Protein AF-A0A7G6AAR9-F1 (afdb_monomer)

Nearest PDB structures (foldseek):
  4o9x-assembly1_A  TM=8.411E-01  e=9.731E-29  Photorhabdus luminescens
  6h6f-assembly1_F  TM=8.117E-01  e=3.339E-28  Photorhabdus luminescens
  5kis-assembly1_A  TM=7.932E-01  e=2.843E-28  Yersinia entomophaga
  4igl-assembly2_C  TM=7.946E-01  e=4.365E-28  Yersinia entomophaga
  4igl-assembly1_A  TM=7.950E-01  e=1.759E-27  Yersinia entomophaga

Radius of gyration: 33.62 Å; Cα contacts (8 Å, |Δi|>4): 918; chains: 1; bounding box: 140×69×101 Å

Solvent-accessible surface area (backbone atoms only — not comparable to full-atom values): 30830 Å² total; per-residue (Å²): 138,85,82,90,85,87,88,82,85,89,74,81,78,80,76,84,71,74,78,76,77,56,76,70,79,33,55,46,76,46,45,61,66,62,82,82,42,70,17,42,39,36,62,45,98,91,38,43,32,39,27,48,46,54,84,84,76,50,68,48,77,73,43,69,51,90,79,65,81,84,86,49,92,77,47,48,74,47,80,40,54,79,83,44,49,72,42,34,19,46,34,38,37,38,87,49,81,94,26,67,93,58,40,65,49,72,44,64,72,55,77,74,54,68,53,96,63,84,50,59,53,66,75,87,79,43,45,35,40,42,44,41,71,40,31,46,43,60,40,52,52,49,30,46,72,70,76,51,64,54,89,40,77,60,98,65,56,47,80,39,73,34,32,41,36,41,35,35,68,79,82,43,36,38,40,39,40,35,43,49,59,36,37,37,34,56,44,78,88,80,70,37,79,33,46,45,28,30,40,39,37,38,42,36,58,45,60,66,56,95,73,76,98,65,82,86,72,93,69,94,72,80,77,86,59,62,60,75,94,66,63,56,73,29,39,38,36,43,36,30,27,36,38,22,76,74,59,91,86,59,58,72,68,32,52,46,49,26,71,41,96,86,42,62,89,42,74,53,91,67,57,88,92,57,54,71,72,57,48,55,36,72,51,80,70,76,63,44,70,63,82,88,61,51,77,69,49,49,37,51,54,29,47,69,40,41,66,41,68,36,35,38,39,34,34,62,57,83,64,72,87,62,70,103,78,61,77,79,70,52,37,38,35,40,39,39,40,30,34,35,44,42,79,77,39,78,34,82,94,48,97,60,55,40,73,48,73,43,75,31,41,40,39,36,35,45,25,75,54,39,69,60,69,41,50,41,40,38,38,38,54,69,37,63,52,101,84,68,50,68,31,26,38,36,43,33,39,54,34,48,60,65,58,24,70,44,64,40,99,85,66,48,80,40,80,36,74,26,64,78,53,68,72,46,56,72,70,55,40,56,58,48,49,43,66,44,35,42,36,38,42,42,41,58,44,76,63,43,86,49,103,87,46,77,41,76,56,43,85,73,49,77,48,70,39,50,59,78,94,73,69,52,81,36,60,85,66,32,72,44,66,74,63,78,46,82,83,80,73,95,72,86,88,75,81,78,93,62,66,83,75,83,84,80,84,80,83,82,81,81,84,80,86,79,133

Structure (mmCIF, N/CA/C/O backbone):
data_AF-A0A7G6AAR9-F1
#
_entry.id   AF-A0A7G6AAR9-F1
#
loop_
_atom_site.group_PDB
_atom_site.id
_atom_site.type_symbol
_atom_site.label_atom_id
_atom_site.label_alt_id
_atom_site.label_comp_id
_atom_site.label_asym_id
_atom_site.label_entity_id
_atom_site.label_seq_id
_atom_site.pdbx_PDB_ins_code
_atom_site.Cartn_x
_atom_site.Cartn_y
_atom_site.Cartn_z
_atom_site.occupancy
_atom_site.B_iso_or_equiv
_atom_site.auth_seq_id
_atom_site.auth_comp_id
_atom_site.auth_asym_id
_atom_site.auth_atom_id
_atom_site.pdbx_PDB_model_num
ATOM 1 N N . MET A 1 1 ? 85.564 -24.435 -66.541 1.00 37.78 1 MET A N 1
ATOM 2 C CA . MET A 1 1 ? 85.132 -23.114 -67.045 1.00 37.78 1 MET A CA 1
ATOM 3 C C . MET A 1 1 ? 83.985 -22.633 -66.176 1.00 37.78 1 MET A C 1
ATOM 5 O O . MET A 1 1 ? 83.150 -23.442 -65.801 1.00 37.78 1 MET A O 1
ATOM 9 N N . ALA A 1 2 ? 84.065 -21.376 -65.755 1.00 31.23 2 ALA A N 1
ATOM 10 C CA . ALA A 1 2 ? 83.312 -20.765 -64.664 1.00 31.23 2 ALA A CA 1
ATOM 11 C C . ALA A 1 2 ? 81.947 -20.168 -65.084 1.00 31.23 2 ALA A C 1
ATOM 13 O O . ALA A 1 2 ? 81.651 -20.100 -66.273 1.00 31.23 2 ALA A O 1
ATOM 14 N N . ALA A 1 3 ? 81.238 -19.653 -64.061 1.00 27.23 3 ALA A N 1
ATOM 15 C CA . ALA A 1 3 ? 80.004 -18.836 -64.013 1.00 27.23 3 ALA A CA 1
ATOM 16 C C . ALA A 1 3 ? 78.658 -19.608 -64.093 1.00 27.23 3 ALA A C 1
ATOM 18 O O . ALA A 1 3 ? 78.407 -20.296 -65.071 1.00 27.23 3 ALA A O 1
ATOM 19 N N . SER A 1 4 ? 77.818 -19.690 -63.036 1.00 29.19 4 SER A N 1
ATOM 20 C CA . SER A 1 4 ? 77.059 -18.641 -62.286 1.00 29.19 4 SER A CA 1
ATOM 21 C C . SER A 1 4 ? 75.938 -18.020 -63.131 1.00 29.19 4 SER A C 1
ATOM 23 O O . SER A 1 4 ? 76.210 -17.644 -64.259 1.00 29.19 4 SER A O 1
ATOM 25 N N . ALA A 1 5 ? 74.699 -17.764 -62.703 1.00 31.67 5 ALA A N 1
ATOM 26 C CA . ALA A 1 5 ? 73.819 -18.140 -61.591 1.00 31.67 5 ALA A CA 1
ATOM 27 C C . ALA A 1 5 ? 72.422 -17.599 -61.984 1.00 31.67 5 ALA A C 1
ATOM 29 O O . ALA A 1 5 ? 72.358 -16.610 -62.707 1.00 31.67 5 ALA A O 1
ATOM 30 N N . HIS A 1 6 ? 71.324 -18.185 -61.495 1.00 28.89 6 HIS A N 1
ATOM 31 C CA . HIS A 1 6 ? 70.210 -17.442 -60.875 1.00 28.89 6 HIS A CA 1
ATOM 32 C C . HIS A 1 6 ? 69.060 -18.366 -60.461 1.00 28.89 6 HIS A C 1
ATOM 34 O O . HIS A 1 6 ? 68.520 -19.142 -61.244 1.00 28.89 6 HIS A O 1
ATOM 40 N N . ALA A 1 7 ? 68.698 -18.241 -59.186 1.00 33.59 7 ALA A N 1
ATOM 41 C CA . ALA A 1 7 ? 67.545 -18.852 -58.553 1.00 33.59 7 ALA A CA 1
ATOM 42 C C . ALA A 1 7 ? 66.305 -17.949 -58.683 1.00 33.59 7 ALA A C 1
ATOM 44 O O . ALA A 1 7 ? 66.411 -16.724 -58.646 1.00 33.59 7 ALA A O 1
ATOM 45 N N . SER A 1 8 ? 65.117 -18.552 -58.730 1.00 29.11 8 SER A N 1
ATOM 46 C CA . SER A 1 8 ? 63.852 -17.899 -58.371 1.00 29.11 8 SER A CA 1
ATOM 47 C C . SER A 1 8 ? 62.939 -18.901 -57.657 1.00 29.11 8 SER A C 1
ATOM 49 O O . SER A 1 8 ? 62.583 -19.916 -58.255 1.00 29.11 8 SER A O 1
ATOM 51 N N . PRO A 1 9 ? 62.555 -18.656 -56.389 1.00 34.47 9 PRO A N 1
ATOM 52 C CA . PRO A 1 9 ? 61.655 -19.519 -55.640 1.00 34.47 9 PRO A CA 1
ATOM 53 C C . PRO A 1 9 ? 60.240 -18.927 -55.632 1.00 34.47 9 PRO A C 1
ATOM 55 O O . PRO A 1 9 ? 59.959 -17.971 -54.912 1.00 34.47 9 PRO A O 1
ATOM 58 N N . TRP A 1 10 ? 59.308 -19.528 -56.368 1.00 28.09 10 TRP A N 1
ATOM 59 C CA . TRP A 1 10 ? 57.883 -19.262 -56.160 1.00 28.09 10 TRP A CA 1
ATOM 60 C C . TRP A 1 10 ? 57.362 -20.169 -55.040 1.00 28.09 10 TRP A C 1
ATOM 62 O O . TRP A 1 10 ? 56.843 -21.257 -55.273 1.00 28.09 10 TRP A O 1
ATOM 72 N N . ARG A 1 11 ? 57.528 -19.722 -53.787 1.00 31.89 11 ARG A N 1
ATOM 73 C CA . ARG A 1 11 ? 56.764 -20.252 -52.648 1.00 31.89 11 ARG A CA 1
ATOM 74 C C . ARG A 1 11 ? 55.343 -19.700 -52.726 1.00 31.89 11 ARG A C 1
ATOM 76 O O . ARG A 1 11 ? 55.127 -18.503 -52.549 1.00 31.89 11 ARG A O 1
ATOM 83 N N . ALA A 1 12 ? 54.381 -20.587 -52.953 1.00 32.38 12 ALA A N 1
ATOM 84 C CA . ALA A 1 12 ? 52.971 -20.309 -52.743 1.00 32.38 12 ALA A CA 1
ATOM 85 C C . ALA A 1 12 ? 52.747 -19.862 -51.287 1.00 32.38 12 ALA A C 1
ATOM 87 O O . ALA A 1 12 ? 53.012 -20.612 -50.346 1.00 32.38 12 ALA A O 1
ATOM 88 N N . ARG A 1 13 ? 52.263 -18.630 -51.092 1.00 31.67 13 ARG A N 1
ATOM 89 C CA . ARG A 1 13 ? 51.675 -18.208 -49.818 1.00 31.67 13 ARG A CA 1
ATOM 90 C C . ARG A 1 13 ? 50.334 -18.922 -49.689 1.00 31.67 13 ARG A C 1
ATOM 92 O O . ARG A 1 13 ? 49.364 -18.529 -50.329 1.00 31.67 13 ARG A O 1
ATOM 99 N N . GLN A 1 14 ? 50.275 -19.963 -48.866 1.00 32.09 14 GLN A N 1
ATOM 100 C CA . GLN A 1 14 ? 49.007 -20.410 -48.303 1.00 32.09 14 GLN A CA 1
ATOM 101 C C . GLN A 1 14 ? 48.520 -19.311 -47.358 1.00 32.09 14 GLN A C 1
ATOM 103 O O . GLN A 1 14 ? 49.007 -19.165 -46.240 1.00 32.09 14 GLN A O 1
ATOM 108 N N . ALA A 1 15 ? 47.593 -18.489 -47.844 1.00 33.06 15 ALA A N 1
ATOM 109 C CA . ALA A 1 15 ? 46.791 -17.640 -46.985 1.00 33.06 15 ALA A CA 1
ATOM 110 C C . ALA A 1 15 ? 45.899 -18.557 -46.142 1.00 33.06 15 ALA A C 1
ATOM 112 O O . ALA A 1 15 ? 44.949 -19.148 -46.657 1.00 33.06 15 ALA A O 1
ATOM 113 N N . SER A 1 16 ? 46.216 -18.692 -44.855 1.00 34.91 16 SER A N 1
ATOM 114 C CA . SER A 1 16 ? 45.323 -19.300 -43.873 1.00 34.91 16 SER A CA 1
ATOM 115 C C . SER A 1 16 ? 44.095 -18.402 -43.717 1.00 34.91 16 SER A C 1
ATOM 117 O O . SER A 1 16 ? 44.059 -17.488 -42.894 1.00 34.91 16 SER A O 1
ATOM 119 N N . THR A 1 17 ? 43.093 -18.608 -44.561 1.00 36.41 17 THR A N 1
ATOM 120 C CA . THR A 1 17 ? 41.765 -18.038 -44.353 1.00 36.41 17 THR A CA 1
ATOM 121 C C . THR A 1 17 ? 41.052 -18.944 -43.360 1.00 36.41 17 THR A C 1
ATOM 123 O O . THR A 1 17 ? 40.668 -20.059 -43.704 1.00 36.41 17 THR A O 1
ATOM 126 N N . SER A 1 18 ? 40.906 -18.489 -42.111 1.00 40.81 18 SER A N 1
ATOM 127 C CA . SER A 1 18 ? 39.964 -19.118 -41.181 1.00 40.81 18 SER A CA 1
ATOM 128 C C . SER A 1 18 ? 38.595 -19.223 -41.863 1.00 40.81 18 SER A C 1
ATOM 130 O O . SER A 1 18 ? 38.159 -18.247 -42.488 1.00 40.81 18 SER A O 1
ATOM 132 N N . PRO A 1 19 ? 37.907 -20.375 -41.784 1.00 41.62 19 PRO A N 1
ATOM 133 C CA . PRO A 1 19 ? 36.570 -20.500 -42.339 1.00 41.62 19 PRO A CA 1
ATOM 134 C C . PRO A 1 19 ? 35.662 -19.482 -41.651 1.00 41.62 19 PRO A C 1
ATOM 136 O O . PRO A 1 19 ? 35.626 -19.398 -40.426 1.00 41.62 19 PRO A O 1
ATOM 139 N N . ALA A 1 20 ? 34.945 -18.685 -42.448 1.00 53.75 20 ALA A N 1
ATOM 140 C CA . ALA A 1 20 ? 33.997 -17.716 -41.917 1.00 53.75 20 ALA A CA 1
ATOM 141 C C . ALA A 1 20 ? 33.022 -18.426 -40.959 1.00 53.75 20 ALA A C 1
ATOM 143 O O . ALA A 1 20 ? 32.541 -19.515 -41.295 1.00 53.75 20 ALA A O 1
ATOM 144 N N . PRO A 1 21 ? 32.691 -17.829 -39.800 1.00 55.66 21 PRO A N 1
ATOM 145 C CA . PRO A 1 21 ? 31.793 -18.460 -38.844 1.00 55.66 21 PRO A CA 1
ATOM 146 C C . PRO A 1 21 ? 30.468 -18.800 -39.527 1.00 55.66 21 PRO A C 1
ATOM 148 O O . PRO A 1 21 ? 29.941 -18.002 -40.316 1.00 55.66 21 PRO A O 1
ATOM 151 N N . SER A 1 22 ? 29.949 -19.997 -39.231 1.00 63.09 22 SER A N 1
ATOM 152 C CA . SER A 1 22 ? 28.692 -20.492 -39.797 1.00 63.09 22 SER A CA 1
ATOM 153 C C . SER A 1 22 ? 27.570 -19.459 -39.628 1.00 63.09 22 SER A C 1
ATOM 155 O O . SER A 1 22 ? 27.546 -18.711 -38.649 1.00 63.09 22 SER A O 1
ATOM 157 N N . ALA A 1 23 ? 26.606 -19.419 -40.554 1.00 65.88 23 ALA A N 1
ATOM 158 C CA . ALA A 1 23 ? 25.480 -18.478 -40.487 1.00 65.88 23 ALA A CA 1
ATOM 159 C C . ALA A 1 23 ? 24.732 -18.529 -39.136 1.00 65.88 23 ALA A C 1
ATOM 161 O O . ALA A 1 23 ? 24.220 -17.512 -38.674 1.00 65.88 23 ALA A O 1
ATOM 162 N N . ARG A 1 24 ? 24.749 -19.690 -38.462 1.00 74.69 24 ARG A N 1
ATOM 163 C CA . ARG A 1 24 ? 24.183 -19.892 -37.120 1.00 74.69 24 ARG A CA 1
ATOM 164 C C . ARG A 1 24 ? 24.887 -19.062 -36.042 1.00 74.69 24 ARG A C 1
ATOM 166 O O . ARG A 1 24 ? 24.217 -18.495 -35.190 1.00 74.69 24 ARG A O 1
ATOM 173 N N . ALA A 1 25 ? 26.210 -18.914 -36.109 1.00 80.94 25 ALA A N 1
ATOM 174 C CA . ALA A 1 25 ? 26.981 -18.135 -35.135 1.00 80.94 25 ALA A CA 1
ATOM 175 C C . ALA A 1 25 ? 26.697 -16.618 -35.203 1.00 80.94 25 ALA A C 1
ATOM 177 O O . ALA A 1 25 ? 27.046 -15.877 -34.283 1.00 80.94 25 ALA A O 1
ATOM 178 N N . ARG A 1 26 ? 26.031 -16.151 -36.268 1.00 85.44 26 ARG A N 1
ATOM 179 C CA . ARG A 1 26 ? 25.656 -14.744 -36.498 1.00 85.44 26 ARG A CA 1
ATOM 180 C C . ARG A 1 26 ? 24.217 -14.420 -36.093 1.00 85.44 26 ARG A C 1
ATOM 182 O O . ARG A 1 26 ? 23.795 -13.281 -36.263 1.00 85.44 26 ARG A O 1
ATOM 189 N N . LEU A 1 27 ? 23.467 -15.398 -35.592 1.00 90.31 27 LEU A N 1
ATOM 190 C CA . LEU A 1 27 ? 22.088 -15.225 -35.150 1.00 90.31 27 LEU A CA 1
ATOM 191 C C . LEU A 1 27 ? 22.050 -14.936 -33.645 1.00 90.31 27 LEU A C 1
ATOM 193 O O . LEU A 1 27 ? 22.729 -15.611 -32.869 1.00 90.31 27 LEU A O 1
ATOM 197 N N . ARG A 1 28 ? 21.248 -13.959 -33.225 1.00 92.38 28 ARG A N 1
ATOM 198 C CA . ARG A 1 28 ? 20.815 -13.785 -31.834 1.00 92.38 28 ARG A CA 1
ATOM 199 C C . ARG A 1 28 ? 19.297 -13.675 -31.799 1.00 92.38 28 ARG A C 1
ATOM 201 O O . ARG A 1 28 ? 18.682 -13.234 -32.769 1.00 92.38 28 ARG A O 1
ATOM 208 N N . LEU A 1 29 ? 18.729 -14.109 -30.685 1.00 93.50 29 LEU A N 1
ATOM 209 C CA . LEU A 1 29 ? 17.297 -14.157 -30.440 1.00 93.50 29 LEU A CA 1
ATOM 210 C C . LEU A 1 29 ? 17.020 -13.389 -29.151 1.00 93.50 29 LEU A C 1
ATOM 212 O O . LEU A 1 29 ? 17.635 -13.691 -28.130 1.00 93.50 29 LEU A O 1
ATOM 216 N N . ALA A 1 30 ? 16.154 -12.387 -29.223 1.00 93.25 30 ALA A N 1
ATOM 217 C CA . ALA A 1 30 ? 15.734 -11.574 -28.086 1.00 93.25 30 ALA A CA 1
ATOM 218 C C . ALA A 1 30 ? 14.431 -10.852 -28.437 1.00 93.25 30 ALA A C 1
ATOM 220 O O . ALA A 1 30 ? 14.188 -10.604 -29.611 1.00 93.25 30 ALA A O 1
ATOM 221 N N . ASP A 1 31 ? 13.615 -10.526 -27.442 1.00 92.88 31 ASP A N 1
ATOM 222 C CA . ASP A 1 31 ? 12.481 -9.607 -27.599 1.00 92.88 31 ASP A CA 1
ATOM 223 C C . ASP A 1 31 ? 13.021 -8.168 -27.594 1.00 92.88 31 ASP A C 1
ATOM 225 O O . ASP A 1 31 ? 13.534 -7.707 -26.573 1.00 92.88 31 ASP A O 1
ATOM 229 N N . ILE A 1 32 ? 13.028 -7.507 -28.753 1.00 90.69 32 ILE A N 1
ATOM 230 C CA . ILE A 1 32 ? 13.649 -6.189 -28.938 1.00 90.69 32 ILE A CA 1
ATOM 231 C C . ILE A 1 32 ? 12.655 -5.079 -28.613 1.00 90.69 32 ILE A C 1
ATOM 233 O O . ILE A 1 32 ? 13.033 -4.091 -27.986 1.00 90.69 32 ILE A O 1
ATOM 237 N N . ASP A 1 33 ? 11.412 -5.216 -29.075 1.00 89.44 33 ASP A N 1
ATOM 238 C CA . ASP A 1 33 ? 10.374 -4.194 -28.932 1.00 89.44 33 ASP A CA 1
ATOM 239 C C . ASP A 1 33 ? 9.488 -4.387 -27.696 1.00 89.44 33 ASP A C 1
ATOM 241 O O . ASP A 1 33 ? 8.655 -3.536 -27.398 1.00 89.44 33 ASP A O 1
ATOM 245 N N . GLY A 1 34 ? 9.691 -5.452 -26.923 1.00 88.88 34 GLY A N 1
ATOM 246 C CA . GLY A 1 34 ? 8.885 -5.723 -25.739 1.00 88.88 34 GLY A CA 1
ATOM 247 C C . GLY A 1 34 ? 7.480 -6.213 -26.083 1.00 88.88 34 GLY A C 1
ATOM 248 O O . GLY A 1 34 ? 6.589 -6.114 -25.238 1.00 88.88 34 GLY A O 1
ATOM 249 N N . SER A 1 35 ? 7.265 -6.724 -27.300 1.00 91.31 35 SER A N 1
ATOM 250 C CA . SER A 1 35 ? 6.004 -7.343 -27.729 1.00 91.31 35 SER A CA 1
ATOM 251 C C . SER A 1 35 ? 5.706 -8.661 -27.004 1.00 91.31 35 SER A C 1
ATOM 253 O O . SER A 1 35 ? 4.595 -9.186 -27.100 1.00 91.31 35 SER A O 1
ATOM 255 N N . GLY A 1 36 ? 6.690 -9.223 -26.296 1.00 90.38 36 GLY A N 1
ATOM 256 C CA . GLY A 1 36 ? 6.634 -10.552 -25.694 1.00 90.38 36 GLY A CA 1
ATOM 257 C C . GLY A 1 36 ? 7.023 -11.668 -26.664 1.00 90.38 36 GLY A C 1
ATOM 258 O O . GLY A 1 36 ? 7.018 -12.842 -26.287 1.00 90.38 36 GLY A O 1
ATOM 259 N N . THR A 1 37 ? 7.370 -11.336 -27.911 1.00 94.00 37 THR A N 1
ATOM 260 C CA . THR A 1 37 ? 7.776 -12.312 -28.922 1.00 94.00 37 THR A CA 1
ATOM 261 C C . THR A 1 37 ? 9.267 -12.226 -29.222 1.00 94.00 37 THR A C 1
ATOM 263 O O . THR A 1 37 ? 9.899 -11.187 -29.107 1.00 94.00 37 THR A O 1
ATOM 266 N N . THR A 1 38 ? 9.881 -13.356 -29.577 1.00 94.50 38 THR A N 1
ATOM 267 C CA . THR A 1 38 ? 11.325 -13.387 -29.839 1.00 94.50 38 THR A CA 1
ATOM 268 C C . THR A 1 38 ? 11.634 -12.917 -31.257 1.00 94.50 38 THR A C 1
ATOM 270 O O . THR A 1 38 ? 11.274 -13.602 -32.224 1.00 94.50 38 THR A O 1
ATOM 273 N N . ASP A 1 39 ? 12.347 -11.803 -31.379 1.00 94.81 39 ASP A N 1
ATOM 274 C CA . ASP A 1 39 ? 12.854 -11.239 -32.629 1.00 94.81 39 ASP A CA 1
ATOM 275 C C . ASP A 1 39 ? 14.186 -11.862 -33.049 1.00 94.81 39 ASP A C 1
ATOM 277 O O . ASP A 1 39 ? 14.854 -12.576 -32.293 1.00 94.81 39 ASP A O 1
ATOM 281 N N . ILE A 1 40 ? 14.585 -11.584 -34.292 1.00 94.75 40 ILE A N 1
ATOM 282 C CA . ILE A 1 40 ? 15.857 -12.042 -34.847 1.00 94.75 40 ILE A CA 1
ATOM 283 C C . ILE A 1 40 ? 16.809 -10.862 -35.025 1.00 94.75 40 ILE A C 1
ATOM 285 O O . ILE A 1 40 ? 16.536 -9.919 -35.767 1.00 94.75 40 ILE A O 1
ATOM 289 N N . ILE A 1 41 ? 17.995 -10.983 -34.435 1.00 93.31 41 ILE A N 1
ATOM 290 C CA . ILE A 1 41 ? 19.124 -10.078 -34.643 1.00 93.31 41 ILE A CA 1
ATOM 291 C C . ILE A 1 41 ? 20.174 -10.831 -35.462 1.00 93.31 41 ILE A C 1
ATOM 293 O O . ILE A 1 41 ? 20.738 -11.833 -35.017 1.00 93.31 41 ILE A O 1
ATOM 297 N N . TYR A 1 42 ? 20.456 -10.354 -36.671 1.00 91.75 42 TYR A N 1
ATOM 298 C CA . TYR A 1 42 ? 21.431 -10.963 -37.569 1.00 91.75 42 TYR A CA 1
ATOM 299 C C . TYR A 1 42 ? 22.680 -10.090 -37.727 1.00 91.75 42 TYR A C 1
ATOM 301 O O . TYR A 1 42 ? 22.624 -8.965 -38.233 1.00 91.75 42 TYR A O 1
ATOM 309 N N . LEU A 1 43 ? 23.830 -10.641 -37.331 1.00 89.12 43 LEU A N 1
ATOM 310 C CA . LEU A 1 43 ? 25.150 -10.008 -37.373 1.00 89.12 43 LEU A CA 1
ATOM 311 C C . LEU A 1 43 ? 25.761 -10.113 -38.785 1.00 89.12 43 LEU A C 1
ATOM 313 O O . LEU A 1 43 ? 26.635 -10.945 -39.073 1.00 89.12 43 LEU A O 1
ATOM 317 N N . HIS A 1 44 ? 25.271 -9.281 -39.704 1.00 83.88 44 HIS A N 1
ATOM 318 C CA . HIS A 1 44 ? 25.753 -9.238 -41.082 1.00 83.88 44 HIS A CA 1
ATOM 319 C C . HIS A 1 44 ? 27.064 -8.435 -41.198 1.00 83.88 44 HIS A C 1
ATOM 321 O O . HIS A 1 44 ? 27.297 -7.476 -40.471 1.00 83.88 44 HIS A O 1
ATOM 327 N N . ARG A 1 45 ? 27.935 -8.787 -42.159 1.00 77.94 45 ARG A N 1
ATOM 328 C CA . ARG A 1 45 ? 29.264 -8.151 -42.338 1.00 77.94 45 ARG A CA 1
ATOM 329 C C . ARG A 1 45 ? 29.215 -6.632 -42.555 1.00 77.94 45 ARG A C 1
ATOM 331 O O . ARG A 1 45 ? 30.178 -5.944 -42.260 1.00 77.94 45 ARG A O 1
ATOM 338 N N . LYS A 1 46 ? 28.105 -6.128 -43.102 1.00 77.88 46 LYS A N 1
ATOM 339 C CA . LYS A 1 46 ? 27.869 -4.697 -43.382 1.00 77.88 46 LYS A CA 1
ATOM 340 C C . LYS A 1 46 ? 27.035 -3.978 -42.305 1.00 77.88 46 LYS A C 1
ATOM 342 O O . LYS A 1 46 ? 26.638 -2.843 -42.530 1.00 77.88 46 LYS A O 1
ATOM 347 N N . GLY A 1 47 ? 26.710 -4.640 -41.193 1.00 82.44 47 GLY A N 1
ATOM 348 C CA . GLY A 1 47 ? 25.893 -4.073 -40.114 1.00 82.44 47 GLY A CA 1
ATOM 349 C C . GLY A 1 47 ? 24.881 -5.060 -39.537 1.00 82.44 47 GLY A C 1
ATOM 350 O O . GLY A 1 47 ? 24.610 -6.103 -40.129 1.00 82.44 47 GLY A O 1
ATOM 351 N N . VAL A 1 48 ? 24.292 -4.723 -38.392 1.00 89.31 48 VAL A N 1
ATOM 352 C CA . VAL A 1 48 ? 23.220 -5.521 -37.774 1.00 89.31 48 VAL A CA 1
ATOM 353 C C . VAL A 1 48 ? 21.904 -5.328 -38.509 1.00 89.31 48 VAL A C 1
ATOM 355 O O . VAL A 1 48 ? 21.536 -4.207 -38.858 1.00 89.31 48 VAL A O 1
ATOM 358 N N . ARG A 1 49 ? 21.188 -6.434 -38.723 1.00 92.12 49 ARG A N 1
ATOM 359 C CA . ARG A 1 49 ? 19.815 -6.445 -39.233 1.00 92.12 49 ARG A CA 1
ATOM 360 C C . ARG A 1 49 ? 18.879 -6.996 -38.169 1.00 92.12 49 ARG A C 1
ATOM 362 O O . ARG A 1 49 ? 19.140 -8.071 -37.638 1.00 92.12 49 ARG A O 1
ATOM 369 N N . LEU A 1 50 ? 17.804 -6.273 -37.903 1.00 93.44 50 LEU A N 1
ATOM 370 C CA . LEU A 1 50 ? 16.741 -6.646 -36.980 1.00 93.44 50 LEU A CA 1
ATOM 371 C C . LEU A 1 50 ? 15.531 -7.110 -37.794 1.00 93.44 50 LEU A C 1
ATOM 373 O O . LEU A 1 50 ? 15.139 -6.426 -38.742 1.00 93.44 50 LEU A O 1
ATOM 377 N N . TYR A 1 51 ? 14.960 -8.256 -37.441 1.00 95.19 51 TYR A N 1
ATOM 378 C CA . TYR A 1 51 ? 13.703 -8.753 -37.997 1.00 95.19 51 TYR A CA 1
ATOM 379 C C . TYR A 1 51 ? 12.719 -8.920 -36.845 1.00 95.19 51 TYR A C 1
ATOM 381 O O . TYR A 1 51 ? 12.890 -9.822 -36.017 1.00 95.19 51 TYR A O 1
ATOM 389 N N . PHE A 1 52 ? 11.718 -8.048 -36.812 1.00 95.19 52 PHE A N 1
ATOM 390 C CA . PHE A 1 52 ? 10.684 -8.058 -35.789 1.00 95.19 52 PHE A CA 1
ATOM 391 C C . PHE A 1 52 ? 9.719 -9.215 -36.036 1.00 95.19 52 PHE A C 1
ATOM 393 O O . PHE A 1 52 ? 9.515 -9.645 -37.176 1.00 95.19 52 PHE A O 1
ATOM 400 N N . ASN A 1 53 ? 9.201 -9.778 -34.959 1.00 96.12 53 ASN A N 1
ATOM 401 C CA . ASN A 1 53 ? 8.263 -10.877 -34.969 1.00 96.12 53 ASN A CA 1
ATOM 402 C C . ASN A 1 53 ? 6.828 -10.341 -34.973 1.00 96.12 53 ASN A C 1
ATOM 404 O O . ASN A 1 53 ? 6.376 -9.725 -34.014 1.00 96.12 53 ASN A O 1
ATOM 408 N N . ASP A 1 54 ? 6.081 -10.629 -36.036 1.00 93.88 54 ASP A N 1
ATOM 409 C CA . ASP A 1 54 ? 4.698 -10.175 -36.171 1.00 93.88 54 ASP A CA 1
ATOM 410 C C . ASP A 1 54 ? 3.753 -11.138 -35.434 1.00 93.88 54 ASP A C 1
ATOM 412 O O . ASP A 1 54 ? 3.042 -11.952 -36.037 1.00 93.88 54 ASP A O 1
ATOM 416 N N . SER A 1 55 ? 3.782 -11.077 -34.098 1.00 94.00 55 SER A N 1
ATOM 417 C CA . SER A 1 55 ? 2.928 -11.868 -33.199 1.00 94.00 55 SER A CA 1
ATOM 418 C C . SER A 1 55 ? 3.012 -13.390 -33.439 1.00 94.00 55 SER A C 1
ATOM 420 O O . SER A 1 55 ? 2.032 -14.122 -33.342 1.00 94.00 55 SER A O 1
ATOM 422 N N . GLY A 1 56 ? 4.193 -13.889 -33.808 1.00 93.44 56 GLY A N 1
ATOM 423 C CA . GLY A 1 56 ? 4.448 -15.306 -34.085 1.00 93.44 56 GLY A CA 1
ATOM 424 C C . GLY A 1 56 ? 4.079 -15.775 -35.496 1.00 93.44 56 GLY A C 1
ATOM 425 O O . GLY A 1 56 ? 4.361 -16.924 -35.832 1.00 93.44 56 GLY A O 1
ATOM 426 N N . ASN A 1 57 ? 3.494 -14.914 -36.334 1.00 94.50 57 ASN A N 1
ATOM 427 C CA . ASN A 1 57 ? 2.959 -15.308 -37.643 1.00 94.50 57 ASN A CA 1
ATOM 428 C C . ASN A 1 57 ? 3.949 -15.087 -38.788 1.00 94.50 57 ASN A C 1
ATOM 430 O O . ASN A 1 57 ? 3.989 -15.858 -39.746 1.00 94.50 57 ASN A O 1
ATOM 434 N N . ALA A 1 58 ? 4.734 -14.016 -38.704 1.00 94.56 58 ALA A N 1
ATOM 435 C CA . ALA A 1 58 ? 5.655 -13.612 -39.754 1.00 94.56 58 ALA A CA 1
ATOM 436 C C . ALA A 1 58 ? 6.867 -12.866 -39.183 1.00 94.56 58 ALA A C 1
ATOM 438 O O . ALA A 1 58 ? 7.005 -12.667 -37.974 1.00 94.56 58 ALA A O 1
ATOM 439 N N . ARG A 1 59 ? 7.782 -12.494 -40.081 1.00 94.12 59 ARG A N 1
ATOM 440 C CA . ARG A 1 59 ? 8.929 -11.640 -39.780 1.00 94.12 59 ARG A CA 1
ATOM 441 C C . ARG A 1 59 ? 8.831 -10.374 -40.612 1.00 94.12 59 ARG A C 1
ATOM 443 O O . ARG A 1 59 ? 8.598 -10.458 -41.819 1.00 94.12 59 ARG A O 1
ATOM 450 N N . SER A 1 60 ? 9.106 -9.237 -39.987 1.00 94.69 60 SER A N 1
ATOM 451 C CA . SER A 1 60 ? 9.181 -7.959 -40.680 1.00 94.69 60 SER A CA 1
ATOM 452 C C . SER A 1 60 ? 10.291 -7.959 -41.740 1.00 94.69 60 SER A C 1
ATOM 454 O O . SER A 1 60 ? 11.266 -8.717 -41.672 1.00 94.69 60 SER A O 1
ATOM 456 N N . CYS A 1 61 ? 10.223 -7.012 -42.678 1.00 94.12 61 CYS A N 1
ATOM 457 C CA . CYS A 1 61 ? 11.388 -6.654 -43.490 1.00 94.12 61 CYS A CA 1
ATOM 458 C C . CYS A 1 61 ? 12.578 -6.259 -42.586 1.00 94.12 61 CYS A C 1
ATOM 460 O O . CYS A 1 61 ? 12.361 -5.655 -41.527 1.00 94.12 61 CYS A O 1
ATOM 462 N N . PRO A 1 62 ? 13.832 -6.567 -42.980 1.00 92.44 62 PRO A N 1
ATOM 463 C CA . PRO A 1 62 ? 15.003 -6.274 -42.163 1.00 92.44 62 PRO A CA 1
ATOM 464 C C . PRO A 1 62 ? 15.186 -4.772 -41.965 1.00 92.44 62 PRO A C 1
ATOM 466 O O . PRO A 1 62 ? 15.296 -4.018 -42.933 1.00 92.44 62 PRO A O 1
ATOM 469 N N . ARG A 1 63 ? 15.326 -4.353 -40.710 1.00 92.19 63 ARG A N 1
ATOM 470 C CA . ARG A 1 63 ? 15.740 -2.997 -40.337 1.00 92.19 63 ARG A CA 1
ATOM 471 C C . ARG A 1 63 ? 17.229 -2.990 -40.018 1.00 92.19 63 ARG A C 1
ATOM 473 O O . ARG A 1 63 ? 17.696 -3.775 -39.196 1.00 92.19 63 ARG A O 1
ATOM 480 N N . GLN A 1 64 ? 17.993 -2.142 -40.701 1.00 90.25 64 GLN A N 1
ATOM 481 C CA . GLN A 1 64 ? 19.430 -2.022 -40.462 1.00 90.25 64 GLN A CA 1
ATOM 482 C C . GLN A 1 64 ? 19.691 -1.068 -39.296 1.00 90.25 64 GLN A C 1
ATOM 484 O O . GLN A 1 64 ? 19.171 0.045 -39.285 1.00 90.25 64 GLN A O 1
ATOM 489 N N . LEU A 1 65 ? 20.516 -1.492 -38.338 1.00 86.50 65 LEU A N 1
ATOM 490 C CA . LEU A 1 65 ? 20.950 -0.620 -37.251 1.00 86.50 65 LEU A CA 1
ATOM 491 C C . LEU A 1 65 ? 21.926 0.435 -37.817 1.00 86.50 65 LEU A C 1
ATOM 493 O O . LEU A 1 65 ? 22.932 0.044 -38.419 1.00 86.50 65 LEU A O 1
ATOM 497 N N . PRO A 1 66 ? 21.646 1.744 -37.665 1.00 77.06 66 PRO A N 1
ATOM 498 C CA . PRO A 1 66 ? 22.398 2.801 -38.345 1.00 77.06 66 PRO A CA 1
ATOM 499 C C . PRO A 1 66 ? 23.821 2.972 -37.801 1.00 77.06 66 PRO A C 1
ATOM 501 O O . PRO A 1 66 ? 24.748 3.220 -38.568 1.00 77.06 66 PRO A O 1
ATOM 504 N N . ALA A 1 67 ? 24.008 2.802 -36.490 1.00 72.25 67 ALA A N 1
ATOM 505 C CA . ALA A 1 67 ? 25.309 2.856 -35.836 1.00 72.25 67 ALA A CA 1
ATOM 506 C C . ALA A 1 67 ? 25.717 1.453 -35.389 1.00 72.25 67 ALA A C 1
ATOM 508 O O . ALA A 1 67 ? 24.996 0.792 -34.641 1.00 72.25 67 ALA A O 1
ATOM 509 N N . PHE A 1 68 ? 26.874 0.989 -35.858 1.00 67.19 68 PHE A N 1
ATOM 510 C CA . PHE A 1 68 ? 27.335 -0.361 -35.583 1.00 67.19 68 PHE A CA 1
ATOM 511 C C . PHE A 1 68 ? 28.867 -0.428 -35.473 1.00 67.19 68 PHE A C 1
ATOM 513 O O . PHE A 1 68 ? 29.550 -0.081 -36.441 1.00 67.19 68 PHE A O 1
ATOM 520 N N . PRO A 1 69 ? 29.433 -0.863 -34.326 1.00 67.31 69 PRO A N 1
ATOM 521 C CA . PRO A 1 69 ? 30.860 -1.163 -34.230 1.00 67.31 69 PRO A CA 1
ATOM 522 C C . PRO A 1 69 ? 31.239 -2.261 -35.234 1.00 67.31 69 PRO A C 1
ATOM 524 O O . PRO A 1 69 ? 30.465 -3.191 -35.437 1.00 67.31 69 PRO A O 1
ATOM 527 N N . GLY A 1 70 ? 32.415 -2.177 -35.863 1.00 65.19 70 GLY A N 1
ATOM 528 C CA . GLY A 1 70 ? 32.866 -3.205 -36.808 1.00 65.19 70 GLY A CA 1
ATOM 529 C C . GLY A 1 70 ? 32.811 -4.615 -36.200 1.00 65.19 70 GLY A C 1
ATOM 530 O O . GLY A 1 70 ? 33.263 -4.824 -35.075 1.00 65.19 70 GLY A O 1
ATOM 531 N N . LEU A 1 71 ? 32.233 -5.578 -36.931 1.00 64.88 71 LEU A N 1
ATOM 532 C CA . LEU A 1 71 ? 32.280 -6.998 -36.561 1.00 64.88 71 LEU A CA 1
ATOM 533 C C . LEU A 1 71 ? 33.619 -7.576 -36.984 1.00 64.88 71 LEU A C 1
ATOM 535 O O . LEU A 1 71 ? 33.751 -8.065 -38.109 1.00 64.88 71 LEU A O 1
ATOM 539 N N . ASP A 1 72 ? 34.575 -7.563 -36.070 1.00 64.31 72 ASP A N 1
ATOM 540 C CA . ASP A 1 72 ? 35.730 -8.442 -36.175 1.00 64.31 72 ASP A CA 1
ATOM 541 C C . ASP A 1 72 ? 35.358 -9.819 -35.601 1.00 64.31 72 ASP A C 1
ATOM 543 O O . ASP A 1 72 ? 34.572 -9.923 -34.661 1.00 64.31 72 ASP A O 1
ATOM 547 N N . ASP A 1 73 ? 35.913 -10.893 -36.164 1.00 59.44 73 ASP A N 1
ATOM 548 C CA . ASP A 1 73 ? 35.592 -12.283 -35.793 1.00 59.44 73 ASP A CA 1
ATOM 549 C C . ASP A 1 73 ? 35.754 -12.635 -34.289 1.00 59.44 73 ASP A C 1
ATOM 551 O O . ASP A 1 73 ? 34.976 -13.450 -33.797 1.00 59.44 73 ASP A O 1
ATOM 555 N N . PRO A 1 74 ? 36.674 -12.025 -33.502 1.00 60.12 74 PRO A N 1
ATOM 556 C CA . PRO A 1 74 ? 36.748 -12.285 -32.061 1.00 60.12 74 PRO A CA 1
ATOM 557 C C . PRO A 1 74 ? 35.772 -11.444 -31.217 1.00 60.12 74 PRO A C 1
ATOM 559 O O . PRO A 1 74 ? 35.792 -11.556 -29.991 1.00 60.12 74 PRO A O 1
ATOM 562 N N . ALA A 1 75 ? 34.948 -10.577 -31.820 1.00 69.19 75 ALA A N 1
ATOM 563 C CA . ALA A 1 75 ? 34.003 -9.750 -31.077 1.00 69.19 75 ALA A CA 1
ATOM 564 C C . ALA A 1 75 ? 32.774 -10.565 -30.633 1.00 69.19 75 ALA A C 1
ATOM 566 O O . ALA A 1 75 ? 32.044 -11.136 -31.445 1.00 69.19 75 ALA A O 1
ATOM 567 N N . SER A 1 76 ? 32.508 -10.570 -29.328 1.00 81.81 76 SER A N 1
ATOM 568 C CA . SER A 1 76 ? 31.282 -11.119 -28.756 1.00 81.81 76 SER A CA 1
ATOM 569 C C . SER A 1 76 ? 30.178 -10.069 -28.806 1.00 81.81 76 SER A C 1
ATOM 571 O O . SER A 1 76 ? 30.371 -8.941 -28.354 1.00 81.81 76 SER A O 1
ATOM 573 N N . VAL A 1 77 ? 29.021 -10.444 -29.354 1.00 86.88 77 VAL A N 1
ATOM 574 C CA . VAL A 1 77 ? 27.822 -9.597 -29.403 1.00 86.88 77 VAL A CA 1
ATOM 575 C C . VAL A 1 77 ? 26.672 -10.335 -28.744 1.00 86.88 77 VAL A C 1
ATOM 577 O O . VAL A 1 77 ? 26.355 -11.452 -29.166 1.00 86.88 77 VAL A O 1
ATOM 580 N N . VAL A 1 78 ? 26.055 -9.736 -27.728 1.00 91.19 78 VAL A N 1
ATOM 581 C CA . VAL A 1 78 ? 25.013 -10.373 -26.913 1.00 91.19 78 VAL A CA 1
ATOM 582 C C . VAL A 1 78 ? 23.865 -9.388 -26.670 1.00 91.19 78 VAL A C 1
ATOM 584 O O . VAL A 1 78 ? 24.132 -8.257 -26.261 1.00 91.19 78 VAL A O 1
ATOM 587 N N . PRO A 1 79 ? 22.602 -9.779 -26.920 1.00 92.00 79 PRO A N 1
ATOM 588 C CA . PRO A 1 79 ? 21.450 -9.029 -26.437 1.00 92.00 79 PRO A CA 1
ATOM 589 C C . PRO A 1 79 ? 21.277 -9.257 -24.929 1.00 92.00 79 PRO A C 1
ATOM 591 O O . PRO A 1 79 ? 21.195 -10.400 -24.482 1.00 92.00 79 PRO A O 1
ATOM 594 N N . VAL A 1 80 ? 21.246 -8.184 -24.145 1.00 93.06 80 VAL A N 1
ATOM 595 C CA . VAL A 1 80 ? 21.112 -8.233 -22.683 1.00 93.06 80 VAL A CA 1
ATOM 596 C C . VAL A 1 80 ? 20.506 -6.931 -22.163 1.00 93.06 80 VAL A C 1
ATOM 598 O O . VAL A 1 80 ? 20.791 -5.864 -22.699 1.00 93.06 80 VAL A O 1
ATOM 601 N N . ASP A 1 81 ? 19.703 -6.992 -21.103 1.00 91.88 81 ASP A N 1
ATOM 602 C CA . ASP A 1 81 ? 19.279 -5.798 -20.360 1.00 91.88 81 ASP A CA 1
ATOM 603 C C . ASP A 1 81 ? 20.436 -5.291 -19.482 1.00 91.88 81 ASP A C 1
ATOM 605 O O . ASP A 1 81 ? 20.525 -5.576 -18.290 1.00 91.88 81 ASP A O 1
ATOM 609 N N . LEU A 1 82 ? 21.392 -4.603 -20.114 1.00 91.75 82 LEU A N 1
ATOM 610 C CA . LEU A 1 82 ? 22.600 -4.101 -19.452 1.00 91.75 82 LEU A CA 1
ATOM 611 C C . LEU A 1 82 ? 22.293 -2.967 -18.466 1.00 91.75 82 LEU A C 1
ATOM 613 O O . LEU A 1 82 ? 22.988 -2.821 -17.464 1.00 91.75 82 LEU A O 1
ATOM 617 N N . LEU A 1 83 ? 21.283 -2.150 -18.776 1.00 90.88 83 LEU A N 1
ATOM 618 C CA . LEU A 1 83 ? 20.911 -0.972 -17.990 1.00 90.88 83 LEU A CA 1
ATOM 619 C C . LEU A 1 83 ? 19.907 -1.306 -16.877 1.00 90.88 83 LEU A C 1
ATOM 621 O O . LEU A 1 83 ? 19.585 -0.442 -16.064 1.00 90.88 83 LEU A O 1
ATOM 625 N N . GLY A 1 84 ? 19.416 -2.549 -16.834 1.00 88.25 84 GLY A N 1
ATOM 626 C CA . GLY A 1 84 ? 18.417 -3.011 -15.877 1.00 88.25 84 GLY A CA 1
ATOM 627 C C . GLY A 1 84 ? 17.069 -2.316 -16.043 1.00 88.25 84 GLY A C 1
ATOM 628 O O . GLY A 1 84 ? 16.288 -2.283 -15.097 1.00 88.25 84 GLY A O 1
ATOM 629 N N . ASN A 1 85 ? 16.793 -1.707 -17.196 1.00 89.44 85 ASN A N 1
ATOM 630 C CA . ASN A 1 85 ? 15.584 -0.921 -17.430 1.00 89.44 85 ASN A CA 1
ATOM 631 C C . ASN A 1 85 ? 14.467 -1.741 -18.090 1.00 89.44 85 ASN A C 1
ATOM 633 O O . ASN A 1 85 ? 13.481 -1.164 -18.533 1.00 89.44 85 ASN A O 1
ATOM 637 N N . GLY A 1 86 ? 14.610 -3.067 -18.160 1.00 86.12 86 GLY A N 1
ATOM 638 C CA . GLY A 1 86 ? 13.632 -3.972 -18.754 1.00 86.12 86 GLY A CA 1
ATOM 639 C C . GLY A 1 86 ? 13.589 -3.927 -20.281 1.00 86.12 86 GLY A C 1
ATOM 640 O O . GLY A 1 86 ? 12.617 -4.430 -20.861 1.00 86.12 86 GLY A O 1
ATOM 641 N N . THR A 1 87 ? 14.607 -3.335 -20.921 1.00 89.62 87 THR A N 1
ATOM 642 C CA . THR A 1 87 ? 14.757 -3.230 -22.380 1.00 89.62 87 THR A CA 1
ATOM 643 C C . THR A 1 87 ? 16.092 -3.818 -22.836 1.00 89.62 87 THR A C 1
ATOM 645 O O . THR A 1 87 ? 17.075 -3.847 -22.095 1.00 89.62 87 THR A O 1
ATOM 648 N N . VAL A 1 88 ? 16.134 -4.358 -24.055 1.00 91.25 88 VAL A N 1
ATOM 649 C CA . VAL A 1 88 ? 17.322 -5.059 -24.551 1.00 91.25 88 VAL A CA 1
ATOM 650 C C . VAL A 1 88 ? 18.343 -4.067 -25.096 1.00 91.25 88 VAL A C 1
ATOM 652 O O . VAL A 1 88 ? 18.094 -3.345 -26.060 1.00 91.25 88 VAL A O 1
ATOM 655 N N . CYS A 1 89 ? 19.551 -4.114 -24.542 1.00 91.62 89 CYS A N 1
ATOM 656 C CA . CYS A 1 89 ? 20.735 -3.540 -25.161 1.00 91.62 89 CYS A CA 1
ATOM 657 C C . CYS A 1 89 ? 21.426 -4.592 -26.026 1.00 91.62 89 CYS A C 1
ATOM 659 O O . CYS A 1 89 ? 21.539 -5.762 -25.657 1.00 91.62 89 CYS A O 1
ATOM 661 N N . LEU A 1 90 ? 21.975 -4.169 -27.160 1.00 91.31 90 LEU A N 1
ATOM 662 C CA . LEU A 1 90 ? 22.952 -4.975 -27.877 1.00 91.31 90 LEU A CA 1
ATOM 663 C C . LEU A 1 90 ? 24.337 -4.608 -27.343 1.00 91.31 90 LEU A C 1
ATOM 665 O O . LEU A 1 90 ? 24.770 -3.474 -27.520 1.00 91.31 90 LEU A O 1
ATOM 669 N N . ALA A 1 91 ? 25.006 -5.531 -26.652 1.00 90.62 91 ALA A N 1
ATOM 670 C CA . ALA A 1 91 ? 26.321 -5.308 -26.055 1.00 90.62 91 ALA A CA 1
ATOM 671 C C . ALA A 1 91 ? 27.425 -5.966 -26.891 1.00 90.62 91 ALA A C 1
ATOM 673 O O . ALA A 1 91 ? 27.273 -7.096 -27.355 1.00 90.62 91 ALA A O 1
ATOM 674 N N . TRP A 1 92 ? 28.550 -5.268 -27.048 1.00 87.06 92 TRP A N 1
ATOM 675 C CA . TRP A 1 92 ? 29.741 -5.720 -27.763 1.00 87.06 92 TRP A CA 1
ATOM 676 C C . TRP A 1 92 ? 30.942 -5.747 -26.840 1.00 87.06 92 TRP A C 1
ATOM 678 O O . TRP A 1 92 ? 31.258 -4.735 -26.213 1.00 87.06 92 TRP A O 1
ATOM 688 N N . SER A 1 93 ? 31.675 -6.854 -26.861 1.00 85.44 93 SER A N 1
ATOM 689 C CA . SER A 1 93 ? 33.008 -6.930 -26.282 1.00 85.44 93 SER A CA 1
ATOM 690 C C . SER A 1 93 ? 34.012 -7.456 -27.296 1.00 85.44 93 SER A C 1
ATOM 692 O O . SER A 1 93 ? 33.726 -8.414 -28.012 1.00 85.44 93 SER A O 1
ATOM 694 N N . SER A 1 94 ? 35.181 -6.820 -27.379 1.00 81.69 94 SER A N 1
ATOM 695 C CA . SER A 1 94 ? 36.264 -7.250 -28.265 1.00 81.69 94 SER A CA 1
ATOM 696 C C . SER A 1 94 ? 37.571 -7.376 -27.482 1.00 81.69 94 SER A C 1
ATOM 698 O O . SER A 1 94 ? 37.973 -6.407 -26.835 1.00 81.69 94 SER A O 1
ATOM 700 N N . PRO A 1 95 ? 38.263 -8.529 -27.558 1.00 76.56 95 PRO A N 1
ATOM 701 C CA . PRO A 1 95 ? 39.557 -8.729 -26.909 1.00 76.56 95 PRO A CA 1
ATOM 702 C C . PRO A 1 95 ? 40.727 -8.129 -27.710 1.00 76.56 95 PRO A C 1
ATOM 704 O O . PRO A 1 95 ? 41.885 -8.302 -27.336 1.00 76.56 95 PRO A O 1
ATOM 707 N N . LEU A 1 96 ? 40.462 -7.469 -28.844 1.00 79.44 96 LEU A N 1
ATOM 708 C CA . LEU A 1 96 ? 41.514 -6.958 -29.719 1.00 79.44 96 LEU A CA 1
ATOM 709 C C . LEU A 1 96 ? 42.269 -5.777 -29.081 1.00 79.44 96 LEU A C 1
ATOM 711 O O . LEU A 1 96 ? 41.641 -4.912 -28.468 1.00 79.44 96 LEU A O 1
ATOM 715 N N . PRO A 1 97 ? 43.594 -5.653 -29.305 1.00 71.94 97 PRO A N 1
ATOM 716 C CA . PRO A 1 97 ? 44.402 -4.561 -28.753 1.00 71.94 97 PRO A CA 1
ATOM 717 C C . PRO A 1 97 ? 43.861 -3.157 -29.067 1.00 71.94 97 PRO A C 1
ATOM 719 O O . PRO A 1 97 ? 43.921 -2.273 -28.218 1.00 71.94 97 PRO A O 1
ATOM 722 N N . GLY A 1 98 ? 43.256 -2.961 -30.245 1.00 73.06 98 GLY A N 1
ATOM 723 C CA . GLY A 1 98 ? 42.627 -1.692 -30.642 1.00 73.06 98 GLY A CA 1
ATOM 724 C C . GLY A 1 98 ? 41.339 -1.339 -29.881 1.00 73.06 98 GLY A C 1
ATOM 725 O O . GLY A 1 98 ? 40.875 -0.203 -29.954 1.00 73.06 98 GLY A O 1
ATOM 726 N N . ALA A 1 99 ? 40.763 -2.286 -29.136 1.00 71.00 99 ALA A N 1
ATOM 727 C CA . ALA A 1 99 ? 39.580 -2.096 -28.300 1.00 71.00 99 ALA A CA 1
ATOM 728 C C . ALA A 1 99 ? 39.914 -1.939 -26.803 1.00 71.00 99 ALA A C 1
ATOM 730 O O . ALA A 1 99 ? 39.008 -1.682 -26.017 1.00 71.00 99 ALA A O 1
ATOM 731 N N . THR A 1 100 ? 41.188 -2.022 -26.402 1.00 70.38 100 THR A N 1
ATOM 732 C CA . THR A 1 100 ? 41.625 -1.960 -24.988 1.00 70.38 100 THR A CA 1
ATOM 733 C C . THR A 1 100 ? 41.167 -0.705 -24.242 1.00 70.38 100 THR A C 1
ATOM 735 O O . THR A 1 100 ? 40.832 -0.791 -23.066 1.00 70.38 100 THR A O 1
ATOM 738 N N . GLY A 1 101 ? 41.074 0.446 -24.917 1.00 73.62 101 GLY A N 1
ATOM 739 C CA . GLY A 1 101 ? 40.560 1.682 -24.311 1.00 73.62 101 GLY A CA 1
ATOM 740 C C . GLY A 1 101 ? 39.035 1.728 -24.131 1.00 73.62 101 GLY A C 1
ATOM 741 O O . GLY A 1 101 ? 38.541 2.561 -23.377 1.00 73.62 101 GLY A O 1
ATOM 742 N N . ARG A 1 102 ? 38.274 0.873 -24.833 1.00 75.75 102 ARG A N 1
ATOM 743 C CA . ARG A 1 102 ? 36.800 0.761 -24.758 1.00 75.75 102 ARG A CA 1
ATOM 744 C C . ARG A 1 102 ? 36.366 -0.689 -25.033 1.00 75.75 102 ARG A C 1
ATOM 746 O O . ARG A 1 102 ? 35.810 -0.952 -26.108 1.00 75.75 102 ARG A O 1
ATOM 753 N N . PRO A 1 103 ? 36.641 -1.621 -24.101 1.00 79.94 103 PRO A N 1
ATOM 754 C CA . PRO A 1 103 ? 36.475 -3.058 -24.327 1.00 79.94 103 PRO A CA 1
ATOM 755 C C . PRO A 1 103 ? 35.011 -3.504 -24.326 1.00 79.94 103 PRO A C 1
ATOM 757 O O . PRO A 1 103 ? 34.716 -4.588 -24.824 1.00 79.94 103 PRO A O 1
ATOM 760 N N . LEU A 1 104 ? 34.105 -2.676 -23.791 1.00 85.31 104 LEU A N 1
ATOM 761 C CA . LEU A 1 104 ? 32.659 -2.868 -23.806 1.00 85.31 104 LEU A CA 1
ATOM 762 C C . LEU A 1 104 ? 31.993 -1.663 -24.479 1.00 85.31 104 LEU A C 1
ATOM 764 O O . LEU A 1 104 ? 32.304 -0.511 -24.170 1.00 85.31 104 LEU A O 1
ATOM 768 N N . ARG A 1 105 ? 31.072 -1.927 -25.403 1.00 87.56 105 ARG A N 1
ATOM 769 C CA . ARG A 1 105 ? 30.189 -0.930 -26.023 1.00 87.56 105 ARG A CA 1
ATOM 770 C C . ARG A 1 105 ? 28.772 -1.476 -26.007 1.00 87.56 105 ARG A C 1
ATOM 772 O O . ARG A 1 105 ? 28.599 -2.690 -26.009 1.00 87.56 105 ARG A O 1
ATOM 779 N N . TYR A 1 106 ? 27.769 -0.613 -26.036 1.00 90.50 106 TYR A N 1
ATOM 780 C CA . TYR A 1 106 ? 26.382 -1.046 -26.159 1.00 90.50 106 TYR A CA 1
ATOM 781 C C . TYR A 1 106 ? 25.552 -0.031 -26.947 1.00 90.50 106 TYR A C 1
ATOM 783 O O . TYR A 1 106 ? 25.967 1.112 -27.136 1.00 90.50 106 TYR A O 1
ATOM 791 N N . VAL A 1 107 ? 24.410 -0.491 -27.449 1.00 90.06 107 VAL A N 1
ATOM 792 C CA . VAL A 1 107 ? 23.373 0.311 -28.092 1.00 90.06 107 VAL A CA 1
ATOM 793 C C . VAL A 1 107 ? 22.083 -0.103 -27.421 1.00 90.06 107 VAL A C 1
ATOM 795 O O . VAL A 1 107 ? 21.729 -1.284 -27.425 1.00 90.06 107 VAL A O 1
ATOM 798 N N . ASP A 1 108 ? 21.417 0.880 -26.843 1.00 90.19 108 ASP A N 1
ATOM 799 C CA . ASP A 1 108 ? 20.060 0.748 -26.350 1.00 90.19 108 ASP A CA 1
ATOM 800 C C . ASP A 1 108 ? 19.109 0.733 -27.555 1.00 90.19 108 ASP A C 1
ATOM 802 O O . ASP A 1 108 ? 19.102 1.671 -28.358 1.00 90.19 108 ASP A O 1
ATOM 806 N N . LEU A 1 109 ? 18.374 -0.367 -27.737 1.00 88.12 109 LEU A N 1
ATOM 807 C CA . LEU A 1 109 ? 17.540 -0.569 -28.922 1.00 88.12 109 LEU A CA 1
ATOM 808 C C . LEU A 1 109 ? 16.218 0.207 -28.858 1.00 88.12 109 LEU A C 1
ATOM 810 O O . LEU A 1 109 ? 15.622 0.443 -29.910 1.00 88.12 109 LEU A O 1
ATOM 814 N N . THR A 1 110 ? 15.777 0.624 -27.667 1.00 86.69 110 THR A N 1
ATOM 815 C CA . THR A 1 110 ? 14.505 1.342 -27.469 1.00 86.69 110 THR A CA 1
ATOM 816 C C . THR A 1 110 ? 14.682 2.719 -26.826 1.00 86.69 110 THR A C 1
ATOM 818 O O . THR A 1 110 ? 13.698 3.413 -26.572 1.00 86.69 110 THR A O 1
ATOM 821 N N . GLY A 1 111 ? 15.925 3.142 -26.574 1.00 86.00 111 GLY A N 1
ATOM 822 C CA . GLY A 1 111 ? 16.227 4.404 -25.894 1.00 86.00 111 GLY A CA 1
ATOM 823 C C . GLY A 1 111 ? 15.787 4.404 -24.428 1.00 86.00 111 GLY A C 1
ATOM 824 O O . GLY A 1 111 ? 15.469 5.457 -23.883 1.00 86.00 111 GLY A O 1
ATOM 825 N N . GLY A 1 112 ? 15.700 3.221 -23.818 1.00 83.75 112 GLY A N 1
ATOM 826 C CA . GLY A 1 112 ? 15.327 3.020 -22.422 1.00 83.75 112 GLY A CA 1
ATOM 827 C C . GLY A 1 112 ? 13.841 3.183 -22.119 1.00 83.75 112 GLY A C 1
ATOM 828 O O . GLY A 1 112 ? 13.433 3.075 -20.962 1.00 83.75 112 GLY A O 1
ATOM 829 N N . ILE A 1 113 ? 13.019 3.406 -23.144 1.00 88.00 113 ILE A N 1
ATOM 830 C CA . ILE A 1 113 ? 11.564 3.442 -23.027 1.00 88.00 113 ILE A CA 1
ATOM 831 C C . ILE A 1 113 ? 11.043 2.036 -23.292 1.00 88.00 113 ILE A C 1
ATOM 833 O O . ILE A 1 113 ? 11.358 1.442 -24.325 1.00 88.00 113 ILE A O 1
ATOM 837 N N . LYS A 1 114 ? 10.232 1.500 -22.374 1.00 91.50 114 LYS A N 1
ATOM 838 C CA . LYS A 1 114 ? 9.534 0.237 -22.613 1.00 91.50 114 LYS A CA 1
ATOM 839 C C . LYS A 1 114 ? 8.335 0.470 -23.534 1.00 91.50 114 LYS A C 1
ATOM 841 O O . LYS A 1 114 ? 7.425 1.203 -23.135 1.00 91.50 114 LYS A O 1
ATOM 846 N N . PRO A 1 115 ? 8.304 -0.129 -24.735 1.00 92.81 115 PRO A N 1
ATOM 847 C CA . PRO A 1 115 ? 7.175 0.039 -25.639 1.00 92.81 115 PRO A CA 1
ATOM 848 C C . PRO A 1 115 ? 5.916 -0.672 -25.120 1.00 92.81 115 PRO A C 1
ATOM 850 O O . PRO A 1 115 ? 5.958 -1.431 -24.153 1.00 92.81 115 PRO A O 1
ATOM 853 N N . HIS A 1 116 ? 4.784 -0.410 -25.777 1.00 93.69 116 HIS A N 1
ATOM 854 C CA . HIS A 1 116 ? 3.478 -1.039 -25.517 1.00 93.69 116 HIS A CA 1
ATOM 855 C C . HIS A 1 116 ? 2.825 -0.741 -24.152 1.00 93.69 116 HIS A C 1
ATOM 857 O O . HIS A 1 116 ? 1.781 -1.313 -23.839 1.00 93.69 116 HIS A O 1
ATOM 863 N N . LEU A 1 117 ? 3.370 0.194 -23.369 1.00 95.50 117 LEU A N 1
ATOM 864 C CA . LEU A 1 117 ? 2.714 0.727 -22.171 1.00 95.50 117 LEU A CA 1
ATOM 865 C C . LEU A 1 117 ? 1.753 1.873 -22.532 1.00 95.50 117 LEU A C 1
ATOM 867 O O . LEU A 1 117 ? 2.048 2.691 -23.403 1.00 95.50 117 LEU A O 1
ATOM 871 N N . LEU A 1 118 ? 0.608 1.953 -21.847 1.00 97.44 118 LEU A N 1
ATOM 872 C CA . LEU A 1 118 ? -0.326 3.075 -21.980 1.00 97.44 118 LEU A CA 1
ATOM 873 C C . LEU A 1 118 ? 0.311 4.339 -21.392 1.00 97.44 118 LEU A C 1
ATOM 875 O O . LEU A 1 118 ? 0.448 4.439 -20.184 1.00 97.44 118 LEU A O 1
ATOM 879 N N . THR A 1 119 ? 0.657 5.325 -22.217 1.00 96.94 119 THR A N 1
ATOM 880 C CA . THR A 1 119 ? 1.312 6.567 -21.757 1.00 96.94 119 THR A CA 1
ATOM 881 C C . THR A 1 119 ? 0.342 7.708 -21.452 1.00 96.94 119 THR A C 1
ATOM 883 O O . THR A 1 119 ? 0.758 8.773 -21.000 1.00 96.94 119 THR A O 1
ATOM 886 N N . GLY A 1 120 ? -0.957 7.517 -21.684 1.00 97.44 120 GLY A N 1
ATOM 887 C CA . GLY A 1 120 ? -1.970 8.521 -21.387 1.00 97.44 120 GLY A CA 1
ATOM 888 C C . GLY A 1 120 ? -3.246 8.362 -22.199 1.00 97.44 120 GLY A C 1
ATOM 889 O O . GLY A 1 120 ? -3.356 7.494 -23.065 1.00 97.44 120 GLY A O 1
ATOM 890 N N . TRP A 1 121 ? -4.218 9.225 -21.920 1.00 98.19 121 TRP A N 1
ATOM 891 C CA . TRP A 1 121 ? -5.463 9.317 -22.676 1.00 98.19 121 TRP A CA 1
ATOM 892 C C . TRP A 1 121 ? -6.055 10.725 -22.613 1.00 98.19 121 TRP A C 1
ATOM 894 O O . TRP A 1 121 ? -5.707 11.544 -21.761 1.00 98.19 121 TRP A O 1
ATOM 904 N N . ARG A 1 122 ? -6.996 10.996 -23.521 1.00 98.00 122 ARG A N 1
ATOM 905 C CA . ARG A 1 122 ? -7.814 12.212 -23.545 1.00 98.00 122 ARG A CA 1
ATOM 906 C C . ARG A 1 122 ? -9.270 11.812 -23.673 1.00 98.00 122 ARG A C 1
ATOM 908 O O . ARG A 1 122 ? -9.609 11.033 -24.560 1.00 98.00 122 ARG A O 1
ATOM 915 N N . ASN A 1 123 ? -10.132 12.346 -22.812 1.00 97.06 123 ASN A N 1
ATOM 916 C CA . ASN A 1 123 ? -11.566 12.050 -22.884 1.00 97.06 123 ASN A CA 1
ATOM 917 C C . ASN A 1 123 ? -12.308 12.903 -23.931 1.00 97.06 123 ASN A C 1
ATOM 919 O O . ASN A 1 123 ? -13.501 12.708 -24.129 1.00 97.06 123 ASN A O 1
ATOM 923 N N . ASN A 1 124 ? -11.614 13.844 -24.586 1.00 96.56 124 ASN A N 1
ATOM 924 C CA . ASN A 1 124 ? -12.175 14.834 -25.519 1.00 96.56 124 ASN A CA 1
ATOM 925 C C . ASN A 1 124 ? -13.282 15.727 -24.918 1.00 96.56 124 ASN A C 1
ATOM 927 O O . ASN A 1 124 ? -14.016 16.378 -25.653 1.00 96.56 124 ASN A O 1
ATOM 931 N N . LEU A 1 125 ? -13.371 15.791 -23.587 1.00 96.50 125 LEU A N 1
ATOM 932 C CA . LEU A 1 125 ? -14.289 16.633 -22.812 1.00 96.50 125 LEU A CA 1
ATOM 933 C C . LEU A 1 125 ? -13.530 17.624 -21.909 1.00 96.50 125 LEU A C 1
ATOM 935 O O . LEU A 1 125 ? -14.104 18.175 -20.977 1.00 96.50 125 LEU A O 1
ATOM 939 N N . GLY A 1 126 ? -12.235 17.833 -22.169 1.00 93.75 126 GLY A N 1
ATOM 940 C CA . GLY A 1 126 ? -11.388 18.772 -21.429 1.00 93.75 126 GLY A CA 1
ATOM 941 C C . GLY A 1 126 ? -10.411 18.138 -20.437 1.00 93.75 126 GLY A C 1
ATOM 942 O O . GLY A 1 126 ? -9.597 18.865 -19.887 1.00 93.75 126 GLY A O 1
ATOM 943 N N . SER A 1 127 ? -10.411 16.813 -20.249 1.00 96.38 127 SER A N 1
ATOM 944 C CA . SER A 1 127 ? -9.439 16.129 -19.381 1.00 96.38 127 SER A CA 1
ATOM 945 C C . SER A 1 127 ? -8.436 15.298 -20.185 1.00 96.38 127 SER A C 1
ATOM 947 O O . SER A 1 127 ? -8.801 14.519 -21.077 1.00 96.38 127 SER A O 1
ATOM 949 N N . GLU A 1 128 ? -7.160 15.461 -19.850 1.00 97.31 128 GLU A N 1
ATOM 950 C CA . GLU A 1 128 ? -6.035 14.671 -20.345 1.00 97.31 128 GLU A CA 1
ATOM 951 C C . GLU A 1 128 ? -5.277 14.070 -19.162 1.00 97.31 128 GLU A C 1
ATOM 953 O O . GLU A 1 128 ? -4.991 14.767 -18.192 1.00 97.31 128 GLU A O 1
ATOM 958 N N . MET A 1 129 ? -4.914 12.791 -19.260 1.00 97.50 129 MET A N 1
ATOM 959 C CA . MET A 1 129 ? -4.008 12.149 -18.313 1.00 97.50 129 MET A CA 1
ATOM 960 C C . MET A 1 129 ? -2.754 11.664 -19.032 1.00 97.50 129 MET A C 1
ATOM 962 O O . MET A 1 129 ? -2.851 11.050 -20.097 1.00 97.50 129 MET A O 1
ATOM 966 N N . ARG A 1 130 ? -1.584 11.924 -18.448 1.00 98.00 130 ARG A N 1
ATOM 967 C CA . ARG A 1 130 ? -0.275 11.457 -18.918 1.00 98.00 130 ARG A CA 1
ATOM 968 C C . ARG A 1 130 ? 0.366 10.571 -17.859 1.00 98.00 130 ARG A C 1
ATOM 970 O O . ARG A 1 130 ? 0.285 10.862 -16.668 1.00 98.00 130 ARG A O 1
ATOM 977 N N . LEU A 1 131 ? 0.993 9.494 -18.312 1.00 97.81 131 LEU A N 1
ATOM 978 C CA . LEU A 1 131 ? 1.570 8.440 -17.491 1.00 97.81 131 LEU A CA 1
ATOM 979 C C . LEU A 1 131 ? 3.046 8.267 -17.851 1.00 97.81 131 LEU A C 1
ATOM 981 O O . LEU A 1 131 ? 3.381 7.979 -19.001 1.00 97.81 131 LEU A O 1
ATOM 985 N N . GLU A 1 132 ? 3.925 8.403 -16.862 1.00 97.06 132 GLU A N 1
ATOM 986 C CA . GLU A 1 132 ? 5.352 8.115 -17.003 1.00 97.06 132 GLU A CA 1
ATOM 987 C C . GLU A 1 132 ? 5.705 6.876 -16.175 1.00 97.06 132 GLU A C 1
ATOM 989 O O . GLU A 1 132 ? 5.320 6.755 -15.009 1.00 97.06 132 GLU A O 1
ATOM 994 N N . TYR A 1 133 ? 6.474 5.965 -16.768 1.00 96.88 133 TYR A N 1
ATOM 995 C CA . TYR A 1 133 ? 6.906 4.725 -16.126 1.00 96.88 133 TYR A CA 1
ATOM 996 C C . TYR A 1 133 ? 8.395 4.761 -15.797 1.00 96.88 133 TYR A C 1
ATOM 998 O O . TYR A 1 133 ? 9.189 5.385 -16.500 1.00 96.88 133 TYR A O 1
ATOM 1006 N N . ALA A 1 134 ? 8.787 4.018 -14.767 1.00 96.06 134 ALA A N 1
ATOM 1007 C CA . ALA A 1 134 ? 10.181 3.722 -14.466 1.00 96.06 134 ALA A CA 1
ATOM 1008 C C . ALA A 1 134 ? 10.355 2.233 -14.124 1.00 96.06 134 ALA A C 1
ATOM 1010 O O . ALA A 1 134 ? 9.413 1.597 -13.644 1.00 96.06 134 ALA A O 1
ATOM 1011 N N . PRO A 1 135 ? 11.539 1.649 -14.362 1.00 96.38 135 PRO A N 1
ATOM 1012 C CA . PRO A 1 135 ? 11.841 0.298 -13.907 1.00 96.38 135 PRO A CA 1
ATOM 1013 C C . PRO A 1 135 ? 12.085 0.278 -12.389 1.00 96.38 135 PRO A C 1
ATOM 1015 O O . PRO A 1 135 ? 12.683 1.199 -11.832 1.00 96.38 135 PRO A O 1
ATOM 1018 N N . SER A 1 136 ? 11.688 -0.802 -11.715 1.00 96.88 136 SER A N 1
ATOM 1019 C CA . SER A 1 136 ? 11.883 -1.002 -10.270 1.00 96.88 136 SER A CA 1
ATOM 1020 C C . SER A 1 136 ? 13.353 -0.942 -9.841 1.00 96.88 136 SER A C 1
ATOM 1022 O O . SER A 1 136 ? 13.661 -0.526 -8.726 1.00 96.88 136 SER A O 1
ATOM 1024 N N . THR A 1 137 ? 14.269 -1.307 -10.740 1.00 96.12 137 THR A N 1
ATOM 1025 C CA . THR A 1 137 ? 15.725 -1.231 -10.552 1.00 96.12 137 THR A CA 1
ATOM 1026 C C . THR A 1 137 ? 16.211 0.188 -10.282 1.00 96.12 137 THR A C 1
ATOM 1028 O O . THR A 1 137 ? 17.148 0.352 -9.507 1.00 96.12 137 THR A O 1
ATOM 1031 N N . ARG A 1 138 ? 15.558 1.214 -10.852 1.00 95.56 138 ARG A N 1
ATOM 1032 C CA . ARG A 1 138 ? 15.863 2.623 -10.569 1.00 95.56 138 ARG A CA 1
ATOM 1033 C C . ARG A 1 138 ? 15.741 2.906 -9.075 1.00 95.56 138 ARG A C 1
ATOM 1035 O O . ARG A 1 138 ? 16.661 3.464 -8.489 1.00 95.56 138 ARG A O 1
ATOM 1042 N N . PHE A 1 139 ? 14.623 2.505 -8.475 1.00 96.94 139 PHE A N 1
ATOM 1043 C CA . PHE A 1 139 ? 14.354 2.733 -7.056 1.00 96.94 139 PHE A CA 1
ATOM 1044 C C . PHE A 1 139 ? 15.233 1.848 -6.169 1.00 96.94 139 PHE A C 1
ATOM 1046 O O . PHE A 1 139 ? 15.816 2.340 -5.215 1.00 96.94 139 PHE A O 1
ATOM 1053 N N . TYR A 1 140 ? 15.431 0.580 -6.543 1.00 96.38 140 TYR A N 1
ATOM 1054 C CA . TYR A 1 140 ? 16.348 -0.320 -5.835 1.00 96.38 140 TYR A CA 1
ATOM 1055 C C . TYR A 1 140 ? 17.786 0.220 -5.771 1.00 96.38 140 TYR A C 1
ATOM 1057 O O . TYR A 1 140 ? 18.432 0.159 -4.725 1.00 96.38 140 TYR A O 1
ATOM 1065 N N . LEU A 1 141 ? 18.304 0.747 -6.887 1.00 95.31 141 LEU A N 1
ATOM 1066 C CA . LEU A 1 141 ? 19.650 1.317 -6.944 1.00 95.31 141 LEU A CA 1
ATOM 1067 C C . LEU A 1 141 ? 19.746 2.641 -6.182 1.00 95.31 141 LEU A C 1
ATOM 1069 O O . LEU A 1 141 ? 20.762 2.864 -5.529 1.00 95.31 141 LEU A O 1
ATOM 1073 N N . GLN A 1 142 ? 18.705 3.479 -6.237 1.00 95.25 142 GLN A N 1
ATOM 1074 C CA . GLN A 1 142 ? 18.635 4.719 -5.463 1.00 95.25 142 GLN A CA 1
ATOM 1075 C C . GLN A 1 142 ? 18.660 4.431 -3.958 1.00 95.25 142 GLN A C 1
ATOM 1077 O O . GLN A 1 142 ? 19.502 4.952 -3.241 1.00 95.25 142 GLN A O 1
ATOM 1082 N N . ASP A 1 143 ? 17.813 3.519 -3.493 1.00 94.50 143 ASP A N 1
ATOM 1083 C CA . ASP A 1 143 ? 17.757 3.117 -2.090 1.00 94.50 143 ASP A CA 1
ATOM 1084 C C . ASP A 1 143 ? 19.066 2.499 -1.601 1.00 94.50 143 ASP A C 1
ATOM 1086 O O . ASP A 1 143 ? 19.525 2.783 -0.498 1.00 94.50 143 ASP A O 1
ATOM 1090 N N . ARG A 1 144 ? 19.714 1.680 -2.436 1.00 93.44 144 ARG A N 1
ATOM 1091 C CA . ARG A 1 144 ? 21.036 1.131 -2.123 1.00 93.44 144 ARG A CA 1
ATOM 1092 C C . ARG A 1 144 ? 22.105 2.221 -2.033 1.00 93.44 144 ARG A C 1
ATOM 1094 O O . ARG A 1 144 ? 23.002 2.092 -1.209 1.00 93.44 144 ARG A O 1
ATOM 1101 N N . HIS A 1 145 ? 22.046 3.231 -2.899 1.00 94.31 145 HIS A N 1
ATOM 1102 C CA . HIS A 1 145 ? 22.945 4.383 -2.848 1.00 94.31 145 HIS A CA 1
ATOM 1103 C C . HIS A 1 145 ? 22.718 5.215 -1.577 1.00 94.31 145 HIS A C 1
ATOM 1105 O O . HIS A 1 145 ? 23.680 5.686 -0.983 1.00 94.31 145 HIS A O 1
ATOM 1111 N N . ASP A 1 146 ? 21.467 5.336 -1.133 1.00 89.38 146 ASP A N 1
ATOM 1112 C CA . ASP A 1 146 ? 21.076 6.101 0.056 1.00 89.38 146 ASP A CA 1
ATOM 1113 C C . ASP A 1 146 ? 21.180 5.288 1.365 1.00 89.38 146 ASP A C 1
ATOM 1115 O O . ASP A 1 146 ? 20.557 5.651 2.363 1.00 89.38 146 ASP A O 1
ATOM 1119 N N . ASP A 1 147 ? 21.912 4.166 1.361 1.00 89.31 147 ASP A N 1
ATOM 1120 C CA . ASP A 1 147 ? 22.083 3.246 2.498 1.00 89.31 147 ASP A CA 1
ATOM 1121 C C . ASP A 1 147 ? 20.761 2.729 3.115 1.00 89.31 147 ASP A C 1
ATOM 1123 O O . ASP A 1 147 ? 20.679 2.395 4.300 1.00 89.31 147 ASP A O 1
ATOM 1127 N N . ARG A 1 148 ? 19.715 2.596 2.290 1.00 89.06 148 ARG A N 1
ATOM 1128 C CA . ARG A 1 148 ? 18.391 2.041 2.628 1.00 89.06 148 ARG A CA 1
ATOM 1129 C C . ARG A 1 148 ? 18.094 0.765 1.823 1.00 89.06 148 ARG A C 1
ATOM 1131 O O . ARG A 1 148 ? 17.119 0.716 1.080 1.00 89.06 148 ARG A O 1
ATOM 1138 N N . PRO A 1 149 ? 18.929 -0.288 1.897 1.00 91.25 149 PRO A N 1
ATOM 1139 C CA . PRO A 1 149 ? 18.773 -1.459 1.039 1.00 91.25 149 PRO A CA 1
ATOM 1140 C C . PRO A 1 149 ? 17.421 -2.154 1.250 1.00 91.25 149 PRO A C 1
ATOM 1142 O O . PRO A 1 149 ? 16.942 -2.308 2.373 1.00 91.25 149 PRO A O 1
ATOM 1145 N N . TRP A 1 150 ? 16.833 -2.646 0.159 1.00 93.12 150 TRP A N 1
ATOM 1146 C CA . TRP A 1 150 ? 15.587 -3.409 0.222 1.00 93.12 150 TRP A CA 1
ATOM 1147 C C . TRP A 1 150 ? 15.741 -4.683 1.056 1.00 93.12 150 TRP A C 1
ATOM 1149 O O . TRP A 1 150 ? 16.793 -5.322 1.042 1.00 93.12 150 TRP A O 1
ATOM 1159 N N . LEU A 1 151 ? 14.644 -5.106 1.699 1.00 90.56 151 LEU A N 1
ATOM 1160 C CA . LEU A 1 151 ? 14.599 -6.347 2.485 1.00 90.56 151 LEU A CA 1
ATOM 1161 C C . LEU A 1 151 ? 14.866 -7.575 1.608 1.00 90.56 151 LEU A C 1
ATOM 1163 O O . LEU A 1 151 ? 15.556 -8.504 2.021 1.00 90.56 151 LEU A O 1
ATOM 1167 N N . THR A 1 152 ? 14.337 -7.560 0.384 1.00 90.50 152 THR A N 1
ATOM 1168 C CA . THR A 1 152 ? 14.636 -8.547 -0.654 1.00 90.50 152 THR A CA 1
ATOM 1169 C C . THR A 1 152 ? 14.889 -7.855 -1.985 1.00 90.50 152 THR A C 1
ATOM 1171 O O . THR A 1 152 ? 14.224 -6.864 -2.285 1.00 90.50 152 THR A O 1
ATOM 1174 N N . PRO A 1 153 ? 15.816 -8.362 -2.812 1.00 89.81 153 PRO A N 1
ATOM 1175 C CA . PRO A 1 153 ? 15.960 -7.906 -4.186 1.00 89.81 153 PRO A CA 1
ATOM 1176 C C . PRO A 1 153 ? 14.883 -8.529 -5.086 1.00 89.81 153 PRO A C 1
ATOM 1178 O O . PRO A 1 153 ? 14.385 -9.624 -4.820 1.00 89.81 153 PRO A O 1
ATOM 1181 N N . LEU A 1 154 ? 14.580 -7.864 -6.202 1.00 94.88 154 LEU A N 1
ATOM 1182 C CA . LEU A 1 154 ? 13.793 -8.456 -7.285 1.00 94.88 154 LEU A CA 1
ATOM 1183 C C . LEU A 1 154 ? 14.715 -9.119 -8.320 1.00 94.88 154 LEU A C 1
ATOM 1185 O O . LEU A 1 154 ? 15.707 -8.507 -8.717 1.00 94.88 154 LEU A O 1
ATOM 1189 N N . PRO A 1 155 ? 14.390 -10.333 -8.807 1.00 94.31 155 PRO A N 1
ATOM 1190 C CA . PRO A 1 155 ? 15.209 -11.020 -9.806 1.00 94.31 155 PRO A CA 1
ATOM 1191 C C . PRO A 1 155 ? 15.025 -10.479 -11.234 1.00 94.31 155 PRO A C 1
ATOM 1193 O O . PRO A 1 155 ? 15.761 -10.878 -12.132 1.00 94.31 155 PRO A O 1
ATOM 1196 N N . PHE A 1 156 ? 14.053 -9.592 -11.465 1.00 92.75 156 PHE A N 1
ATOM 1197 C CA . PHE A 1 156 ? 13.795 -8.955 -12.757 1.00 92.75 156 PHE A CA 1
ATOM 1198 C C . PHE A 1 156 ? 13.218 -7.537 -12.580 1.00 92.75 156 PHE A C 1
ATOM 1200 O O . PHE A 1 156 ? 12.594 -7.255 -11.550 1.00 92.75 156 PHE A O 1
ATOM 1207 N N . PRO A 1 157 ? 13.385 -6.640 -13.572 1.00 93.81 157 PRO A N 1
ATOM 1208 C CA . PRO A 1 157 ? 12.774 -5.315 -13.550 1.00 93.81 157 PRO A CA 1
ATOM 1209 C C . PRO A 1 157 ? 11.249 -5.389 -13.667 1.00 93.81 157 PRO A C 1
ATOM 1211 O O . PRO A 1 157 ? 10.706 -6.078 -14.531 1.00 93.81 157 PRO A O 1
ATOM 1214 N N . VAL A 1 158 ? 10.555 -4.621 -12.832 1.00 96.25 158 VAL A N 1
ATOM 1215 C CA . VAL A 1 158 ? 9.105 -4.398 -12.913 1.00 96.25 158 VAL A CA 1
ATOM 1216 C C . VAL A 1 158 ? 8.880 -2.949 -13.324 1.00 96.25 158 VAL A C 1
ATOM 1218 O O . VAL A 1 158 ? 9.428 -2.050 -12.695 1.00 96.25 158 VAL A O 1
ATOM 1221 N N . HIS A 1 159 ? 8.092 -2.700 -14.370 1.00 96.38 159 HIS A N 1
ATOM 1222 C CA . HIS A 1 159 ? 7.757 -1.334 -14.776 1.00 96.38 159 HIS A CA 1
ATOM 1223 C C . HIS A 1 159 ? 6.591 -0.812 -13.952 1.00 96.38 159 HIS A C 1
ATOM 1225 O O . HIS A 1 159 ? 5.510 -1.396 -13.957 1.00 96.38 159 HIS A O 1
ATOM 1231 N N . VAL A 1 160 ? 6.827 0.292 -13.258 1.00 97.56 160 VAL A N 1
ATOM 1232 C CA . VAL A 1 160 ? 5.882 0.914 -12.332 1.00 97.56 160 VAL A CA 1
ATOM 1233 C C . VAL A 1 160 ? 5.574 2.339 -12.778 1.00 97.56 160 VAL A C 1
ATOM 1235 O O . VAL A 1 160 ? 6.400 2.974 -13.437 1.00 97.56 160 VAL A O 1
ATOM 1238 N N . LEU A 1 161 ? 4.381 2.837 -12.445 1.00 97.75 161 LEU A N 1
ATOM 1239 C CA . LEU A 1 161 ? 4.008 4.231 -12.694 1.00 97.75 161 LEU A CA 1
ATOM 1240 C C . LEU A 1 161 ? 4.842 5.137 -11.791 1.00 97.75 161 LEU A C 1
ATOM 1242 O O . LEU A 1 161 ? 4.672 5.125 -10.585 1.00 97.75 161 LEU A O 1
ATOM 1246 N N . ALA A 1 162 ? 5.739 5.930 -12.363 1.00 96.12 162 ALA A N 1
ATOM 1247 C CA . ALA A 1 162 ? 6.568 6.865 -11.605 1.00 96.12 162 ALA A CA 1
ATOM 1248 C C . ALA A 1 162 ? 5.912 8.245 -11.479 1.00 96.12 162 ALA A C 1
ATOM 1250 O O . ALA A 1 162 ? 6.186 8.980 -10.529 1.00 96.12 162 ALA A O 1
ATOM 1251 N N . ARG A 1 163 ? 5.054 8.608 -12.440 1.00 96.75 163 ARG A N 1
ATOM 1252 C CA . ARG A 1 163 ? 4.344 9.885 -12.447 1.00 96.75 163 ARG A CA 1
ATOM 1253 C C . ARG A 1 163 ? 3.015 9.779 -13.177 1.00 96.75 163 ARG A C 1
ATOM 1255 O O . ARG A 1 163 ? 2.940 9.204 -14.261 1.00 96.75 163 ARG A O 1
ATOM 1262 N N . VAL A 1 164 ? 1.997 10.396 -12.598 1.00 97.44 164 VAL A N 1
ATOM 1263 C CA . VAL A 1 164 ? 0.691 10.614 -13.212 1.00 97.44 164 VAL A CA 1
ATOM 1264 C C . VAL A 1 164 ? 0.444 12.111 -13.242 1.00 97.44 164 VAL A C 1
ATOM 1266 O O . VAL A 1 164 ? 0.574 12.798 -12.232 1.00 97.44 164 VAL A O 1
ATOM 1269 N N . GLU A 1 165 ? 0.106 12.629 -14.411 1.00 95.75 165 GLU A N 1
ATOM 1270 C CA . GLU A 1 165 ? -0.234 14.030 -14.603 1.00 95.75 165 GLU A CA 1
ATOM 1271 C C . GLU A 1 165 ? -1.653 14.128 -15.146 1.00 95.75 165 GLU A C 1
ATOM 1273 O O . GLU A 1 165 ? -1.943 13.607 -16.221 1.00 95.75 165 GLU A O 1
ATOM 1278 N N . THR A 1 166 ? -2.519 14.824 -14.416 1.00 95.25 166 THR A N 1
ATOM 1279 C CA . THR A 1 166 ? -3.873 15.162 -14.855 1.00 95.25 166 THR A CA 1
ATOM 1280 C C . THR A 1 166 ? -3.910 16.628 -15.247 1.00 95.25 166 THR A C 1
ATOM 1282 O O . THR A 1 166 ? -3.535 17.495 -14.459 1.00 95.25 166 THR A O 1
ATOM 1285 N N . ILE A 1 167 ? -4.362 16.897 -16.465 1.00 93.88 167 ILE A N 1
ATOM 1286 C CA . ILE A 1 167 ? -4.507 18.236 -17.024 1.00 93.88 167 ILE A CA 1
ATOM 1287 C C . ILE A 1 167 ? -5.995 18.471 -17.263 1.00 93.88 167 ILE A C 1
ATOM 1289 O O . ILE A 1 167 ? -6.631 17.740 -18.031 1.00 93.88 167 ILE A O 1
ATOM 1293 N N . ASP A 1 168 ? -6.538 19.498 -16.620 1.00 93.69 168 ASP A N 1
ATOM 1294 C CA . ASP A 1 168 ? -7.848 20.046 -16.954 1.00 93.69 168 ASP A CA 1
ATOM 1295 C C . ASP A 1 168 ? -7.646 21.245 -17.885 1.00 93.69 168 ASP A C 1
ATOM 1297 O O . ASP A 1 168 ? -7.164 22.306 -17.493 1.00 93.69 168 ASP A O 1
ATOM 1301 N N . HIS A 1 169 ? -8.007 21.069 -19.152 1.00 91.50 169 HIS A N 1
ATOM 1302 C CA . HIS A 1 169 ? -7.887 22.097 -20.185 1.00 91.50 169 HIS A CA 1
ATOM 1303 C C . HIS A 1 169 ? -8.916 23.223 -20.032 1.00 91.50 169 HIS A C 1
ATOM 1305 O O . HIS A 1 169 ? -8.710 24.303 -20.586 1.00 91.50 169 HIS A O 1
ATOM 1311 N N . VAL A 1 170 ? -10.011 22.999 -19.295 1.00 92.31 170 VAL A N 1
ATOM 1312 C CA . VAL A 1 170 ? -11.042 24.014 -19.040 1.00 92.31 170 VAL A CA 1
ATOM 1313 C C . VAL A 1 170 ? -10.558 24.982 -17.967 1.00 92.31 170 VAL A C 1
ATOM 1315 O O . VAL A 1 170 ? -10.547 26.192 -18.195 1.00 92.31 170 VAL A O 1
ATOM 1318 N N . SER A 1 171 ? -10.121 24.459 -16.819 1.00 88.56 171 SER A N 1
ATOM 1319 C CA . SER A 1 171 ? -9.625 25.275 -15.701 1.00 88.56 171 SER A CA 1
ATOM 1320 C C . SER A 1 171 ? -8.134 25.627 -15.805 1.00 88.56 171 SER A C 1
ATOM 1322 O O . SER A 1 171 ? -7.663 26.498 -15.077 1.00 88.56 171 SER A O 1
ATOM 1324 N N . ARG A 1 172 ? -7.398 25.002 -16.737 1.00 87.44 172 ARG A N 1
ATOM 1325 C CA . ARG A 1 172 ? -5.937 25.125 -16.918 1.00 87.44 172 ARG A CA 1
ATOM 1326 C C . ARG A 1 172 ? -5.145 24.746 -15.665 1.00 87.44 172 ARG A C 1
ATOM 1328 O O . ARG A 1 172 ? -4.076 25.302 -15.398 1.00 87.44 172 ARG A O 1
ATOM 1335 N N . THR A 1 173 ? -5.662 23.789 -14.905 1.00 86.81 173 THR A N 1
ATOM 1336 C CA . THR A 1 173 ? -4.979 23.228 -13.741 1.00 86.81 173 THR A CA 1
ATOM 1337 C C . THR A 1 173 ? -4.216 21.968 -14.119 1.00 86.81 173 THR A C 1
ATOM 1339 O O . THR A 1 173 ? -4.551 21.244 -15.065 1.00 86.81 173 THR A O 1
ATOM 1342 N N . ARG A 1 174 ? -3.139 21.723 -13.374 1.00 87.38 174 ARG A N 1
ATOM 1343 C CA . ARG A 1 174 ? -2.294 20.544 -13.518 1.00 87.38 174 ARG A CA 1
ATOM 1344 C C . ARG A 1 174 ? -2.104 19.912 -12.150 1.00 87.38 174 ARG A C 1
ATOM 1346 O O . ARG A 1 174 ? -1.506 20.519 -11.264 1.00 87.38 174 ARG A O 1
ATOM 1353 N N . PHE A 1 175 ? -2.544 18.671 -12.014 1.00 90.69 175 PHE A N 1
ATOM 1354 C CA . PHE A 1 175 ? -2.304 17.854 -10.833 1.00 90.69 175 PHE A CA 1
ATOM 1355 C C . PHE A 1 175 ? -1.256 16.792 -11.154 1.00 90.69 175 PHE A C 1
ATOM 1357 O O . PHE A 1 175 ? -1.364 16.097 -12.167 1.00 90.69 175 PHE A O 1
ATOM 1364 N N . VAL A 1 176 ? -0.218 16.690 -10.326 1.00 91.62 176 VAL A N 1
ATOM 1365 C CA . VAL A 1 176 ? 0.883 15.744 -10.523 1.00 91.62 176 VAL A CA 1
ATOM 1366 C C . VAL A 1 176 ? 1.040 14.878 -9.286 1.00 91.62 176 VAL A C 1
ATOM 1368 O O . VAL A 1 176 ? 1.409 15.387 -8.228 1.00 91.62 176 VAL A O 1
ATOM 1371 N N . SER A 1 177 ? 0.867 13.573 -9.478 1.00 94.00 177 SER A N 1
ATOM 1372 C CA . SER A 1 177 ? 1.244 12.535 -8.522 1.00 94.00 177 SER A CA 1
ATOM 1373 C C . SER A 1 177 ? 2.565 11.905 -8.947 1.00 94.00 177 SER A C 1
ATOM 1375 O O . SER A 1 177 ? 2.746 11.548 -10.115 1.00 94.00 177 SER A O 1
ATOM 1377 N N . ARG A 1 178 ? 3.506 11.760 -8.018 1.00 95.81 178 ARG A N 1
ATOM 1378 C CA . ARG A 1 178 ? 4.780 11.050 -8.222 1.00 95.81 178 ARG A CA 1
ATOM 1379 C C . ARG A 1 178 ? 4.857 9.876 -7.268 1.00 95.81 178 ARG A C 1
ATOM 1381 O O . ARG A 1 178 ? 4.364 9.991 -6.154 1.00 95.81 178 ARG A O 1
ATOM 1388 N N . TYR A 1 179 ? 5.515 8.802 -7.686 1.00 97.12 179 TYR A N 1
ATOM 1389 C CA . TYR A 1 179 ? 5.639 7.591 -6.884 1.00 97.12 179 TYR A CA 1
ATOM 1390 C C . TYR A 1 179 ? 7.087 7.124 -6.763 1.00 97.12 179 TYR A C 1
ATOM 1392 O O . TYR A 1 179 ? 7.850 7.168 -7.735 1.00 97.12 179 TYR A O 1
ATOM 1400 N N . ALA A 1 180 ? 7.434 6.616 -5.583 1.00 96.94 180 ALA A N 1
ATOM 1401 C CA . ALA A 1 180 ? 8.634 5.824 -5.346 1.00 96.94 180 ALA A CA 1
ATOM 1402 C C . ALA A 1 180 ? 8.256 4.492 -4.692 1.00 96.94 180 ALA A C 1
ATOM 1404 O O . ALA A 1 180 ? 7.279 4.403 -3.950 1.00 96.94 180 ALA A O 1
ATOM 1405 N N . TYR A 1 181 ? 8.994 3.437 -5.030 1.00 98.12 181 TYR A N 1
ATOM 1406 C CA . TYR A 1 181 ? 8.659 2.060 -4.673 1.00 98.12 181 TYR A CA 1
ATOM 1407 C C . TYR A 1 181 ? 9.843 1.387 -4.002 1.00 98.12 181 TYR A C 1
ATOM 1409 O O . TYR A 1 181 ? 10.957 1.469 -4.512 1.00 98.12 181 TYR A O 1
ATOM 1417 N N . HIS A 1 182 ? 9.588 0.666 -2.914 1.00 96.94 182 HIS A N 1
ATOM 1418 C CA . HIS A 1 182 ? 10.637 0.115 -2.062 1.00 96.94 182 HIS A CA 1
ATOM 1419 C C . HIS A 1 182 ? 10.284 -1.302 -1.593 1.00 96.94 182 HIS A C 1
ATOM 1421 O O . HIS A 1 182 ? 9.118 -1.705 -1.573 1.00 96.94 182 HIS A O 1
ATOM 1427 N N . HIS A 1 183 ? 11.297 -2.079 -1.206 1.00 95.81 183 HIS A N 1
ATOM 1428 C CA . HIS A 1 183 ? 11.146 -3.449 -0.687 1.00 95.81 183 HIS A CA 1
ATOM 1429 C C . HIS A 1 183 ? 10.296 -4.359 -1.593 1.00 95.81 183 HIS A C 1
ATOM 1431 O O . HIS A 1 183 ? 9.375 -5.037 -1.133 1.00 95.81 183 HIS A O 1
ATOM 1437 N N . GLY A 1 184 ? 10.578 -4.363 -2.899 1.00 96.56 184 GLY A N 1
ATOM 1438 C CA . GLY A 1 184 ? 9.949 -5.287 -3.840 1.00 96.56 184 GLY A CA 1
ATOM 1439 C C . GLY A 1 184 ? 10.235 -6.747 -3.480 1.00 96.56 184 GLY A C 1
ATOM 1440 O O . GLY A 1 184 ? 11.381 -7.116 -3.219 1.00 96.56 184 GLY A O 1
ATOM 1441 N N . HIS A 1 185 ? 9.199 -7.587 -3.493 1.00 96.06 185 HIS A N 1
ATOM 1442 C CA . HIS A 1 185 ? 9.317 -8.999 -3.139 1.00 96.06 185 HIS A CA 1
ATOM 1443 C C . HIS A 1 185 ? 8.805 -9.926 -4.247 1.00 96.06 185 HIS A C 1
ATOM 1445 O O . HIS A 1 185 ? 7.680 -9.790 -4.737 1.00 96.06 185 HIS A O 1
ATOM 1451 N N . TYR A 1 186 ? 9.638 -10.896 -4.618 1.00 96.38 186 TYR A N 1
ATOM 1452 C CA . TYR A 1 186 ? 9.284 -11.999 -5.503 1.00 96.38 186 TYR A CA 1
ATOM 1453 C C . TYR A 1 186 ? 9.485 -13.313 -4.756 1.00 96.38 186 TYR A C 1
ATOM 1455 O O . TYR A 1 186 ? 10.597 -13.614 -4.320 1.00 96.38 186 TYR A O 1
ATOM 1463 N N . ASP A 1 187 ? 8.412 -14.085 -4.629 1.00 94.38 187 ASP A N 1
ATOM 1464 C CA . ASP A 1 187 ? 8.459 -15.431 -4.075 1.00 94.38 187 ASP A CA 1
ATOM 1465 C C . ASP A 1 187 ? 8.897 -16.396 -5.182 1.00 94.38 187 ASP A C 1
ATOM 1467 O O . ASP A 1 187 ? 8.181 -16.600 -6.165 1.00 94.38 187 ASP A O 1
ATOM 1471 N N . SER A 1 188 ? 10.096 -16.963 -5.049 1.00 92.00 188 SER A N 1
ATOM 1472 C CA . SER A 1 188 ? 10.665 -17.886 -6.032 1.00 92.00 188 SER A CA 1
ATOM 1473 C C . SER A 1 188 ? 10.040 -19.279 -5.990 1.00 92.00 188 SER A C 1
ATOM 1475 O O . SER A 1 188 ? 10.083 -19.978 -7.006 1.00 92.00 188 SER A O 1
ATOM 1477 N N . GLU A 1 189 ? 9.445 -19.671 -4.863 1.00 90.56 189 GLU A N 1
ATOM 1478 C CA . GLU A 1 189 ? 8.789 -20.966 -4.703 1.00 90.56 189 GLU A CA 1
ATOM 1479 C C . GLU A 1 189 ? 7.448 -20.970 -5.441 1.00 90.56 189 GLU A C 1
ATOM 1481 O O . GLU A 1 189 ? 7.214 -21.818 -6.306 1.00 90.56 189 GLU A O 1
ATOM 1486 N N . GLU A 1 190 ? 6.623 -19.945 -5.205 1.00 92.56 190 GLU A N 1
ATOM 1487 C CA . GLU A 1 190 ? 5.349 -19.759 -5.917 1.00 92.56 190 GLU A CA 1
ATOM 1488 C C . GLU A 1 190 ? 5.496 -19.072 -7.282 1.00 92.56 190 GLU A C 1
ATOM 1490 O O . GLU A 1 190 ? 4.533 -18.976 -8.045 1.00 92.56 190 GLU A O 1
ATOM 1495 N N . ARG A 1 191 ? 6.706 -18.606 -7.613 1.00 94.94 191 ARG A N 1
ATOM 1496 C CA . ARG A 1 191 ? 7.022 -17.827 -8.821 1.00 94.94 191 ARG A CA 1
ATOM 1497 C C . ARG A 1 191 ? 6.115 -16.612 -8.991 1.00 94.94 191 ARG A C 1
ATOM 1499 O O . ARG A 1 191 ? 5.619 -16.327 -10.082 1.00 94.94 191 ARG A O 1
ATOM 1506 N N . GLU A 1 192 ? 5.921 -15.877 -7.906 1.00 95.88 192 GLU A N 1
ATOM 1507 C CA . GLU A 1 192 ? 4.904 -14.841 -7.796 1.00 95.88 192 GLU A CA 1
ATOM 1508 C C . GLU A 1 192 ? 5.504 -13.519 -7.314 1.00 95.88 192 GLU A C 1
ATOM 1510 O O . GLU A 1 192 ? 6.118 -13.444 -6.250 1.00 95.88 192 GLU A O 1
ATOM 1515 N N . PHE A 1 193 ? 5.282 -12.443 -8.073 1.00 96.81 193 PHE A N 1
ATOM 1516 C CA . PHE A 1 193 ? 5.561 -11.094 -7.588 1.00 96.81 193 PHE A CA 1
ATOM 1517 C C . PHE A 1 193 ? 4.487 -10.687 -6.577 1.00 96.81 193 PHE A C 1
ATOM 1519 O O . PHE A 1 193 ? 3.295 -10.698 -6.887 1.00 96.81 193 PHE A O 1
ATOM 1526 N N . ARG A 1 194 ? 4.909 -10.342 -5.359 1.00 95.94 194 ARG A N 1
ATOM 1527 C CA . ARG A 1 194 ? 4.005 -10.061 -4.237 1.00 95.94 194 ARG A CA 1
ATOM 1528 C C . ARG A 1 194 ? 3.739 -8.578 -4.006 1.00 95.94 194 ARG A C 1
ATOM 1530 O O . ARG A 1 194 ? 2.861 -8.250 -3.215 1.00 95.94 194 ARG A O 1
ATOM 1537 N N . GLY A 1 195 ? 4.455 -7.703 -4.707 1.00 96.56 195 GLY A N 1
ATOM 1538 C CA . GLY A 1 195 ? 4.331 -6.255 -4.579 1.00 96.56 195 GLY A CA 1
ATOM 1539 C C . GLY A 1 195 ? 5.546 -5.607 -3.919 1.00 96.56 195 GLY A C 1
ATOM 1540 O O . GLY A 1 195 ? 6.614 -6.213 -3.799 1.00 96.56 195 GLY A O 1
ATOM 1541 N N . PHE A 1 196 ? 5.359 -4.354 -3.518 1.00 97.94 196 PHE A N 1
ATOM 1542 C CA . PHE A 1 196 ? 6.346 -3.517 -2.839 1.00 97.94 196 PHE A CA 1
ATOM 1543 C C . PHE A 1 196 ? 5.948 -3.345 -1.376 1.00 97.94 196 PHE A C 1
ATOM 1545 O O . PHE A 1 196 ? 4.771 -3.150 -1.083 1.00 97.94 196 PHE A O 1
ATOM 1552 N N . GLY A 1 197 ? 6.919 -3.432 -0.468 1.00 96.31 197 GLY A N 1
ATOM 1553 C CA . GLY A 1 197 ? 6.685 -3.269 0.967 1.00 96.31 197 GLY A CA 1
ATOM 1554 C C . GLY A 1 197 ? 6.461 -1.822 1.397 1.00 96.31 197 GLY A C 1
ATOM 1555 O O . GLY A 1 197 ? 5.842 -1.609 2.432 1.00 96.31 197 GLY A O 1
ATOM 1556 N N . MET A 1 198 ? 6.892 -0.840 0.599 1.00 97.44 198 MET A N 1
ATOM 1557 C CA . MET A 1 198 ? 6.550 0.571 0.796 1.00 97.44 198 MET A CA 1
ATOM 1558 C C . MET A 1 198 ? 6.358 1.278 -0.549 1.00 97.44 198 MET A C 1
ATOM 1560 O O . MET A 1 198 ? 7.079 1.013 -1.515 1.00 97.44 198 MET A O 1
ATOM 1564 N N . VAL A 1 199 ? 5.385 2.187 -0.592 1.00 98.38 199 VAL A N 1
ATOM 1565 C CA . VAL A 1 199 ? 5.165 3.137 -1.686 1.00 98.38 199 VAL A CA 1
ATOM 1566 C C . VAL A 1 199 ? 5.095 4.543 -1.102 1.00 98.38 199 VAL A C 1
ATOM 1568 O O . VAL A 1 199 ? 4.309 4.798 -0.188 1.00 98.38 199 VAL A O 1
ATOM 1571 N N . GLU A 1 200 ? 5.902 5.447 -1.644 1.00 96.69 200 GLU A N 1
ATOM 1572 C CA . GLU A 1 200 ? 5.813 6.881 -1.381 1.00 96.69 200 GLU A CA 1
ATOM 1573 C C . GLU A 1 200 ? 5.042 7.556 -2.518 1.00 96.69 200 GLU A C 1
ATOM 1575 O O . GLU A 1 200 ? 5.235 7.214 -3.686 1.00 96.69 200 GLU A O 1
ATOM 1580 N N . GLN A 1 201 ? 4.178 8.509 -2.179 1.00 95.75 201 GLN A N 1
ATOM 1581 C CA . GLN A 1 201 ? 3.389 9.296 -3.119 1.00 95.75 201 GLN A CA 1
ATOM 1582 C C . GLN A 1 201 ? 3.524 10.783 -2.791 1.00 95.75 201 GLN A C 1
ATOM 1584 O O . GLN A 1 201 ? 3.299 11.176 -1.650 1.00 95.75 201 GLN A O 1
ATOM 1589 N N . TRP A 1 202 ? 3.849 11.601 -3.791 1.00 93.38 202 TRP A N 1
ATOM 1590 C CA . TRP A 1 202 ? 3.833 13.063 -3.693 1.00 93.38 202 TRP A CA 1
ATOM 1591 C C . TRP A 1 202 ? 2.747 13.616 -4.598 1.00 93.38 202 TRP A C 1
ATOM 1593 O O . TRP A 1 202 ? 2.831 13.443 -5.815 1.00 93.38 202 TRP A O 1
ATOM 1603 N N . ASP A 1 203 ? 1.774 14.305 -4.016 1.00 90.44 203 ASP A N 1
ATOM 1604 C CA . ASP A 1 203 ? 0.676 14.945 -4.729 1.00 90.44 203 ASP A CA 1
ATOM 1605 C C . ASP A 1 203 ? 0.845 16.458 -4.690 1.00 90.44 203 ASP A C 1
ATOM 1607 O O . ASP A 1 203 ? 0.839 17.072 -3.624 1.00 90.44 203 ASP A O 1
ATOM 1611 N N . SER A 1 204 ? 0.994 17.066 -5.864 1.00 82.56 204 SER A N 1
ATOM 1612 C CA . SER A 1 204 ? 1.171 18.510 -6.010 1.00 82.56 204 SER A CA 1
ATOM 1613 C C . SER A 1 204 ? 0.179 19.077 -7.017 1.00 82.56 204 SER A C 1
ATOM 1615 O O . SER A 1 204 ? -0.003 18.535 -8.111 1.00 82.56 204 SER A O 1
ATOM 1617 N N . GLU A 1 205 ? -0.437 20.199 -6.662 1.00 74.00 205 GLU A N 1
ATOM 1618 C CA . GLU A 1 205 ? -1.288 20.963 -7.565 1.00 74.00 205 GLU A CA 1
ATOM 1619 C C . GLU A 1 205 ? -0.537 22.200 -8.061 1.00 74.00 205 GLU A C 1
ATOM 1621 O O . GLU A 1 205 ? 0.130 22.901 -7.297 1.00 74.00 205 GLU A O 1
ATOM 1626 N N . ARG A 1 206 ? -0.620 22.463 -9.366 1.00 64.38 206 ARG A N 1
ATOM 1627 C CA . ARG A 1 206 ? -0.098 23.684 -9.974 1.00 64.38 206 ARG A CA 1
ATOM 1628 C C . ARG A 1 206 ? -1.185 24.361 -10.792 1.00 64.38 206 ARG A C 1
ATOM 1630 O O . ARG A 1 206 ? -1.782 23.757 -11.684 1.00 64.38 206 ARG A O 1
ATOM 1637 N N . TYR A 1 207 ? -1.357 25.649 -10.537 1.00 56.50 207 TYR A N 1
ATOM 1638 C CA . TYR A 1 207 ? -2.194 26.532 -11.334 1.00 56.50 207 TYR A CA 1
ATOM 1639 C C . TYR A 1 207 ? -1.310 27.209 -12.382 1.00 56.50 207 TYR A C 1
ATOM 1641 O O . TYR A 1 207 ? -0.302 27.828 -12.036 1.00 56.50 207 TYR A O 1
ATOM 1649 N N . ALA A 1 208 ? -1.652 27.079 -13.664 1.00 51.50 208 ALA A N 1
ATOM 1650 C CA . ALA A 1 208 ? -1.038 27.921 -14.681 1.00 51.50 208 ALA A CA 1
ATOM 1651 C C . ALA A 1 208 ? -1.634 29.325 -14.537 1.00 51.50 208 ALA A C 1
ATOM 1653 O O . ALA A 1 208 ? -2.812 29.537 -14.828 1.00 51.50 208 ALA A O 1
ATOM 1654 N N . THR A 1 209 ? -0.848 30.290 -14.066 1.00 42.44 209 THR A N 1
ATOM 1655 C CA . THR A 1 209 ? -1.248 31.693 -14.175 1.00 42.44 209 THR A CA 1
ATOM 1656 C C . THR A 1 209 ? -1.221 32.091 -15.644 1.00 42.44 209 THR A C 1
ATOM 1658 O O . THR A 1 209 ? -0.369 31.663 -16.426 1.00 42.44 209 THR A O 1
ATOM 1661 N N . ALA A 1 210 ? -2.227 32.860 -16.040 1.00 39.84 210 ALA A N 1
ATOM 1662 C CA . ALA A 1 210 ? -2.342 33.380 -17.385 1.00 39.84 210 ALA A CA 1
ATOM 1663 C C . ALA A 1 210 ? -1.285 34.468 -17.596 1.00 39.84 210 ALA A C 1
ATOM 1665 O O . ALA A 1 210 ? -1.579 35.632 -17.379 1.00 39.84 210 ALA A O 1
ATOM 1666 N N . ASP A 1 211 ? -0.082 34.083 -18.016 1.00 36.81 211 ASP A N 1
ATOM 1667 C CA . ASP A 1 211 ? 0.705 34.905 -18.929 1.00 36.81 211 ASP A CA 1
ATOM 1668 C C . ASP A 1 211 ? 1.575 34.030 -19.846 1.00 36.81 211 ASP A C 1
ATOM 1670 O O . ASP A 1 211 ? 2.440 33.274 -19.416 1.00 36.81 211 ASP A O 1
ATOM 1674 N N . GLU A 1 212 ? 1.255 34.163 -21.136 1.00 35.66 212 GLU A N 1
ATOM 1675 C CA . GLU A 1 212 ? 2.074 33.904 -22.324 1.00 35.66 212 GLU A CA 1
ATOM 1676 C C . GLU A 1 212 ? 2.498 32.456 -22.651 1.00 35.66 212 GLU A C 1
ATOM 1678 O O . GLU A 1 212 ? 3.535 31.950 -22.242 1.00 35.66 212 GLU A O 1
ATOM 1683 N N . GLY A 1 213 ? 1.712 31.812 -23.524 1.00 35.66 213 GLY A N 1
ATOM 1684 C CA . GLY A 1 213 ? 2.094 31.556 -24.928 1.00 35.66 213 GLY A CA 1
ATOM 1685 C C . GLY A 1 213 ? 3.420 30.866 -25.298 1.00 35.66 213 GLY A C 1
ATOM 1686 O O . GLY A 1 213 ? 3.695 30.773 -26.493 1.00 35.66 213 GLY A O 1
ATOM 1687 N N . ALA A 1 214 ? 4.231 30.377 -24.365 1.00 29.34 214 ALA A N 1
ATOM 1688 C CA . ALA A 1 214 ? 5.494 29.712 -24.670 1.00 29.34 214 ALA A CA 1
ATOM 1689 C C . ALA A 1 214 ? 5.332 28.186 -24.683 1.00 29.34 214 ALA A C 1
ATOM 1691 O O . ALA A 1 214 ? 4.839 27.576 -23.732 1.00 29.34 214 ALA A O 1
ATOM 1692 N N . ALA A 1 215 ? 5.762 27.570 -25.785 1.00 33.56 215 ALA A N 1
ATOM 1693 C CA . ALA A 1 215 ? 5.964 26.134 -25.883 1.00 33.56 215 ALA A CA 1
ATOM 1694 C C . ALA A 1 215 ? 6.807 25.649 -24.692 1.00 33.56 215 ALA A C 1
ATOM 1696 O O . ALA A 1 215 ? 7.860 26.207 -24.388 1.00 33.56 215 ALA A O 1
ATOM 1697 N N . VAL A 1 216 ? 6.301 24.637 -23.990 1.00 34.31 216 VAL A N 1
ATOM 1698 C CA . VAL A 1 216 ? 6.963 24.052 -22.825 1.00 34.31 216 VAL A CA 1
ATOM 1699 C C . VAL A 1 216 ? 8.084 23.151 -23.328 1.00 34.31 216 VAL A C 1
ATOM 1701 O O . VAL A 1 216 ? 7.853 21.977 -23.616 1.00 34.31 216 VAL A O 1
ATOM 1704 N N . ASP A 1 217 ? 9.283 23.715 -23.445 1.00 31.56 217 ASP A N 1
ATOM 1705 C CA . ASP A 1 217 ? 10.507 22.936 -23.577 1.00 31.56 217 ASP A CA 1
ATOM 1706 C C . ASP A 1 217 ? 10.891 22.336 -22.216 1.00 31.56 217 ASP A C 1
ATOM 1708 O O . ASP A 1 217 ? 10.992 23.008 -21.185 1.00 31.56 217 ASP A O 1
ATOM 1712 N N . ASP A 1 218 ? 11.083 21.022 -22.255 1.00 43.03 218 ASP A N 1
ATOM 1713 C CA . ASP A 1 218 ? 11.620 20.156 -21.217 1.00 43.03 218 ASP A CA 1
ATOM 1714 C C . ASP A 1 218 ? 13.117 20.438 -21.021 1.00 43.03 218 ASP A C 1
ATOM 1716 O O . ASP A 1 218 ? 13.954 19.894 -21.732 1.00 43.03 218 ASP A O 1
ATOM 1720 N N . ALA A 1 219 ? 13.448 21.353 -20.107 1.00 31.27 219 ALA A N 1
ATOM 1721 C CA . ALA A 1 219 ? 14.704 21.388 -19.351 1.00 31.27 219 ALA A CA 1
ATOM 1722 C C . ALA A 1 219 ? 14.745 22.644 -18.463 1.00 31.27 219 ALA A C 1
ATOM 1724 O O . ALA A 1 219 ? 14.946 23.758 -18.937 1.00 31.27 219 ALA A O 1
ATOM 1725 N N . GLY A 1 220 ? 14.612 22.464 -17.147 1.00 34.50 220 GLY A N 1
ATOM 1726 C CA . GLY A 1 220 ? 15.187 23.388 -16.160 1.00 34.50 220 GLY A CA 1
ATOM 1727 C C . GLY A 1 220 ? 14.690 24.842 -16.120 1.00 34.50 220 GLY A C 1
ATOM 1728 O O . GLY A 1 220 ? 15.397 25.676 -15.559 1.00 34.50 220 GLY A O 1
ATOM 1729 N N . SER A 1 221 ? 13.517 25.186 -16.655 1.00 29.89 221 SER A N 1
ATOM 1730 C CA . SER A 1 221 ? 13.042 26.575 -16.647 1.00 29.89 221 SER A CA 1
ATOM 1731 C C . SER A 1 221 ? 12.074 26.858 -15.494 1.00 29.89 221 SER A C 1
ATOM 1733 O O . SER A 1 221 ? 11.027 26.229 -15.321 1.00 29.89 221 SER A O 1
ATOM 1735 N N . GLY A 1 222 ? 12.454 27.833 -14.667 1.00 33.25 222 GLY A N 1
ATOM 1736 C CA . GLY A 1 222 ? 11.596 28.413 -13.649 1.00 33.25 222 GLY A CA 1
ATOM 1737 C C . GLY A 1 222 ? 10.372 29.063 -14.286 1.00 33.25 222 GLY A C 1
ATOM 1738 O O . GLY A 1 222 ? 10.457 30.163 -14.822 1.00 33.25 222 GLY A O 1
ATOM 1739 N N . ALA A 1 223 ? 9.217 28.413 -14.167 1.00 32.69 223 ALA A N 1
ATOM 1740 C CA . ALA A 1 223 ? 7.930 29.087 -14.272 1.00 32.69 223 ALA A CA 1
ATOM 1741 C C . ALA A 1 223 ? 7.747 29.945 -13.007 1.00 32.69 223 ALA A C 1
ATOM 1743 O O . ALA A 1 223 ? 7.085 29.552 -12.048 1.00 32.69 223 ALA A O 1
ATOM 1744 N N . ALA A 1 224 ? 8.414 31.098 -12.982 1.00 36.53 224 ALA A N 1
ATOM 1745 C CA . ALA A 1 224 ? 8.459 32.028 -11.856 1.00 36.53 224 ALA A CA 1
ATOM 1746 C C . ALA A 1 224 ? 7.199 32.904 -11.726 1.00 36.53 224 ALA A C 1
ATOM 1748 O O . ALA A 1 224 ? 7.274 33.980 -11.145 1.00 36.53 224 ALA A O 1
ATOM 1749 N N . ASN A 1 225 ? 6.050 32.442 -12.230 1.00 38.75 225 ASN A N 1
ATOM 1750 C CA . ASN A 1 225 ? 4.787 33.180 -12.179 1.00 38.75 225 ASN A CA 1
ATOM 1751 C C . ASN A 1 225 ? 3.656 32.405 -11.482 1.00 38.75 225 ASN A C 1
ATOM 1753 O O . ASN A 1 225 ? 2.500 32.755 -11.658 1.00 38.75 225 ASN A O 1
ATOM 1757 N N . ALA A 1 226 ? 3.924 31.379 -10.668 1.00 47.19 226 ALA A N 1
ATOM 1758 C CA . ALA A 1 226 ? 2.887 30.864 -9.768 1.00 47.19 226 ALA A CA 1
ATOM 1759 C C . ALA A 1 226 ? 2.616 31.912 -8.672 1.00 47.19 226 ALA A C 1
ATOM 1761 O O . ALA A 1 226 ? 3.475 32.154 -7.822 1.00 47.19 226 ALA A O 1
ATOM 1762 N N . ASP A 1 227 ? 1.455 32.568 -8.714 1.00 46.69 227 ASP A N 1
ATOM 1763 C CA . ASP A 1 227 ? 1.028 33.470 -7.644 1.00 46.69 227 ASP A CA 1
ATOM 1764 C C . ASP A 1 227 ? 0.991 32.678 -6.327 1.00 46.69 227 ASP A C 1
ATOM 1766 O O . ASP A 1 227 ? 0.291 31.668 -6.210 1.00 46.69 227 ASP A O 1
ATOM 1770 N N . ARG A 1 228 ? 1.782 33.124 -5.341 1.00 51.91 228 ARG A N 1
ATOM 1771 C CA . ARG A 1 228 ? 1.925 32.473 -4.028 1.00 51.91 228 ARG A CA 1
ATOM 1772 C C . ARG A 1 228 ? 0.583 32.278 -3.321 1.00 51.91 228 ARG A C 1
ATOM 1774 O O . ARG A 1 228 ? 0.503 31.408 -2.460 1.00 51.91 228 ARG A O 1
ATOM 1781 N N . ALA A 1 229 ? -0.443 33.056 -3.674 1.00 58.00 229 ALA A N 1
ATOM 1782 C CA . ALA A 1 229 ? -1.793 32.917 -3.137 1.00 58.00 229 ALA A CA 1
ATOM 1783 C C . ALA A 1 229 ? -2.473 31.577 -3.489 1.00 58.00 229 ALA A C 1
ATOM 1785 O O . ALA A 1 229 ? -3.373 31.162 -2.762 1.00 58.00 229 ALA A O 1
ATOM 1786 N N . TYR A 1 230 ? -2.040 30.891 -4.555 1.00 59.09 230 TYR A N 1
ATOM 1787 C CA . TYR A 1 230 ? -2.638 29.632 -5.030 1.00 59.09 230 TYR A CA 1
ATOM 1788 C C . TYR A 1 230 ? -1.679 28.436 -4.951 1.00 59.09 230 TYR A C 1
ATOM 1790 O O . TYR A 1 230 ? -1.962 27.370 -5.492 1.00 59.09 230 TYR A O 1
ATOM 1798 N N . THR A 1 231 ? -0.533 28.577 -4.282 1.00 60.22 231 THR A N 1
ATOM 1799 C CA . THR A 1 231 ? 0.389 27.453 -4.084 1.00 60.22 231 THR A CA 1
ATOM 1800 C C . THR A 1 231 ? -0.094 26.588 -2.924 1.00 60.22 231 THR A C 1
ATOM 1802 O O . THR A 1 231 ? 0.045 26.965 -1.761 1.00 60.22 231 THR A O 1
ATOM 1805 N N . VAL A 1 232 ? -0.628 25.409 -3.238 1.00 67.06 232 VAL A N 1
ATOM 1806 C CA . VAL A 1 232 ? -0.927 24.373 -2.242 1.00 67.06 232 VAL A CA 1
ATOM 1807 C C . VAL A 1 232 ? 0.365 23.587 -1.974 1.00 67.06 232 VAL A C 1
ATOM 1809 O O . VAL A 1 232 ? 0.999 23.141 -2.936 1.00 67.06 232 VAL A O 1
ATOM 1812 N N . PRO A 1 233 ? 0.811 23.436 -0.710 1.00 69.19 233 PRO A N 1
ATOM 1813 C CA . PRO A 1 233 ? 1.965 22.598 -0.401 1.00 69.19 233 PRO A CA 1
ATOM 1814 C C . PRO A 1 233 ? 1.666 21.160 -0.818 1.00 69.19 233 PRO A C 1
ATOM 1816 O O . PRO A 1 233 ? 0.544 20.682 -0.648 1.00 69.19 233 PRO A O 1
ATOM 1819 N N . ALA A 1 234 ? 2.661 20.471 -1.370 1.00 78.94 234 ALA A N 1
ATOM 1820 C CA . ALA A 1 234 ? 2.447 19.097 -1.783 1.00 78.94 234 ALA A CA 1
ATOM 1821 C C . ALA A 1 234 ? 2.200 18.202 -0.561 1.00 78.94 234 ALA A C 1
ATOM 1823 O O . ALA A 1 234 ? 2.722 18.448 0.533 1.00 78.94 234 ALA A O 1
ATOM 1824 N N . VAL A 1 235 ? 1.411 17.155 -0.765 1.00 89.31 235 VAL A N 1
ATOM 1825 C CA . VAL A 1 235 ? 1.168 16.121 0.238 1.00 89.31 235 VAL A CA 1
ATOM 1826 C C . VAL A 1 235 ? 2.096 14.957 -0.055 1.00 89.31 235 VAL A C 1
ATOM 1828 O O . VAL A 1 235 ? 2.103 14.434 -1.168 1.00 89.31 235 VAL A O 1
ATOM 1831 N N . HIS A 1 236 ? 2.860 14.535 0.947 1.00 92.81 236 HIS A N 1
ATOM 1832 C CA . HIS A 1 236 ? 3.729 13.368 0.859 1.00 92.81 236 HIS A CA 1
ATOM 1833 C C . HIS A 1 236 ? 3.167 12.251 1.729 1.00 92.81 236 HIS A C 1
ATOM 1835 O O . HIS A 1 236 ? 3.049 12.387 2.942 1.00 92.81 236 HIS A O 1
ATOM 1841 N N . THR A 1 237 ? 2.787 11.145 1.102 1.00 95.75 237 THR A N 1
ATOM 1842 C CA . THR A 1 237 ? 2.204 9.986 1.776 1.00 95.75 237 THR A CA 1
ATOM 1843 C C . THR A 1 237 ? 3.136 8.796 1.649 1.00 95.75 237 THR A C 1
ATOM 1845 O O . THR A 1 237 ? 3.458 8.372 0.541 1.00 95.75 237 THR A O 1
ATOM 1848 N N . ARG A 1 238 ? 3.527 8.208 2.778 1.00 97.19 238 ARG A N 1
ATOM 1849 C CA . ARG A 1 238 ? 4.257 6.938 2.826 1.00 97.19 238 ARG A CA 1
ATOM 1850 C C . ARG A 1 238 ? 3.309 5.840 3.260 1.00 97.19 238 ARG A C 1
ATOM 1852 O O . ARG A 1 238 ? 2.644 5.975 4.282 1.00 97.19 238 ARG A O 1
ATOM 1859 N N . THR A 1 239 ? 3.224 4.762 2.489 1.00 98.50 239 THR A N 1
ATOM 1860 C CA . THR A 1 239 ? 2.359 3.623 2.814 1.00 98.50 239 THR A CA 1
ATOM 1861 C C . THR A 1 239 ? 3.152 2.328 2.768 1.00 98.50 239 THR A C 1
ATOM 1863 O O . THR A 1 239 ? 3.760 2.010 1.748 1.00 98.50 239 THR A O 1
ATOM 1866 N N . TRP A 1 240 ? 3.107 1.564 3.855 1.00 98.12 240 TRP A N 1
ATOM 1867 C CA . TRP A 1 240 ? 3.734 0.256 3.985 1.00 98.12 240 TRP A CA 1
ATOM 1868 C C . TRP A 1 240 ? 2.706 -0.855 3.821 1.00 98.12 240 TRP A C 1
ATOM 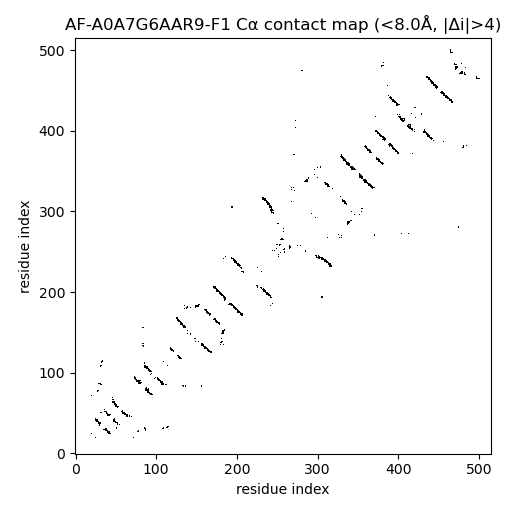1870 O O . TRP A 1 240 ? 1.600 -0.789 4.367 1.00 98.12 240 TRP A O 1
ATOM 1880 N N . TYR A 1 241 ? 3.103 -1.902 3.108 1.00 97.50 241 TYR A N 1
ATOM 1881 C CA . TYR A 1 241 ? 2.267 -3.042 2.765 1.00 97.50 241 TYR A CA 1
ATOM 1882 C C . TYR A 1 241 ? 2.915 -4.348 3.198 1.00 97.50 241 TYR A C 1
ATOM 1884 O O . TYR A 1 241 ? 4.136 -4.516 3.184 1.00 97.50 241 TYR A O 1
ATOM 1892 N N . HIS A 1 242 ? 2.075 -5.319 3.520 1.00 95.00 242 HIS A N 1
ATOM 1893 C CA . HIS A 1 242 ? 2.517 -6.676 3.734 1.00 95.00 242 HIS A CA 1
ATOM 1894 C C . HIS A 1 242 ? 2.862 -7.313 2.379 1.00 95.00 242 HIS A C 1
ATOM 1896 O O . HIS A 1 242 ? 2.028 -7.390 1.480 1.00 95.00 242 HIS A O 1
ATOM 1902 N N . THR A 1 243 ? 4.092 -7.794 2.200 1.00 93.62 243 THR A N 1
ATOM 1903 C CA . THR A 1 243 ? 4.519 -8.490 0.966 1.00 93.62 243 THR A CA 1
ATOM 1904 C C . THR A 1 243 ? 4.343 -10.006 1.050 1.00 93.62 243 THR A C 1
ATOM 1906 O O . THR A 1 243 ? 4.604 -10.736 0.097 1.00 93.62 243 THR A O 1
ATOM 1909 N N . GLY A 1 244 ? 3.904 -10.510 2.200 1.00 90.88 244 GLY A N 1
ATOM 1910 C CA . GLY A 1 244 ? 3.803 -11.943 2.457 1.00 90.88 244 GLY A CA 1
ATOM 1911 C C . GLY A 1 244 ? 5.145 -12.631 2.649 1.00 90.88 244 GLY A C 1
ATOM 1912 O O . GLY A 1 244 ? 5.209 -13.855 2.596 1.00 90.88 244 GLY A O 1
ATOM 1913 N N . ILE A 1 245 ? 6.205 -11.848 2.850 1.00 88.12 245 ILE A N 1
ATOM 1914 C CA . ILE A 1 245 ? 7.535 -12.366 3.119 1.00 88.12 245 ILE A CA 1
ATOM 1915 C C . ILE A 1 245 ? 7.572 -13.051 4.487 1.00 88.12 245 ILE A C 1
ATOM 1917 O O . ILE A 1 245 ? 7.211 -12.466 5.506 1.00 88.12 245 ILE A O 1
ATOM 1921 N N . HIS A 1 246 ? 8.047 -14.291 4.501 1.00 81.88 246 HIS A N 1
ATOM 1922 C CA . HIS A 1 246 ? 8.324 -15.027 5.725 1.00 81.88 246 HIS A CA 1
ATOM 1923 C C . HIS A 1 246 ? 9.809 -14.855 6.076 1.00 81.88 246 HIS A C 1
ATOM 1925 O O . HIS A 1 246 ? 10.680 -15.481 5.471 1.00 81.88 246 HIS A O 1
ATOM 1931 N N . LEU A 1 247 ? 10.115 -13.929 6.990 1.00 71.81 247 LEU A N 1
ATOM 1932 C CA . LEU A 1 247 ? 11.489 -13.599 7.381 1.00 71.81 247 LEU A CA 1
ATOM 1933 C C . LEU A 1 247 ? 11.947 -14.449 8.568 1.00 71.81 247 LEU A C 1
ATOM 1935 O O . LEU A 1 247 ? 11.288 -14.506 9.603 1.00 71.81 247 LEU A O 1
ATOM 1939 N N . ALA A 1 248 ? 13.144 -15.028 8.469 1.00 61.19 248 ALA A N 1
ATOM 1940 C CA . ALA A 1 248 ? 13.805 -15.605 9.631 1.00 61.19 248 ALA A CA 1
ATOM 1941 C C . ALA A 1 248 ? 14.188 -14.487 10.628 1.00 61.19 248 ALA A C 1
ATOM 1943 O O . ALA A 1 248 ? 14.896 -13.539 10.279 1.00 61.19 248 ALA A O 1
ATOM 1944 N N . GLY A 1 249 ? 13.746 -14.601 11.885 1.00 56.06 249 GLY A N 1
ATOM 1945 C CA . GLY A 1 249 ? 14.230 -13.756 12.984 1.00 56.06 249 GLY A CA 1
ATOM 1946 C C . GLY A 1 249 ? 13.468 -12.450 13.250 1.00 56.06 249 GLY A C 1
ATOM 1947 O O . GLY A 1 249 ? 14.086 -11.497 13.724 1.00 56.06 249 GLY A O 1
ATOM 1948 N N . GLY A 1 250 ? 12.161 -12.387 12.973 1.00 66.62 250 GLY A N 1
ATOM 1949 C CA . GLY A 1 250 ? 11.274 -11.347 13.517 1.00 66.62 250 GLY A CA 1
ATOM 1950 C C . GLY A 1 250 ? 10.153 -10.896 12.580 1.00 66.62 250 GLY A C 1
ATOM 1951 O O . GLY A 1 250 ? 10.156 -11.217 11.394 1.00 66.62 250 GLY A O 1
ATOM 1952 N N . ALA A 1 251 ? 9.223 -10.123 13.140 1.00 79.00 251 ALA A N 1
ATOM 1953 C CA . ALA A 1 251 ? 8.086 -9.510 12.459 1.00 79.00 251 ALA A CA 1
ATOM 1954 C C . ALA A 1 251 ? 8.507 -8.579 11.307 1.00 79.00 251 ALA A C 1
ATOM 1956 O O . ALA A 1 251 ? 9.503 -7.857 11.409 1.00 79.00 251 ALA A O 1
ATOM 1957 N N . LEU A 1 252 ? 7.726 -8.539 10.222 1.00 85.75 252 LEU A N 1
ATOM 1958 C CA . LEU A 1 252 ? 7.955 -7.604 9.110 1.00 85.75 252 LEU A CA 1
ATOM 1959 C C . LEU A 1 252 ? 7.805 -6.143 9.569 1.00 85.75 252 LEU A C 1
ATOM 1961 O O . LEU A 1 252 ? 8.616 -5.288 9.217 1.00 85.75 252 LEU A O 1
ATOM 1965 N N . THR A 1 253 ? 6.804 -5.875 10.405 1.00 88.38 253 THR A N 1
ATOM 1966 C CA . THR A 1 253 ? 6.542 -4.561 11.012 1.00 88.38 253 THR A CA 1
ATOM 1967 C C . THR A 1 253 ? 7.719 -4.074 11.860 1.00 88.38 253 THR A C 1
ATOM 1969 O O . THR A 1 253 ? 8.113 -2.915 11.751 1.00 88.38 253 THR A O 1
ATOM 1972 N N . ASP A 1 254 ? 8.378 -4.965 12.607 1.00 87.25 254 ASP A N 1
ATOM 1973 C CA . ASP A 1 254 ? 9.589 -4.643 13.376 1.00 87.25 254 ASP A CA 1
ATOM 1974 C C . ASP A 1 254 ? 10.776 -4.241 12.496 1.00 87.25 254 ASP A C 1
ATOM 1976 O O . ASP A 1 254 ? 11.617 -3.440 12.920 1.00 87.25 254 ASP A O 1
ATOM 1980 N N . ARG A 1 255 ? 10.875 -4.802 11.282 1.00 86.88 255 ARG A N 1
ATOM 1981 C CA . ARG A 1 255 ? 11.918 -4.427 10.317 1.00 86.88 255 ARG A CA 1
ATOM 1982 C C . ARG A 1 255 ? 11.693 -3.009 9.814 1.00 86.88 255 ARG A C 1
ATOM 1984 O O . ARG A 1 255 ? 12.627 -2.218 9.883 1.00 86.88 255 ARG A O 1
ATOM 1991 N N . PHE A 1 256 ? 10.469 -2.681 9.400 1.00 91.19 256 PHE A N 1
ATOM 1992 C CA . PHE A 1 256 ? 10.128 -1.323 8.973 1.00 91.19 256 PHE A CA 1
ATOM 1993 C C . PHE A 1 256 ? 10.249 -0.307 10.115 1.00 91.19 256 PHE A C 1
ATOM 1995 O O . PHE A 1 256 ? 10.770 0.785 9.921 1.00 91.19 256 PHE A O 1
ATOM 2002 N N . ALA A 1 257 ? 9.857 -0.670 11.337 1.00 90.75 257 ALA A N 1
ATOM 2003 C CA . ALA A 1 257 ? 9.980 0.207 12.500 1.00 90.75 257 ALA A CA 1
ATOM 2004 C C . ALA A 1 257 ? 11.426 0.391 13.002 1.00 90.75 257 ALA A C 1
ATOM 2006 O O . ALA A 1 257 ? 11.690 1.260 13.839 1.00 90.75 257 ALA A O 1
ATOM 2007 N N . GLY A 1 258 ? 12.367 -0.434 12.534 1.00 87.75 258 GLY A N 1
ATOM 2008 C CA . GLY A 1 258 ? 13.745 -0.437 13.016 1.00 87.75 258 GLY A CA 1
ATOM 2009 C C . GLY A 1 258 ? 13.885 -0.917 14.467 1.00 87.75 258 GLY A C 1
ATOM 2010 O O . GLY A 1 258 ? 14.738 -0.420 15.194 1.00 87.75 258 GLY A O 1
ATOM 2011 N N . LEU A 1 259 ? 13.030 -1.845 14.913 1.00 83.75 259 LEU A N 1
ATOM 2012 C CA . LEU A 1 259 ? 12.962 -2.306 16.311 1.00 83.75 259 LEU A CA 1
ATOM 2013 C C . LEU A 1 259 ? 13.413 -3.765 16.513 1.00 83.75 259 LEU A C 1
ATOM 2015 O O . LEU A 1 259 ? 13.321 -4.292 17.624 1.00 83.75 259 LEU A O 1
ATOM 2019 N N . GLY A 1 260 ? 13.864 -4.442 15.455 1.00 70.50 260 GLY A N 1
ATOM 2020 C CA . GLY A 1 260 ? 14.338 -5.830 15.498 1.00 70.50 260 GLY A CA 1
ATOM 2021 C C . GLY A 1 260 ? 15.812 -5.999 15.925 1.00 70.50 260 GLY A C 1
ATOM 2022 O O . GLY A 1 260 ? 16.595 -5.055 15.871 1.00 70.50 260 GLY A O 1
ATOM 2023 N N . PRO A 1 261 ? 16.245 -7.227 16.270 1.00 57.09 261 PRO A N 1
ATOM 2024 C CA . PRO A 1 261 ? 17.596 -7.520 16.780 1.00 57.09 261 PRO A CA 1
ATOM 2025 C C . PRO A 1 261 ? 18.741 -7.277 15.779 1.00 57.09 261 PRO A C 1
ATOM 2027 O O . PRO A 1 261 ? 19.905 -7.250 16.169 1.00 57.09 261 PRO A O 1
ATOM 2030 N N . CYS A 1 262 ? 18.432 -7.099 14.492 1.00 54.19 262 CYS A N 1
ATOM 2031 C CA . CYS A 1 262 ? 19.393 -6.682 13.461 1.00 54.19 262 CYS A CA 1
ATOM 2032 C C . CYS A 1 262 ? 18.882 -5.455 12.691 1.00 54.19 262 CYS A C 1
ATOM 2034 O O . CYS A 1 262 ? 19.114 -5.344 11.488 1.00 54.19 262 CYS A O 1
ATOM 2036 N N . ALA A 1 263 ? 18.073 -4.610 13.334 1.00 56.28 263 ALA A N 1
ATOM 2037 C CA . ALA A 1 263 ? 17.496 -3.445 12.686 1.00 56.28 263 ALA A CA 1
ATOM 2038 C C . ALA A 1 263 ? 18.543 -2.346 12.463 1.00 56.28 263 ALA A C 1
ATOM 2040 O O . ALA A 1 263 ? 19.298 -1.995 13.368 1.00 56.28 263 ALA A O 1
ATOM 2041 N N . GLY A 1 264 ? 18.572 -1.814 11.240 1.00 58.47 264 GLY A N 1
ATOM 2042 C CA . GLY A 1 264 ? 19.194 -0.528 10.936 1.00 58.47 264 GLY A CA 1
ATOM 2043 C C . GLY A 1 264 ? 18.272 0.633 11.328 1.00 58.47 264 GLY A C 1
ATOM 2044 O O . GLY A 1 264 ? 17.396 0.493 12.180 1.00 58.47 264 GLY A O 1
ATOM 2045 N N . ARG A 1 265 ? 18.446 1.788 10.678 1.00 67.88 265 ARG A N 1
ATOM 2046 C CA . ARG A 1 265 ? 17.548 2.942 10.830 1.00 67.88 265 ARG A CA 1
ATOM 2047 C C . ARG A 1 265 ? 16.117 2.546 10.429 1.00 67.88 265 ARG A C 1
ATOM 2049 O O . ARG A 1 265 ? 15.910 2.120 9.300 1.00 67.88 265 ARG A O 1
ATOM 2056 N N . GLY A 1 266 ? 15.158 2.683 11.347 1.00 83.19 266 GLY A N 1
ATOM 2057 C CA . GLY A 1 266 ? 13.736 2.463 11.063 1.00 83.19 266 GLY A CA 1
ATOM 2058 C C . GLY A 1 266 ? 13.156 3.514 10.116 1.00 83.19 266 GLY A C 1
ATOM 2059 O O . GLY A 1 266 ? 13.614 4.657 10.090 1.00 83.19 266 GLY A O 1
ATOM 2060 N N . GLU A 1 267 ? 12.147 3.113 9.353 1.00 91.00 267 GLU A N 1
ATOM 2061 C CA . GLU A 1 267 ? 11.440 3.933 8.365 1.00 91.00 267 GLU A CA 1
ATOM 2062 C C . GLU A 1 267 ? 10.191 4.607 8.944 1.00 91.00 267 GLU A C 1
ATOM 2064 O O . GLU A 1 267 ? 9.793 5.663 8.458 1.00 91.00 267 GLU A O 1
ATOM 2069 N N . TYR A 1 268 ? 9.584 4.019 9.981 1.00 93.31 268 TYR A N 1
ATOM 2070 C CA . TYR A 1 268 ? 8.397 4.585 10.625 1.00 93.31 268 TYR A CA 1
ATOM 2071 C C . TYR A 1 268 ? 8.731 5.863 11.391 1.00 93.31 268 TYR A C 1
ATOM 2073 O O . TYR A 1 268 ? 9.746 5.946 12.092 1.00 93.31 268 TYR A O 1
ATOM 2081 N N . PHE A 1 269 ? 7.814 6.827 11.336 1.00 92.25 269 PHE A N 1
ATOM 2082 C CA . PHE A 1 269 ? 7.821 7.974 12.228 1.00 92.25 269 PHE A CA 1
ATOM 2083 C C . PHE A 1 269 ? 7.843 7.518 13.690 1.00 92.25 269 PHE A C 1
ATOM 2085 O O . PHE A 1 269 ? 7.028 6.703 14.134 1.00 92.25 269 PHE A O 1
ATOM 2092 N N . ARG A 1 270 ? 8.765 8.105 14.452 1.00 90.00 270 ARG A N 1
ATOM 2093 C CA . ARG A 1 270 ? 8.910 7.910 15.891 1.00 90.00 270 ARG A CA 1
ATOM 2094 C C . ARG A 1 270 ? 8.782 9.264 16.570 1.00 90.00 270 ARG A C 1
ATOM 2096 O O . ARG A 1 270 ? 9.530 10.179 16.228 1.00 90.00 270 ARG A O 1
ATOM 2103 N N . GLU A 1 271 ? 7.883 9.378 17.552 1.00 90.12 271 GLU A N 1
ATOM 2104 C CA . GLU A 1 271 ? 7.761 10.623 18.318 1.00 90.12 271 GLU A CA 1
ATOM 2105 C C . GLU A 1 271 ? 9.136 11.003 18.910 1.00 90.12 271 GLU A C 1
ATOM 2107 O O . GLU A 1 271 ? 9.823 10.143 19.484 1.00 90.12 271 GLU A O 1
ATOM 2112 N N . PRO A 1 272 ? 9.573 12.269 18.775 1.00 87.00 272 PRO A N 1
ATOM 2113 C CA . PRO A 1 272 ? 10.887 12.685 19.241 1.00 87.00 272 PRO A CA 1
ATOM 2114 C C . PRO A 1 272 ? 11.078 12.421 20.737 1.00 87.00 272 PRO A C 1
ATOM 2116 O O . PRO A 1 272 ? 10.233 12.780 21.562 1.00 87.00 272 PRO A O 1
ATOM 2119 N N . GLY A 1 273 ? 12.223 11.828 21.088 1.00 84.31 273 GLY A N 1
ATOM 2120 C CA . GLY A 1 273 ? 12.606 11.549 22.474 1.00 84.31 273 GLY A CA 1
ATOM 2121 C C . GLY A 1 273 ? 12.108 10.216 23.043 1.00 84.31 273 GLY A C 1
ATOM 2122 O O . GLY A 1 273 ? 12.191 10.036 24.260 1.00 84.31 273 GLY A O 1
ATOM 2123 N N . LEU A 1 274 ? 11.600 9.302 22.206 1.00 86.19 274 LEU A N 1
ATOM 2124 C CA . LEU A 1 274 ? 11.281 7.924 22.598 1.00 86.19 274 LEU A CA 1
ATOM 2125 C C . LEU A 1 274 ? 12.475 6.977 22.432 1.00 86.19 274 LEU A C 1
ATOM 2127 O O . LEU A 1 274 ? 13.094 6.918 21.365 1.00 86.19 274 LEU A O 1
ATOM 2131 N N . GLY A 1 275 ? 12.740 6.173 23.465 1.00 86.88 275 GLY A N 1
ATOM 2132 C CA . GLY A 1 275 ? 13.582 4.980 23.337 1.00 86.88 275 GLY A CA 1
ATOM 2133 C C . GLY A 1 275 ? 12.864 3.847 22.591 1.00 86.88 275 GLY A C 1
ATOM 2134 O O . GLY A 1 275 ? 11.646 3.882 22.418 1.00 86.88 275 GLY A O 1
ATOM 2135 N N . ASP A 1 276 ? 13.594 2.805 22.183 1.00 88.25 276 ASP A N 1
ATOM 2136 C CA . ASP A 1 276 ? 13.034 1.691 21.391 1.00 88.25 276 ASP A CA 1
ATOM 2137 C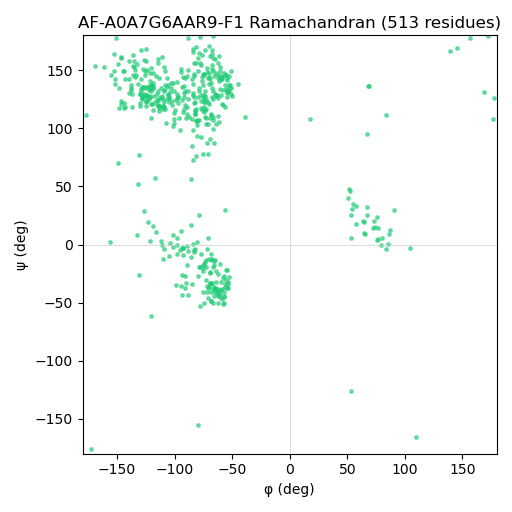 C . ASP A 1 276 ? 11.858 0.986 22.078 1.00 88.25 276 ASP A C 1
ATOM 2139 O O . ASP A 1 276 ? 10.855 0.683 21.436 1.00 88.25 276 ASP A O 1
ATOM 2143 N N . ALA A 1 277 ? 11.944 0.757 23.392 1.00 89.44 277 ALA A N 1
ATOM 2144 C CA . ALA A 1 277 ? 10.869 0.118 24.151 1.00 89.44 277 ALA A CA 1
ATOM 2145 C C . ALA A 1 277 ? 9.592 0.975 24.193 1.00 89.44 277 ALA A C 1
ATOM 2147 O O . ALA A 1 277 ? 8.483 0.447 24.116 1.00 89.44 277 ALA A O 1
ATOM 2148 N N . GLU A 1 278 ? 9.742 2.297 24.287 1.00 90.12 278 GLU A N 1
ATOM 2149 C CA . GLU A 1 278 ? 8.619 3.233 24.325 1.00 90.12 278 GLU A CA 1
ATOM 2150 C C . GLU A 1 278 ? 7.998 3.393 22.934 1.00 90.12 278 GLU A C 1
ATOM 2152 O O . GLU A 1 278 ? 6.779 3.366 22.803 1.00 90.12 278 GLU A O 1
ATOM 2157 N N . ALA A 1 279 ? 8.827 3.473 21.887 1.00 90.44 279 ALA A N 1
ATOM 2158 C CA . ALA A 1 279 ? 8.375 3.480 20.499 1.00 90.44 279 ALA A CA 1
ATOM 2159 C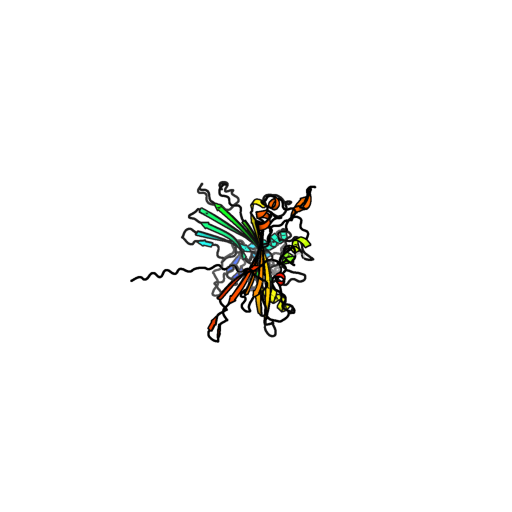 C . ALA A 1 279 ? 7.612 2.192 20.153 1.00 90.44 279 ALA A C 1
ATOM 2161 O O . ALA A 1 279 ? 6.513 2.251 19.608 1.00 90.44 279 ALA A O 1
ATOM 2162 N N . ARG A 1 280 ? 8.140 1.028 20.555 1.00 91.38 280 ARG A N 1
ATOM 2163 C CA . ARG A 1 280 ? 7.471 -0.270 20.397 1.00 91.38 280 ARG A CA 1
ATOM 2164 C C . ARG A 1 280 ? 6.113 -0.313 21.091 1.00 91.38 280 ARG A C 1
ATOM 2166 O O . ARG A 1 280 ? 5.179 -0.899 20.557 1.00 91.38 280 ARG A O 1
ATOM 2173 N N . ALA A 1 281 ? 5.987 0.308 22.263 1.00 91.88 281 ALA A N 1
ATOM 2174 C CA . ALA A 1 281 ? 4.719 0.370 22.981 1.00 91.88 281 ALA A CA 1
ATOM 2175 C C . ALA A 1 281 ? 3.654 1.211 22.254 1.00 91.88 281 ALA A C 1
ATOM 2177 O O . ALA A 1 281 ? 2.475 1.036 22.548 1.00 91.88 281 ALA A O 1
ATOM 2178 N N . LEU A 1 282 ? 4.041 2.089 21.317 1.00 92.56 282 LEU A N 1
ATOM 2179 C CA . LEU A 1 282 ? 3.117 2.874 20.493 1.00 92.56 282 LEU A CA 1
ATOM 2180 C C . LEU A 1 282 ? 2.703 2.183 19.187 1.00 92.56 282 LEU A C 1
ATOM 2182 O O . LEU A 1 282 ? 1.650 2.524 18.664 1.00 92.56 282 LEU A O 1
ATOM 2186 N N . LEU A 1 283 ? 3.422 1.169 18.712 1.00 94.00 283 LEU A N 1
ATOM 2187 C CA . LEU A 1 283 ? 3.025 0.397 17.525 1.00 94.00 283 LEU A CA 1
ATOM 2188 C C . LEU A 1 283 ? 1.979 -0.670 17.866 1.00 94.00 283 LEU A C 1
ATOM 2190 O O . LEU A 1 283 ? 1.884 -1.096 19.024 1.00 94.00 283 LEU A O 1
ATOM 2194 N N . LEU A 1 284 ? 1.195 -1.103 16.878 1.00 93.94 284 LEU A N 1
ATOM 2195 C CA . LEU A 1 284 ? 0.344 -2.283 17.019 1.00 93.94 284 LEU A CA 1
ATOM 2196 C C . LEU A 1 284 ? 1.210 -3.547 17.128 1.00 93.94 284 LEU A C 1
ATOM 2198 O O . LEU A 1 284 ? 2.354 -3.575 16.668 1.00 93.94 284 LEU A O 1
ATOM 2202 N N . PRO A 1 285 ? 0.692 -4.616 17.760 1.00 89.69 285 PRO A N 1
ATOM 2203 C CA . PRO A 1 285 ? 1.340 -5.914 17.663 1.00 89.69 285 PRO A CA 1
ATOM 2204 C C . PRO A 1 285 ? 1.299 -6.421 16.215 1.00 89.69 285 PRO A C 1
ATOM 2206 O O . PRO A 1 285 ? 0.466 -5.991 15.415 1.00 89.69 285 PRO A O 1
ATOM 2209 N N . ASP A 1 286 ? 2.185 -7.359 15.888 1.00 88.56 286 ASP A N 1
ATOM 2210 C CA . ASP A 1 286 ? 2.230 -7.938 14.547 1.00 88.56 286 ASP A CA 1
ATOM 2211 C C . ASP A 1 286 ? 0.982 -8.785 14.232 1.00 88.56 286 ASP A C 1
ATOM 2213 O O . ASP A 1 286 ? 0.181 -9.116 15.111 1.00 88.56 286 ASP A O 1
ATOM 2217 N N . THR A 1 287 ? 0.822 -9.135 12.957 1.00 89.69 287 THR A N 1
ATOM 2218 C CA . THR A 1 287 ? -0.276 -9.979 12.477 1.00 89.69 287 THR A CA 1
ATOM 2219 C C . THR A 1 287 ? -0.325 -11.317 13.218 1.00 89.69 287 THR A C 1
ATOM 2221 O O . THR A 1 287 ? 0.685 -12.000 13.385 1.00 89.69 287 THR A O 1
ATOM 2224 N N . VAL A 1 288 ? -1.526 -11.715 13.639 1.00 90.00 288 VAL A N 1
ATOM 2225 C CA . VAL A 1 288 ? -1.751 -12.955 14.383 1.00 90.00 288 VAL A CA 1
ATOM 2226 C C . VAL A 1 288 ? -1.848 -14.125 13.407 1.00 90.00 288 VAL A C 1
ATOM 2228 O O . VAL A 1 288 ? -2.810 -14.233 12.642 1.00 90.00 288 VAL A O 1
ATOM 2231 N N . LEU A 1 289 ? -0.855 -15.012 13.451 1.00 90.75 289 LEU A N 1
ATOM 2232 C CA . LEU A 1 289 ? -0.860 -16.288 12.735 1.00 90.75 289 LEU A CA 1
ATOM 2233 C C . LEU A 1 289 ? -1.378 -17.414 13.648 1.00 90.75 289 LEU A C 1
ATOM 2235 O O . LEU A 1 289 ? -1.166 -17.363 14.865 1.00 90.75 289 LEU A O 1
ATOM 2239 N N . PRO A 1 290 ? -2.049 -18.442 13.099 1.00 90.06 290 PRO A N 1
ATOM 2240 C CA . PRO A 1 290 ? -2.518 -19.564 13.897 1.00 90.06 290 PRO A CA 1
ATOM 2241 C C . PRO A 1 290 ? -1.328 -20.408 14.373 1.00 90.06 290 PRO A C 1
ATOM 2243 O O . PRO A 1 290 ? -0.306 -20.518 13.698 1.00 90.06 290 PRO A O 1
ATOM 2246 N N . SER A 1 291 ? -1.447 -21.005 15.558 1.00 90.25 291 SER A N 1
ATOM 2247 C CA . SER A 1 291 ? -0.396 -21.855 16.116 1.00 90.25 291 SER A CA 1
ATOM 2248 C C . SER A 1 291 ? -0.378 -23.242 15.469 1.00 90.25 291 SER A C 1
ATOM 2250 O O . SER A 1 291 ? -1.397 -23.740 14.993 1.00 90.25 291 SER A O 1
ATOM 2252 N N . GLY A 1 292 ? 0.790 -23.892 15.482 1.00 91.38 292 GLY A N 1
ATOM 2253 C CA . GLY A 1 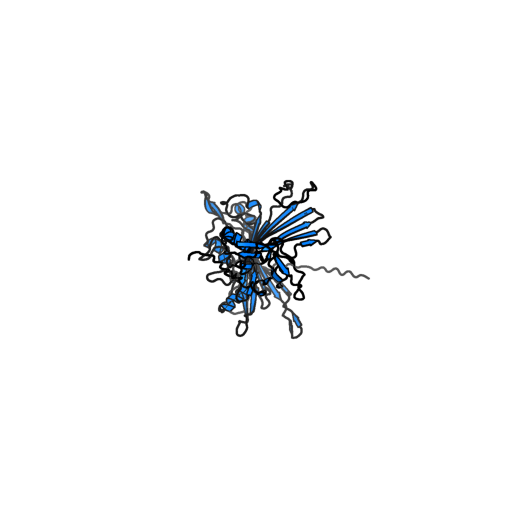292 ? 0.942 -25.272 15.009 1.00 91.38 292 GLY A CA 1
ATOM 2254 C C . GLY A 1 292 ? 0.963 -25.439 13.488 1.00 91.38 292 GLY A C 1
ATOM 2255 O O . GLY A 1 292 ? 0.824 -26.565 13.015 1.00 91.38 292 GLY A O 1
ATOM 2256 N N . LEU A 1 293 ? 1.136 -24.350 12.734 1.00 92.31 293 LEU A N 1
ATOM 2257 C CA . LEU A 1 293 ? 1.372 -24.420 11.297 1.00 92.31 293 LEU A CA 1
ATOM 2258 C C . LEU A 1 293 ? 2.720 -25.083 10.995 1.00 92.31 293 LEU A C 1
ATOM 2260 O O . LEU A 1 293 ? 3.703 -24.911 11.718 1.00 92.31 293 LEU A O 1
ATOM 2264 N N . SER A 1 294 ? 2.769 -25.836 9.900 1.00 92.62 294 SER A N 1
ATOM 2265 C CA . SER A 1 294 ? 4.044 -26.215 9.293 1.00 92.62 294 SER A CA 1
ATOM 2266 C C . SER A 1 294 ? 4.732 -24.999 8.662 1.00 92.62 294 SER A C 1
ATOM 2268 O O . SER A 1 294 ? 4.087 -24.003 8.347 1.00 92.62 294 SER A O 1
ATOM 2270 N N . TRP A 1 295 ? 6.038 -25.099 8.403 1.00 90.38 295 TRP A N 1
ATOM 2271 C CA . TRP A 1 295 ? 6.805 -24.012 7.778 1.00 90.38 295 TRP A CA 1
ATOM 2272 C C . TRP A 1 295 ? 6.224 -23.560 6.424 1.00 90.38 295 TRP A C 1
ATOM 2274 O O . TRP A 1 295 ? 6.207 -22.371 6.106 1.00 90.38 295 TRP A O 1
ATOM 2284 N N . ASP A 1 296 ? 5.702 -24.506 5.636 1.00 91.31 296 ASP A N 1
ATOM 2285 C CA . ASP A 1 296 ? 5.036 -24.193 4.369 1.00 91.31 296 ASP A CA 1
ATOM 2286 C C . ASP A 1 296 ? 3.712 -23.452 4.583 1.00 91.31 296 ASP A C 1
ATOM 2288 O O . ASP A 1 296 ? 3.414 -22.489 3.879 1.00 91.31 296 ASP A O 1
ATOM 2292 N N . GLU A 1 297 ? 2.932 -23.861 5.582 1.00 94.31 297 GLU A N 1
ATOM 2293 C CA . GLU A 1 297 ? 1.672 -23.199 5.918 1.00 94.31 297 GLU A CA 1
ATOM 2294 C C . GLU A 1 297 ? 1.898 -21.802 6.510 1.00 94.31 297 GLU A C 1
ATOM 2296 O O . GLU A 1 297 ? 1.103 -20.908 6.244 1.00 94.31 297 GLU A O 1
ATOM 2301 N N . GLU A 1 298 ? 2.984 -21.565 7.252 1.00 92.19 298 GLU A N 1
ATOM 2302 C CA . GLU A 1 298 ? 3.369 -20.219 7.709 1.00 92.19 298 GLU A CA 1
ATOM 2303 C C . GLU A 1 298 ? 3.673 -19.291 6.525 1.00 92.19 298 GLU A C 1
ATOM 2305 O O . GLU A 1 298 ? 3.191 -18.154 6.476 1.00 92.19 298 GLU A O 1
ATOM 2310 N N . ARG A 1 299 ? 4.412 -19.785 5.521 1.00 91.81 299 ARG A N 1
ATOM 2311 C CA . ARG A 1 299 ? 4.674 -19.039 4.281 1.00 91.81 299 ARG A CA 1
ATOM 2312 C C . ARG A 1 299 ? 3.379 -18.746 3.520 1.00 91.81 299 ARG A C 1
ATOM 2314 O O . ARG A 1 299 ? 3.191 -17.631 3.030 1.00 91.81 299 ARG A O 1
ATOM 2321 N N . GLU A 1 300 ? 2.477 -19.720 3.423 1.00 94.50 300 GLU A N 1
ATOM 2322 C CA . GLU A 1 300 ? 1.173 -19.558 2.770 1.00 94.50 300 GLU A CA 1
ATOM 2323 C C . GLU A 1 300 ? 0.230 -18.620 3.547 1.00 94.50 300 GLU A C 1
ATOM 2325 O O . GLU A 1 300 ? -0.504 -17.838 2.937 1.00 94.50 300 GLU A O 1
ATOM 2330 N N . ALA A 1 301 ? 0.295 -18.615 4.879 1.00 94.25 301 ALA A N 1
ATOM 2331 C CA . ALA A 1 301 ? -0.416 -17.660 5.723 1.00 94.25 301 ALA A CA 1
ATOM 2332 C C . ALA A 1 301 ? 0.114 -16.233 5.500 1.00 94.25 301 ALA A C 1
ATOM 2334 O O . ALA A 1 301 ? -0.666 -15.305 5.284 1.00 94.25 301 ALA A O 1
ATOM 2335 N N . GLY A 1 302 ? 1.440 -16.063 5.439 1.00 92.88 302 GLY A N 1
ATOM 2336 C CA . GLY A 1 302 ? 2.077 -14.808 5.034 1.00 92.88 302 GLY A CA 1
ATOM 2337 C C . GLY A 1 302 ? 1.632 -14.366 3.637 1.00 92.88 302 GLY A C 1
ATOM 2338 O O . GLY A 1 302 ? 1.244 -13.214 3.429 1.00 92.88 302 GLY A O 1
ATOM 2339 N N . ARG A 1 303 ? 1.601 -15.292 2.672 1.00 94.50 303 ARG A N 1
ATOM 2340 C CA . ARG A 1 303 ? 1.100 -15.051 1.309 1.00 94.50 303 ARG A CA 1
ATOM 2341 C C . ARG A 1 303 ? -0.326 -14.498 1.293 1.00 94.50 303 ARG A C 1
ATOM 2343 O O . ARG A 1 303 ? -0.601 -13.631 0.464 1.00 94.50 303 ARG A O 1
ATOM 2350 N N . ALA A 1 304 ? -1.208 -14.954 2.184 1.00 95.38 304 ALA A N 1
ATOM 2351 C CA . ALA A 1 304 ? -2.598 -14.491 2.270 1.00 95.38 304 ALA A CA 1
ATOM 2352 C C . ALA A 1 304 ? -2.738 -13.011 2.679 1.00 95.38 304 ALA A C 1
ATOM 2354 O O . ALA A 1 304 ? -3.803 -12.422 2.507 1.00 95.38 304 ALA A O 1
ATOM 2355 N N . LEU A 1 305 ? -1.667 -12.401 3.190 1.00 95.12 305 LEU A N 1
ATOM 2356 C CA . LEU A 1 305 ? -1.610 -10.989 3.567 1.00 95.12 305 LEU A CA 1
ATOM 2357 C C . LEU A 1 305 ? -1.021 -10.103 2.457 1.00 95.12 305 LEU A C 1
ATOM 2359 O O . LEU A 1 305 ? -0.970 -8.891 2.616 1.00 95.12 305 LEU A O 1
ATOM 2363 N N . LYS A 1 306 ? -0.536 -10.659 1.338 1.00 95.25 306 LYS A N 1
ATOM 2364 C CA . LYS A 1 306 ? 0.134 -9.856 0.299 1.00 95.25 306 LYS A CA 1
ATOM 2365 C C . LYS A 1 306 ? -0.744 -8.675 -0.168 1.00 95.25 306 LYS A C 1
ATOM 2367 O O . LYS A 1 306 ? -1.915 -8.848 -0.502 1.00 95.25 306 LYS A O 1
ATOM 2372 N N . GLY A 1 307 ? -0.164 -7.481 -0.222 1.00 95.38 307 GLY A N 1
ATOM 2373 C CA . GLY A 1 307 ? -0.827 -6.253 -0.659 1.00 95.38 307 GLY A CA 1
ATOM 2374 C C . GLY A 1 307 ? -1.733 -5.587 0.382 1.00 95.38 307 GLY A C 1
ATOM 2375 O O . GLY A 1 307 ? -2.293 -4.535 0.081 1.00 95.38 307 GLY A O 1
ATOM 2376 N N . THR A 1 308 ? -1.885 -6.133 1.594 1.00 96.44 308 THR A N 1
ATOM 2377 C CA . THR A 1 308 ? -2.637 -5.443 2.654 1.00 96.44 308 THR A CA 1
ATOM 2378 C C . THR A 1 308 ? -1.806 -4.311 3.258 1.00 96.44 308 THR A C 1
ATOM 2380 O O . THR A 1 308 ? -0.595 -4.433 3.435 1.00 96.44 308 THR A O 1
ATOM 2383 N N . MET A 1 309 ? -2.445 -3.179 3.557 1.00 97.38 309 MET A N 1
ATOM 2384 C CA . MET A 1 309 ? -1.780 -2.028 4.174 1.00 97.38 309 MET A CA 1
ATOM 2385 C C . MET A 1 309 ? -1.490 -2.308 5.652 1.00 97.38 309 MET A C 1
ATOM 2387 O O . MET A 1 309 ? -2.411 -2.633 6.400 1.00 97.38 309 MET A O 1
ATOM 2391 N N . LEU A 1 310 ? -0.235 -2.122 6.061 1.00 96.75 310 LEU A N 1
ATOM 2392 C CA . LEU A 1 310 ? 0.215 -2.192 7.454 1.00 96.75 310 LEU A CA 1
ATOM 2393 C C . LEU A 1 310 ? 0.211 -0.816 8.108 1.00 96.75 310 LEU A C 1
ATOM 2395 O O . LEU A 1 310 ? -0.237 -0.669 9.240 1.00 96.75 310 LEU A O 1
ATOM 2399 N N . ARG A 1 311 ? 0.701 0.202 7.396 1.00 98.06 311 ARG A N 1
ATOM 2400 C CA . ARG A 1 311 ? 0.850 1.549 7.945 1.00 98.06 311 ARG A CA 1
ATOM 2401 C C . ARG A 1 311 ? 0.783 2.609 6.859 1.00 98.06 311 ARG A C 1
ATOM 2403 O O . ARG A 1 311 ? 1.213 2.361 5.738 1.00 98.06 311 ARG A O 1
ATOM 2410 N N . GLN A 1 312 ? 0.286 3.787 7.201 1.00 98.31 312 GLN A N 1
ATOM 2411 C CA . GLN A 1 312 ? 0.308 4.975 6.363 1.00 98.31 312 GLN A CA 1
ATOM 2412 C C . GLN A 1 312 ? 0.670 6.201 7.199 1.00 98.31 312 GLN A C 1
ATOM 2414 O O . GLN A 1 312 ? 0.164 6.373 8.305 1.00 98.31 312 GLN A O 1
ATOM 2419 N N . GLU A 1 313 ? 1.526 7.055 6.654 1.00 97.62 313 GLU A N 1
ATOM 2420 C CA . GLU A 1 313 ? 1.946 8.317 7.253 1.00 97.62 313 GLU A CA 1
ATOM 2421 C C . GLU A 1 313 ? 1.781 9.435 6.222 1.00 97.62 313 GLU A C 1
ATOM 2423 O O . GLU A 1 313 ? 2.196 9.279 5.072 1.00 97.62 313 GLU A O 1
ATOM 2428 N N . VAL A 1 314 ? 1.163 10.546 6.626 1.00 95.75 314 VAL A N 1
ATOM 2429 C CA . VAL A 1 314 ? 0.850 11.681 5.744 1.00 95.75 314 VAL A CA 1
ATOM 2430 C C . VAL A 1 314 ? 1.577 12.925 6.236 1.00 95.75 314 VAL A C 1
ATOM 2432 O O . VAL A 1 314 ? 1.437 13.305 7.396 1.00 95.75 314 VAL A O 1
ATOM 2435 N N . TYR A 1 315 ? 2.314 13.577 5.345 1.00 91.38 315 TYR A N 1
ATOM 2436 C CA . TYR A 1 315 ? 3.166 14.736 5.598 1.00 91.38 315 TYR A CA 1
ATOM 2437 C C . TYR A 1 315 ? 2.823 15.889 4.643 1.00 91.38 315 TYR A C 1
ATOM 2439 O O . TYR A 1 315 ? 2.271 15.671 3.563 1.00 91.38 315 TYR A O 1
ATOM 2447 N N . GLY A 1 316 ? 3.185 17.119 5.017 1.00 83.81 316 GLY A N 1
ATOM 2448 C CA . GLY A 1 316 ? 3.173 18.281 4.120 1.00 83.81 316 GLY A CA 1
ATOM 2449 C C . GLY A 1 316 ? 4.586 18.686 3.703 1.00 83.81 316 GLY A C 1
ATOM 2450 O O . GLY A 1 316 ? 5.476 18.772 4.547 1.00 83.81 316 GLY A O 1
ATOM 2451 N N . GLU A 1 317 ? 4.793 19.005 2.423 1.00 69.31 317 GLU A N 1
ATOM 2452 C CA . GLU A 1 317 ? 6.114 19.317 1.836 1.00 69.31 317 GLU A CA 1
ATOM 2453 C C . GLU A 1 317 ? 6.703 20.678 2.291 1.00 69.31 317 GLU A C 1
ATOM 2455 O O . GLU A 1 317 ? 7.787 21.076 1.875 1.00 69.31 317 GLU A O 1
ATOM 2460 N N . ALA A 1 318 ? 6.067 21.395 3.226 1.00 52.88 318 ALA A N 1
ATOM 2461 C CA . ALA A 1 318 ? 6.654 22.595 3.838 1.00 52.88 318 ALA A CA 1
ATOM 2462 C C . ALA A 1 318 ? 7.820 22.294 4.811 1.00 52.88 318 ALA A C 1
ATOM 2464 O O . ALA A 1 318 ? 8.436 23.226 5.325 1.00 52.88 318 ALA A O 1
ATOM 2465 N N . ALA A 1 319 ? 8.130 21.017 5.064 1.00 41.22 319 ALA A N 1
ATOM 2466 C CA . ALA A 1 319 ? 9.106 20.602 6.070 1.00 41.22 319 ALA A CA 1
ATOM 2467 C C . ALA A 1 319 ? 10.410 19.983 5.518 1.00 41.22 319 ALA A C 1
ATOM 2469 O O . ALA A 1 319 ? 11.295 19.670 6.310 1.00 41.22 319 ALA A O 1
ATOM 2470 N N . GLU A 1 320 ? 10.579 19.842 4.196 1.00 40.16 320 GLU A N 1
ATOM 2471 C CA . GLU A 1 320 ? 11.823 19.295 3.607 1.00 40.16 320 GLU A CA 1
ATOM 2472 C C . GLU A 1 320 ? 12.862 20.367 3.228 1.00 40.16 320 GLU A C 1
ATOM 2474 O O . GLU A 1 320 ? 14.021 20.056 2.950 1.00 40.16 320 GLU A O 1
ATOM 2479 N N . ALA A 1 321 ? 12.504 21.652 3.277 1.00 32.38 321 ALA A N 1
ATOM 2480 C CA . ALA A 1 321 ? 13.420 22.746 2.963 1.00 32.38 321 ALA A CA 1
ATOM 2481 C C . ALA A 1 321 ? 14.274 23.179 4.172 1.00 32.38 321 ALA A C 1
ATOM 2483 O O . ALA A 1 321 ? 14.246 24.349 4.541 1.00 32.38 321 ALA A O 1
ATOM 2484 N N . ALA A 1 322 ? 15.027 22.259 4.789 1.00 28.00 322 ALA A N 1
ATOM 2485 C CA . ALA A 1 322 ? 16.250 22.574 5.544 1.00 28.00 322 ALA A CA 1
ATOM 2486 C C . ALA A 1 322 ? 16.953 21.313 6.084 1.00 28.00 322 ALA A C 1
ATOM 2488 O O . ALA A 1 322 ? 16.523 20.737 7.075 1.00 28.00 322 ALA A O 1
ATOM 2489 N N . CYS A 1 323 ? 18.127 21.035 5.513 1.00 25.88 323 CYS A N 1
ATOM 2490 C CA . CYS A 1 323 ? 19.334 20.567 6.204 1.00 25.88 323 CYS A CA 1
ATOM 2491 C C . CYS A 1 323 ? 19.347 19.159 6.839 1.00 25.88 323 CYS A C 1
ATOM 2493 O O . CYS A 1 323 ? 18.478 18.771 7.613 1.00 25.88 323 CYS A O 1
ATOM 2495 N N . ASP A 1 324 ? 20.472 18.473 6.610 1.00 29.55 324 ASP A N 1
ATOM 2496 C CA . ASP A 1 324 ? 20.933 17.173 7.132 1.00 29.55 324 ASP A CA 1
ATOM 2497 C C . ASP A 1 324 ? 21.002 17.024 8.678 1.00 29.55 324 ASP A C 1
ATOM 2499 O O . ASP A 1 324 ? 21.847 16.297 9.200 1.00 29.55 324 ASP A O 1
ATOM 2503 N N . ALA A 1 325 ? 20.161 17.709 9.460 1.00 31.50 325 ALA A N 1
ATOM 2504 C CA . ALA A 1 325 ? 20.235 17.678 10.924 1.00 31.50 325 ALA A CA 1
ATOM 2505 C C . ALA A 1 325 ? 18.939 18.002 11.700 1.00 31.50 325 ALA A C 1
ATOM 2507 O O . ALA A 1 325 ? 18.986 18.031 12.931 1.00 31.50 325 ALA A O 1
ATOM 2508 N N . LEU A 1 326 ? 17.790 18.248 11.057 1.00 34.03 326 LEU A N 1
ATOM 2509 C CA . LEU A 1 326 ? 16.516 18.422 11.778 1.00 34.03 326 LEU A CA 1
ATOM 2510 C C . LEU A 1 326 ? 15.804 17.067 11.964 1.00 34.03 326 LEU A C 1
ATOM 2512 O O . LEU A 1 326 ? 15.931 16.195 11.101 1.00 34.03 326 LEU A O 1
ATOM 2516 N N . PRO A 1 327 ? 15.090 16.835 13.090 1.00 49.78 327 PRO A N 1
ATOM 2517 C CA . PRO A 1 327 ? 14.315 15.610 13.262 1.00 49.78 327 PRO A CA 1
ATOM 2518 C C . PRO A 1 327 ? 13.331 15.464 12.097 1.00 49.78 327 PRO A C 1
ATOM 2520 O O . PRO A 1 327 ? 12.834 16.467 11.586 1.00 49.78 327 PRO A O 1
ATOM 2523 N N . ALA A 1 328 ? 13.077 14.217 11.682 1.00 58.56 328 ALA A N 1
ATOM 2524 C CA . ALA A 1 328 ? 12.106 13.912 10.634 1.00 58.56 328 ALA A CA 1
ATOM 2525 C C . ALA A 1 328 ? 10.807 14.708 10.872 1.00 58.56 328 ALA A C 1
ATOM 2527 O O . ALA A 1 328 ? 10.387 14.820 12.032 1.00 58.56 328 ALA A O 1
ATOM 2528 N N . PRO A 1 329 ? 10.199 15.279 9.817 1.00 79.94 329 PRO A N 1
ATOM 2529 C CA . PRO A 1 329 ? 9.007 16.098 9.969 1.00 79.94 329 PRO A CA 1
ATOM 2530 C C . PRO A 1 329 ? 7.922 15.317 10.710 1.00 79.94 329 PRO A C 1
ATOM 2532 O O . PRO A 1 329 ? 7.793 14.107 10.543 1.00 79.94 329 PRO A O 1
ATOM 2535 N N . VAL A 1 330 ? 7.160 15.999 11.560 1.00 89.44 330 VAL A N 1
ATOM 2536 C CA . VAL A 1 330 ? 6.025 15.378 12.246 1.00 89.44 330 VAL A CA 1
ATOM 2537 C C . VAL A 1 330 ? 4.895 15.213 11.224 1.00 89.44 330 VAL A C 1
ATOM 2539 O O . VAL A 1 330 ? 4.569 16.191 10.549 1.00 89.44 330 VAL A O 1
ATOM 2542 N N . PRO A 1 331 ? 4.303 14.017 11.070 1.00 94.31 331 PRO A N 1
ATOM 2543 C CA . PRO A 1 331 ? 3.197 13.815 10.142 1.00 94.31 331 PRO A CA 1
ATOM 2544 C C . PRO A 1 331 ? 1.942 14.577 10.591 1.00 94.31 331 PRO A C 1
ATOM 2546 O O . PRO A 1 331 ? 1.773 14.897 11.767 1.00 94.31 331 PRO A O 1
ATOM 2549 N N . TYR A 1 332 ? 1.017 14.813 9.664 1.00 94.94 332 TYR A N 1
ATOM 2550 C CA . TYR A 1 332 ? -0.361 15.185 9.988 1.00 94.94 332 TYR A CA 1
ATOM 2551 C C . TYR A 1 332 ? -1.087 14.017 10.640 1.00 94.94 332 TYR A C 1
ATOM 2553 O O . TYR A 1 332 ? -1.697 14.168 11.696 1.00 94.94 332 TYR A O 1
ATOM 2561 N N . SER A 1 333 ? -0.978 12.835 10.031 1.00 97.25 333 SER A N 1
ATOM 2562 C CA . SER A 1 333 ? -1.663 11.639 10.503 1.00 97.25 333 SER A CA 1
ATOM 2563 C C . SER A 1 333 ? -0.836 10.382 10.299 1.00 97.25 333 SER A C 1
ATOM 2565 O O . SER A 1 333 ? -0.109 10.255 9.311 1.00 97.25 333 SER A O 1
ATOM 2567 N N . VAL A 1 334 ? -1.027 9.424 11.199 1.00 98.31 334 VAL A N 1
ATOM 2568 C CA . VAL A 1 334 ? -0.488 8.069 11.107 1.00 98.31 334 VAL A CA 1
ATOM 2569 C C . VAL A 1 334 ? -1.629 7.080 11.288 1.00 98.31 334 VAL A C 1
ATOM 2571 O O . VAL A 1 334 ? -2.338 7.153 12.285 1.00 98.31 334 VAL A O 1
ATOM 2574 N N . ALA A 1 335 ? -1.781 6.127 10.376 1.00 98.25 335 ALA A N 1
ATOM 2575 C CA . ALA A 1 335 ? -2.711 5.011 10.512 1.00 98.25 335 ALA A CA 1
ATOM 2576 C C . ALA A 1 335 ? -1.950 3.685 10.456 1.00 98.25 335 ALA A C 1
ATOM 2578 O O . ALA A 1 335 ? -1.076 3.513 9.614 1.00 98.25 335 ALA A O 1
ATOM 2579 N N . GLU A 1 336 ? -2.292 2.736 11.319 1.00 97.69 336 GLU A N 1
ATOM 2580 C CA . GLU A 1 336 ? -1.658 1.419 11.393 1.00 97.69 336 GLU A CA 1
ATOM 2581 C C . GLU A 1 336 ? -2.715 0.329 11.553 1.00 97.69 336 GLU A C 1
ATOM 2583 O O . GLU A 1 336 ? -3.759 0.550 12.171 1.00 97.69 336 GLU A O 1
ATOM 2588 N N . ARG A 1 337 ? -2.463 -0.841 10.962 1.00 96.88 337 ARG A N 1
ATOM 2589 C CA . ARG A 1 337 ? -3.371 -1.987 10.962 1.00 96.88 337 ARG A CA 1
ATOM 2590 C C . ARG A 1 337 ? -2.608 -3.285 11.159 1.00 96.88 337 ARG A C 1
ATOM 2592 O O . ARG A 1 337 ? -1.548 -3.480 10.567 1.00 96.88 337 ARG A O 1
ATOM 2599 N N . ASN A 1 338 ? -3.206 -4.203 11.906 1.00 95.62 338 ASN A N 1
ATOM 2600 C CA . ASN A 1 338 ? -2.806 -5.603 11.919 1.00 95.62 338 ASN A CA 1
ATOM 2601 C C . ASN A 1 338 ? -4.007 -6.506 11.602 1.00 95.62 338 ASN A C 1
ATOM 2603 O O . ASN A 1 338 ? -5.166 -6.079 11.544 1.00 95.62 338 ASN A O 1
ATOM 2607 N N . PHE A 1 339 ? -3.709 -7.774 11.349 1.00 96.00 339 PHE A N 1
ATOM 2608 C CA . PHE A 1 339 ? -4.686 -8.741 10.870 1.00 96.00 339 PHE A CA 1
ATOM 2609 C C . PHE A 1 339 ? -4.662 -10.003 11.726 1.00 96.00 339 PHE A C 1
ATOM 2611 O O . PHE A 1 339 ? -3.753 -10.233 12.524 1.00 96.00 339 PHE A O 1
ATOM 2618 N N . THR A 1 340 ? -5.673 -10.841 11.548 1.00 95.62 340 THR A N 1
ATOM 2619 C CA . THR A 1 340 ? -5.655 -12.235 11.986 1.00 95.62 340 THR A CA 1
ATOM 2620 C C . THR A 1 340 ? -5.806 -13.118 10.763 1.00 95.62 340 THR A C 1
ATOM 2622 O O . THR A 1 340 ? -6.653 -12.868 9.901 1.00 95.62 340 THR A O 1
ATOM 2625 N N . VAL A 1 341 ? -4.976 -14.154 10.693 1.00 95.81 341 VAL A N 1
ATOM 2626 C CA . VAL A 1 341 ? -5.073 -15.201 9.681 1.00 95.81 341 VAL A CA 1
ATOM 2627 C C . VAL A 1 341 ? -5.651 -16.448 10.338 1.00 95.81 341 VAL A C 1
ATOM 2629 O O . VAL A 1 341 ? -5.105 -16.973 11.306 1.00 95.81 341 VAL A O 1
ATOM 2632 N N . ARG A 1 342 ? -6.767 -16.946 9.809 1.00 95.69 342 ARG A N 1
ATOM 2633 C CA . ARG A 1 342 ? -7.421 -18.174 10.266 1.00 95.69 342 ARG A CA 1
ATOM 2634 C C . ARG A 1 342 ? -7.200 -19.284 9.248 1.00 95.69 342 ARG A C 1
ATOM 2636 O O . ARG A 1 342 ? -7.544 -19.130 8.079 1.00 95.69 342 ARG A O 1
ATOM 2643 N N . LEU A 1 343 ? -6.662 -20.416 9.697 1.00 96.31 343 LEU A N 1
ATOM 2644 C CA . LEU A 1 343 ? -6.584 -21.632 8.889 1.00 96.31 343 LEU A CA 1
ATOM 2645 C C . LEU A 1 343 ? -7.990 -22.241 8.760 1.00 96.31 343 LEU A C 1
ATOM 2647 O O . LEU A 1 343 ? -8.583 -22.638 9.762 1.00 96.31 343 LEU A O 1
ATOM 2651 N N . LEU A 1 344 ? -8.524 -22.301 7.539 1.00 95.56 344 LEU A N 1
ATOM 2652 C CA . LEU A 1 344 ? -9.808 -22.947 7.239 1.00 95.56 344 LEU A CA 1
ATOM 2653 C C . LEU A 1 344 ? -9.627 -24.418 6.863 1.00 95.56 344 LEU A C 1
ATOM 2655 O O . LEU A 1 344 ? -10.436 -25.262 7.242 1.00 95.56 344 LEU A O 1
ATOM 2659 N N . GLN A 1 345 ? -8.558 -24.727 6.129 1.00 96.00 345 GLN A N 1
ATOM 2660 C CA . GLN A 1 345 ? -8.237 -26.086 5.712 1.00 96.00 345 GLN A CA 1
ATOM 2661 C C . GLN A 1 345 ? -6.716 -26.280 5.734 1.00 96.00 345 GLN A C 1
ATOM 2663 O O . GLN A 1 345 ? -6.025 -25.544 5.025 1.00 96.00 345 GLN A O 1
ATOM 2668 N N . PRO A 1 346 ? -6.185 -27.256 6.500 1.00 95.69 346 PRO A N 1
ATOM 2669 C CA . PRO A 1 346 ? -4.761 -27.579 6.481 1.00 95.69 346 PRO A CA 1
ATOM 2670 C C . PRO A 1 346 ? -4.345 -28.062 5.094 1.00 95.69 346 PRO A C 1
ATOM 2672 O O . PRO A 1 346 ? -5.163 -28.599 4.337 1.00 95.69 346 PRO A O 1
ATOM 2675 N N . ARG A 1 347 ? -3.057 -27.928 4.771 1.00 94.69 347 ARG A N 1
ATOM 2676 C CA . ARG A 1 347 ? -2.548 -28.336 3.457 1.00 94.69 347 ARG A CA 1
ATOM 2677 C C . ARG A 1 347 ? -2.824 -29.819 3.200 1.00 94.69 347 ARG A C 1
ATOM 2679 O O . ARG A 1 347 ? -3.437 -30.173 2.192 1.00 94.69 347 ARG A O 1
ATOM 2686 N N . GLY A 1 348 ? -2.457 -30.691 4.140 1.00 92.12 348 GLY A N 1
ATOM 2687 C CA . GLY A 1 348 ? -2.679 -32.136 4.028 1.00 92.12 348 GLY A CA 1
ATOM 2688 C C . GLY A 1 348 ? -2.117 -32.701 2.716 1.00 92.12 348 GLY A C 1
ATOM 2689 O O . GLY A 1 348 ? -0.952 -32.489 2.396 1.00 92.12 348 GLY A O 1
ATOM 2690 N N . ALA A 1 349 ? -2.951 -33.400 1.941 1.00 93.88 349 ALA A N 1
ATOM 2691 C CA . ALA A 1 349 ? -2.584 -33.912 0.614 1.00 93.88 349 ALA A CA 1
ATOM 2692 C C . ALA A 1 349 ? -2.722 -32.873 -0.521 1.00 93.88 349 ALA A C 1
ATOM 2694 O O . ALA A 1 349 ? -2.394 -33.172 -1.669 1.00 93.88 349 ALA A O 1
ATOM 2695 N N . ASN A 1 350 ? -3.237 -31.673 -0.230 1.00 94.19 350 ASN A N 1
ATOM 2696 C CA . ASN A 1 350 ? -3.393 -30.612 -1.218 1.00 94.19 350 ASN A CA 1
ATOM 2697 C C . ASN A 1 350 ? -2.064 -29.903 -1.477 1.00 94.19 350 ASN A C 1
ATOM 2699 O O . ASN A 1 350 ? -1.107 -29.984 -0.703 1.00 94.19 350 ASN A O 1
ATOM 2703 N N . ARG A 1 351 ? -2.025 -29.145 -2.576 1.00 93.50 351 ARG A N 1
ATOM 2704 C CA . ARG A 1 351 ? -0.872 -28.296 -2.874 1.00 93.50 351 ARG A CA 1
ATOM 2705 C C . ARG A 1 351 ? -0.721 -27.153 -1.865 1.00 93.50 351 ARG A C 1
ATOM 2707 O O . ARG A 1 351 ? 0.411 -26.869 -1.504 1.00 93.50 351 ARG A O 1
ATOM 2714 N N . HIS A 1 352 ? -1.833 -26.567 -1.415 1.00 96.00 352 HIS A N 1
ATOM 2715 C CA . HIS A 1 352 ? -1.870 -25.414 -0.512 1.00 96.00 352 HIS A CA 1
ATOM 2716 C C . HIS A 1 352 ? -2.919 -25.594 0.588 1.00 96.00 352 HIS A C 1
ATOM 2718 O O . HIS A 1 352 ? -3.921 -26.288 0.384 1.00 96.00 352 HIS A O 1
ATOM 2724 N N . ALA A 1 353 ? -2.700 -24.941 1.725 1.00 96.69 353 ALA A N 1
ATOM 2725 C CA . ALA A 1 353 ? -3.711 -24.690 2.741 1.00 96.69 353 ALA A CA 1
ATOM 2726 C C . ALA A 1 353 ? -4.663 -23.553 2.322 1.00 96.69 353 ALA A C 1
ATOM 2728 O O . ALA A 1 353 ? -4.383 -22.762 1.416 1.00 96.69 353 ALA A O 1
ATOM 2729 N N . VAL A 1 354 ? -5.814 -23.475 2.994 1.00 97.12 354 VAL A N 1
ATOM 2730 C CA . VAL A 1 354 ? -6.814 -22.417 2.791 1.00 97.12 354 VAL A CA 1
ATOM 2731 C C . VAL A 1 354 ? -6.861 -21.535 4.028 1.00 97.12 354 VAL A C 1
ATOM 2733 O O . VAL A 1 354 ? -7.095 -22.024 5.134 1.00 97.12 354 VAL A O 1
ATOM 2736 N N . PHE A 1 355 ? -6.695 -20.231 3.823 1.00 96.81 355 PHE A N 1
ATOM 2737 C CA . PHE A 1 355 ? -6.694 -19.225 4.878 1.00 96.81 355 PHE A CA 1
ATOM 2738 C C . PHE A 1 355 ? -7.778 -18.171 4.653 1.00 96.81 355 PHE A C 1
ATOM 2740 O O . PHE A 1 355 ? -8.072 -17.803 3.516 1.00 96.81 355 PHE A O 1
ATOM 2747 N N . LEU A 1 356 ? -8.323 -17.655 5.753 1.00 96.19 356 LEU A N 1
ATOM 2748 C CA . LEU A 1 356 ? -9.150 -16.455 5.800 1.00 96.19 356 LEU A CA 1
ATOM 2749 C C . LEU A 1 356 ? -8.397 -15.371 6.572 1.00 96.19 356 LEU A C 1
ATOM 2751 O O . LEU A 1 356 ? -8.096 -15.548 7.750 1.00 96.19 356 LEU A O 1
ATOM 2755 N N . THR A 1 357 ? -8.122 -14.250 5.915 1.00 96.50 357 THR A N 1
ATOM 2756 C CA . THR A 1 357 ? -7.531 -13.063 6.542 1.00 96.50 357 THR A CA 1
ATOM 2757 C C . THR A 1 357 ? -8.636 -12.070 6.875 1.00 96.50 357 THR A C 1
ATOM 2759 O O . THR A 1 357 ? -9.427 -11.720 5.999 1.00 96.50 357 THR A O 1
ATOM 2762 N N . HIS A 1 358 ? -8.672 -11.572 8.108 1.00 96.06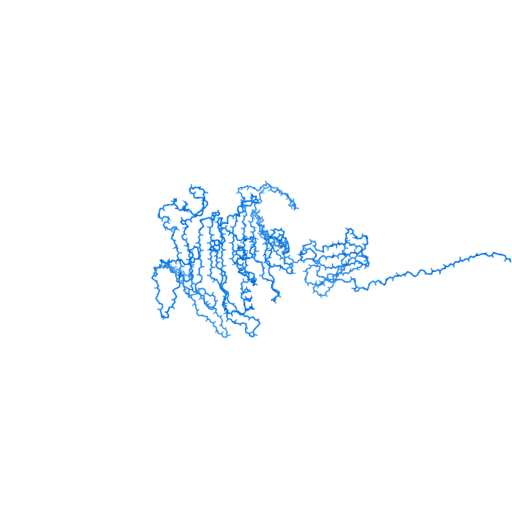 358 HIS A N 1
ATOM 2763 C CA . HIS A 1 358 ? -9.584 -10.501 8.509 1.00 96.06 358 HIS A CA 1
ATOM 2764 C C . HIS A 1 358 ? -8.877 -9.447 9.368 1.00 96.06 358 HIS A C 1
ATOM 2766 O O . HIS A 1 358 ? -7.783 -9.674 9.888 1.00 96.06 358 HIS A O 1
ATOM 2772 N N . ALA A 1 359 ? -9.498 -8.271 9.489 1.00 94.25 359 ALA A N 1
ATOM 2773 C CA . ALA A 1 359 ? -9.004 -7.200 10.350 1.00 94.25 359 ALA A CA 1
ATOM 2774 C C . ALA A 1 359 ? -8.928 -7.670 11.810 1.00 94.25 359 ALA A C 1
ATOM 2776 O O . ALA A 1 359 ? -9.764 -8.461 12.254 1.00 94.25 359 ALA A O 1
ATOM 2777 N N . HIS A 1 360 ? -7.925 -7.186 12.536 1.00 96.06 360 HIS A N 1
ATOM 2778 C CA . HIS A 1 360 ? -7.766 -7.449 13.962 1.00 96.06 360 HIS A CA 1
ATOM 2779 C C . HIS A 1 360 ? -7.786 -6.124 14.733 1.00 96.06 360 HIS A C 1
ATOM 2781 O O . HIS A 1 360 ? -8.736 -5.864 15.471 1.00 96.06 360 HIS A O 1
ATOM 2787 N N . GLU A 1 361 ? -6.834 -5.231 14.465 1.00 97.00 361 GLU A N 1
ATOM 2788 C CA . GLU A 1 361 ? -6.764 -3.887 15.048 1.00 97.00 361 GLU A CA 1
ATOM 2789 C C . GLU A 1 361 ? -6.472 -2.836 13.971 1.00 97.00 361 GLU A C 1
ATOM 2791 O O . GLU A 1 361 ? -5.728 -3.081 13.018 1.00 97.00 361 GLU A O 1
ATOM 2796 N N . SER A 1 362 ? -7.042 -1.641 14.133 1.00 97.81 362 SER A N 1
ATOM 2797 C CA . SER A 1 362 ? -6.704 -0.454 13.343 1.00 97.81 362 SER A CA 1
ATOM 2798 C C . SER A 1 362 ? -6.601 0.749 14.265 1.00 97.81 362 SER A C 1
ATOM 2800 O O . SER A 1 362 ? -7.593 1.126 14.882 1.00 97.81 362 SER A O 1
ATOM 2802 N N . ILE A 1 363 ? -5.433 1.379 14.341 1.00 98.19 363 ILE A N 1
ATOM 2803 C CA . ILE A 1 363 ? -5.196 2.574 15.157 1.00 98.19 363 ILE A CA 1
ATOM 2804 C C . ILE A 1 363 ? -4.849 3.765 14.267 1.00 98.19 363 ILE A C 1
ATOM 2806 O O . ILE A 1 363 ? -4.231 3.618 13.214 1.00 98.19 363 ILE A O 1
ATOM 2810 N N . SER A 1 364 ? -5.284 4.957 14.651 1.00 98.25 364 SER A N 1
ATOM 2811 C CA . SER A 1 364 ? -5.020 6.196 13.928 1.00 98.25 364 SER A CA 1
ATOM 2812 C C . SER A 1 364 ? -4.672 7.316 14.897 1.00 98.25 364 SER A C 1
ATOM 2814 O O . SER A 1 364 ? -5.350 7.513 15.902 1.00 98.25 364 SER A O 1
ATOM 2816 N N . TYR A 1 365 ? -3.610 8.043 14.576 1.00 98.31 365 TYR A N 1
ATOM 2817 C CA . TYR A 1 365 ? -3.097 9.192 15.302 1.00 98.31 365 TYR A CA 1
ATOM 2818 C C . TYR A 1 365 ? -3.252 10.425 14.415 1.00 98.31 365 TYR A C 1
ATOM 2820 O O . TYR A 1 365 ? -2.734 10.442 13.299 1.00 98.31 365 TYR A O 1
ATOM 2828 N N . GLN A 1 366 ? -3.943 11.447 14.910 1.00 98.06 366 GLN A N 1
ATOM 2829 C CA . GLN A 1 366 ? -4.010 12.771 14.293 1.00 98.06 366 GLN A CA 1
ATOM 2830 C C . GLN A 1 366 ? -3.064 13.688 15.061 1.00 98.06 366 GLN A C 1
ATOM 2832 O O . GLN A 1 366 ? -3.372 14.093 16.183 1.00 98.06 366 GLN A O 1
ATOM 2837 N N . TYR A 1 367 ? -1.893 13.928 14.481 1.00 95.62 367 TYR A N 1
ATOM 2838 C CA . TYR A 1 367 ? -0.816 14.720 15.066 1.00 95.62 367 TYR A CA 1
ATOM 2839 C C . TYR A 1 367 ? -0.931 16.202 14.703 1.00 95.62 367 TYR A C 1
ATOM 2841 O O . TYR A 1 367 ? -0.552 17.039 15.511 1.00 95.62 367 TYR A O 1
ATOM 2849 N N . GLU A 1 368 ? -1.429 16.544 13.508 1.00 93.38 368 GLU A N 1
ATOM 2850 C CA . GLU A 1 368 ? -1.478 17.936 13.022 1.00 93.38 368 GLU A CA 1
ATOM 2851 C C . GLU A 1 368 ? -0.116 18.654 13.151 1.00 93.38 368 GLU A C 1
ATOM 2853 O O . GLU A 1 368 ? -0.032 19.818 13.547 1.00 93.38 368 GLU A O 1
ATOM 2858 N N . CYS A 1 369 ? 0.969 17.927 12.854 1.00 90.38 369 CYS A N 1
ATOM 2859 C CA . CYS A 1 369 ? 2.362 18.360 13.012 1.00 90.38 369 CYS A CA 1
ATOM 2860 C C . CYS A 1 369 ? 2.825 18.630 14.466 1.00 90.38 369 CYS A C 1
ATOM 2862 O O . CYS A 1 369 ? 3.938 19.119 14.663 1.00 90.38 369 CYS A O 1
ATOM 2864 N N . GLU A 1 370 ? 2.039 18.268 15.486 1.00 90.62 370 GLU A N 1
ATOM 2865 C CA . GLU A 1 370 ? 2.408 18.302 16.909 1.00 90.62 370 GLU A CA 1
ATOM 2866 C C . GLU A 1 370 ? 2.623 16.876 17.442 1.00 90.62 370 GLU A C 1
ATOM 2868 O O . GLU A 1 370 ? 1.680 16.122 17.677 1.00 90.62 370 GLU A O 1
ATOM 2873 N N . ALA A 1 371 ? 3.887 16.484 17.634 1.00 89.69 371 ALA A N 1
ATOM 2874 C CA . ALA A 1 371 ? 4.268 15.090 17.866 1.00 89.69 371 ALA A CA 1
ATOM 2875 C C . ALA A 1 371 ? 3.814 14.523 19.213 1.00 89.69 371 ALA A C 1
ATOM 2877 O O . ALA A 1 371 ? 3.758 13.304 19.371 1.00 89.69 371 ALA A O 1
ATOM 2878 N N . HIS A 1 372 ? 3.573 15.368 20.216 1.00 91.44 372 HIS A N 1
ATOM 2879 C CA . HIS A 1 372 ? 3.437 14.886 21.591 1.00 91.44 372 HIS A CA 1
ATOM 2880 C C . HIS A 1 372 ? 2.000 14.847 22.106 1.00 91.44 372 HIS A C 1
ATOM 2882 O O . HIS A 1 372 ? 1.782 14.228 23.150 1.00 91.44 372 HIS A O 1
ATOM 2888 N N . ASP A 1 373 ? 1.033 15.425 21.390 1.00 94.19 373 ASP A N 1
ATOM 2889 C CA . ASP A 1 373 ? -0.376 15.507 21.808 1.00 94.19 373 ASP A CA 1
ATOM 2890 C C . ASP A 1 373 ? -1.387 15.093 20.712 1.00 94.19 373 ASP A C 1
ATOM 2892 O O . ASP A 1 373 ? -2.314 15.849 20.414 1.00 94.19 373 ASP A O 1
ATOM 2896 N N . PRO A 1 374 ? -1.238 13.903 20.091 1.00 96.12 374 PRO A N 1
ATOM 2897 C CA . PRO A 1 374 ? -2.159 13.458 19.055 1.00 96.12 374 PRO A CA 1
ATOM 2898 C C . PRO A 1 374 ? -3.529 13.069 19.615 1.00 96.12 374 PRO A C 1
ATOM 2900 O O . PRO A 1 374 ? -3.646 12.526 20.719 1.00 96.12 374 PRO A O 1
ATOM 2903 N N . ARG A 1 375 ? -4.566 13.212 18.784 1.00 97.56 375 ARG A N 1
ATOM 2904 C CA . ARG A 1 375 ? -5.836 12.498 18.983 1.00 97.56 375 ARG A CA 1
ATOM 2905 C C . ARG A 1 375 ? -5.686 11.061 18.492 1.00 97.56 375 ARG A C 1
ATOM 2907 O O . ARG A 1 375 ? -5.165 10.843 17.402 1.00 97.56 375 ARG A O 1
ATOM 2914 N N . ILE A 1 376 ? -6.158 10.094 19.279 1.00 98.19 376 ILE A N 1
ATOM 2915 C CA . ILE A 1 376 ? -5.967 8.665 19.003 1.00 98.19 376 ILE A CA 1
ATOM 2916 C C . ILE A 1 376 ? -7.323 7.968 18.897 1.00 98.19 376 ILE A C 1
ATOM 2918 O O . ILE A 1 376 ? -8.133 8.021 19.824 1.00 98.19 376 ILE A O 1
ATOM 2922 N N . GLU A 1 377 ? -7.540 7.280 17.784 1.00 98.38 377 GLU A N 1
ATOM 2923 C CA . GLU A 1 377 ? -8.709 6.437 17.535 1.00 98.38 377 GLU A CA 1
ATOM 2924 C C . GLU A 1 377 ? -8.261 4.999 17.284 1.00 98.38 377 GLU A C 1
ATOM 2926 O O . GLU A 1 377 ? -7.268 4.766 16.598 1.00 98.38 377 GLU A O 1
ATOM 2931 N N . HIS A 1 378 ? -8.963 4.026 17.857 1.00 98.25 378 HIS A N 1
ATOM 2932 C CA . HIS A 1 378 ? -8.603 2.615 17.775 1.00 98.25 378 HIS A CA 1
ATOM 2933 C C . HIS A 1 378 ? -9.834 1.745 17.585 1.00 98.25 378 HIS A C 1
ATOM 2935 O O . HIS A 1 378 ? -10.806 1.862 18.324 1.00 98.25 378 HIS A O 1
ATOM 2941 N N . VAL A 1 379 ? -9.778 0.855 16.605 1.00 98.25 379 VAL A N 1
ATOM 2942 C CA . VAL A 1 379 ? -10.825 -0.114 16.309 1.00 98.25 379 VAL A CA 1
ATOM 2943 C C . VAL A 1 379 ? -10.294 -1.510 16.589 1.00 98.25 379 VAL A C 1
ATOM 2945 O O . VAL A 1 379 ? -9.253 -1.896 16.061 1.00 98.25 379 VAL A O 1
ATOM 2948 N N . LEU A 1 380 ? -11.033 -2.256 17.406 1.00 97.69 380 LEU A N 1
ATOM 2949 C CA . LEU A 1 380 ? -10.782 -3.650 17.751 1.00 97.69 380 LEU A CA 1
ATOM 2950 C C . LEU A 1 380 ? -11.860 -4.529 17.116 1.00 97.69 380 LEU A C 1
ATOM 2952 O O . LEU A 1 380 ? -13.040 -4.404 17.453 1.00 97.69 380 LEU A O 1
ATOM 2956 N N . THR A 1 381 ? -11.460 -5.456 16.249 1.00 97.31 381 THR A N 1
ATOM 2957 C CA . THR A 1 381 ? -12.341 -6.522 15.756 1.00 97.31 381 THR A CA 1
ATOM 2958 C C . THR A 1 381 ? -12.376 -7.645 16.791 1.00 97.31 381 THR A C 1
ATOM 2960 O O . THR A 1 381 ? -11.361 -8.287 17.048 1.00 97.31 381 THR A O 1
ATOM 2963 N N . LEU A 1 382 ? -13.533 -7.872 17.417 1.00 96.38 382 LEU A N 1
ATOM 2964 C CA . LEU A 1 382 ? -13.665 -8.775 18.568 1.00 96.38 382 LEU A CA 1
ATOM 2965 C C . LEU A 1 382 ? -14.195 -10.158 18.183 1.00 96.38 382 LEU A C 1
ATOM 2967 O O . LEU A 1 382 ? -13.816 -11.156 18.789 1.00 96.38 382 LEU A O 1
ATOM 2971 N N . GLU A 1 383 ? -15.091 -10.221 17.199 1.00 96.06 383 GLU A N 1
ATOM 2972 C CA . GLU A 1 383 ? -15.675 -11.476 16.725 1.00 96.06 383 GLU A CA 1
ATOM 2973 C C . GLU A 1 383 ? -15.988 -11.383 15.233 1.00 96.06 383 GLU A C 1
ATOM 2975 O O . GLU A 1 383 ? -16.569 -10.395 14.774 1.00 96.06 383 GLU A O 1
ATOM 2980 N N . VAL A 1 384 ? -15.622 -12.428 14.492 1.00 96.06 384 VAL A N 1
ATOM 2981 C CA . VAL A 1 384 ? -15.842 -12.571 13.049 1.00 96.06 384 VAL A CA 1
ATOM 2982 C C . VAL A 1 384 ? -16.434 -13.953 12.785 1.00 96.06 384 VAL A C 1
ATOM 2984 O O . VAL A 1 384 ? -16.007 -14.930 13.402 1.00 96.06 384 VAL A O 1
ATOM 2987 N N . ASP A 1 385 ? -17.423 -14.041 11.897 1.00 94.19 385 ASP A N 1
ATOM 2988 C CA . ASP A 1 385 ? -18.011 -15.323 11.502 1.00 94.19 385 ASP A CA 1
ATOM 2989 C C . ASP A 1 385 ? -17.139 -16.098 10.492 1.00 94.19 385 ASP A C 1
ATOM 2991 O O . ASP A 1 385 ? -16.084 -15.644 10.047 1.00 94.19 385 ASP A O 1
ATOM 2995 N N . ASP A 1 386 ? -17.589 -17.291 10.100 1.00 92.31 386 ASP A N 1
ATOM 2996 C CA . ASP A 1 386 ? -16.872 -18.144 9.141 1.00 92.31 386 ASP A CA 1
ATOM 2997 C C . ASP A 1 386 ? -16.835 -17.574 7.705 1.00 92.31 386 ASP A C 1
ATOM 2999 O O . ASP A 1 386 ? -16.114 -18.093 6.854 1.00 92.31 386 ASP A O 1
ATOM 3003 N N . HIS A 1 387 ? -17.576 -16.496 7.430 1.00 91.94 387 HIS A N 1
ATOM 3004 C CA . HIS A 1 387 ? -17.605 -15.798 6.143 1.00 91.94 387 HIS A CA 1
ATOM 3005 C C . HIS A 1 387 ? -16.825 -14.474 6.156 1.00 91.94 387 HIS A C 1
ATOM 3007 O O . HIS A 1 387 ? -16.783 -13.791 5.133 1.00 91.94 387 HIS A O 1
ATOM 3013 N N . GLY A 1 388 ? -16.202 -14.106 7.279 1.00 93.38 388 GLY A N 1
ATOM 3014 C CA . GLY A 1 388 ? -15.459 -12.854 7.408 1.00 93.38 388 GLY A CA 1
ATOM 3015 C C . GLY A 1 388 ? -16.311 -11.644 7.811 1.00 93.38 388 GLY A C 1
ATOM 3016 O O . GLY A 1 388 ? -15.803 -10.523 7.795 1.00 93.38 388 GLY A O 1
ATOM 3017 N N . ASN A 1 389 ? -17.583 -11.826 8.187 1.00 95.81 389 ASN A N 1
ATOM 3018 C CA . ASN A 1 389 ? -18.410 -10.727 8.685 1.00 95.81 389 ASN A CA 1
ATOM 3019 C C . ASN A 1 389 ? -18.040 -10.397 10.132 1.00 95.81 389 ASN A C 1
ATOM 3021 O O . ASN A 1 389 ? -18.062 -11.270 10.999 1.00 95.81 389 ASN A O 1
ATOM 3025 N N . VAL A 1 390 ? -17.773 -9.121 10.412 1.00 96.38 390 VAL A N 1
ATOM 3026 C CA . VAL A 1 390 ? -17.513 -8.638 11.774 1.00 96.38 390 VAL A CA 1
ATOM 3027 C C . VAL A 1 390 ? -18.816 -8.622 12.573 1.00 96.38 390 VAL A C 1
ATOM 3029 O O . VAL A 1 390 ? -19.695 -7.787 12.339 1.00 96.38 390 VAL A O 1
ATOM 3032 N N . LEU A 1 391 ? -18.937 -9.544 13.526 1.00 96.75 391 LEU A N 1
ATOM 3033 C CA . LEU A 1 391 ? -20.090 -9.676 14.416 1.00 96.75 391 LEU A CA 1
ATOM 3034 C C . LEU A 1 391 ? -19.981 -8.761 15.632 1.00 96.75 391 LEU A C 1
ATOM 3036 O O . LEU A 1 391 ? -21.000 -8.274 16.120 1.00 96.75 391 LEU A O 1
ATOM 3040 N N . LYS A 1 392 ? -18.763 -8.528 16.128 1.00 97.56 392 LYS A N 1
ATOM 3041 C CA . LYS A 1 392 ? -18.509 -7.648 17.271 1.00 97.56 392 LYS A CA 1
ATOM 3042 C C . LYS A 1 392 ? -17.288 -6.786 17.029 1.00 97.56 392 LYS A C 1
ATOM 3044 O O . LYS A 1 392 ? -16.237 -7.286 16.633 1.00 97.56 392 LYS A O 1
ATOM 3049 N N . GLU A 1 393 ? -17.423 -5.508 17.337 1.00 97.69 393 GLU A N 1
ATOM 3050 C CA . GLU A 1 393 ? -16.369 -4.510 17.179 1.00 97.69 393 GLU A CA 1
ATOM 3051 C C . GLU A 1 393 ? -16.432 -3.500 18.323 1.00 97.69 393 GLU A C 1
ATOM 3053 O O . GLU A 1 393 ? -17.514 -3.197 18.834 1.00 97.69 393 GLU A O 1
ATOM 3058 N N . ALA A 1 394 ? -15.280 -2.955 18.705 1.00 97.94 394 ALA A N 1
ATOM 3059 C CA . ALA A 1 394 ? -15.208 -1.783 19.561 1.00 97.94 394 ALA A CA 1
ATOM 3060 C C . ALA A 1 394 ? -14.396 -0.667 18.903 1.00 97.94 394 ALA A C 1
ATOM 3062 O O . ALA A 1 394 ? -13.245 -0.873 18.530 1.00 97.94 394 ALA A O 1
ATOM 3063 N N . ALA A 1 395 ? -14.987 0.521 18.820 1.00 98.19 395 ALA A N 1
ATOM 3064 C CA . ALA A 1 395 ? -14.330 1.758 18.433 1.00 98.19 395 ALA A CA 1
ATOM 3065 C C . ALA A 1 395 ? -14.050 2.596 19.686 1.00 98.19 395 ALA A C 1
ATOM 3067 O O . ALA A 1 395 ? -14.953 2.905 20.465 1.00 98.19 395 ALA A O 1
ATOM 3068 N N . ILE A 1 396 ? -12.789 2.950 19.885 1.00 98.31 396 ILE A N 1
ATOM 3069 C CA . ILE A 1 396 ? -12.273 3.657 21.051 1.00 98.31 396 ILE A CA 1
ATOM 3070 C C . ILE A 1 396 ? -11.718 4.997 20.579 1.00 98.31 396 ILE A C 1
ATOM 3072 O O . ILE A 1 396 ? -10.809 5.034 19.752 1.00 98.31 396 ILE A O 1
ATOM 3076 N N . ALA A 1 397 ? -12.222 6.093 21.134 1.00 98.00 397 ALA A N 1
ATOM 3077 C CA . ALA A 1 397 ? -11.556 7.388 21.088 1.00 98.00 397 ALA A CA 1
ATOM 3078 C C . ALA A 1 397 ? -10.870 7.603 22.439 1.00 98.00 397 ALA A C 1
ATOM 3080 O O . ALA A 1 397 ? -11.547 7.696 23.464 1.00 98.00 397 ALA A O 1
ATOM 3081 N N . TYR A 1 398 ? -9.538 7.626 22.450 1.00 97.81 398 TYR A N 1
ATOM 3082 C CA . TYR A 1 398 ? -8.789 7.798 23.693 1.00 97.81 398 TYR A CA 1
ATOM 3083 C C . TYR A 1 398 ? -8.840 9.241 24.177 1.00 97.81 398 TYR A C 1
ATOM 3085 O O . TYR A 1 398 ? -8.817 10.186 23.381 1.00 97.81 398 TYR A O 1
ATOM 3093 N N . GLY A 1 399 ? -8.837 9.393 25.497 1.00 96.38 399 GLY A N 1
ATOM 3094 C CA . GLY A 1 399 ? -8.652 10.673 26.147 1.00 96.38 399 GLY A CA 1
ATOM 3095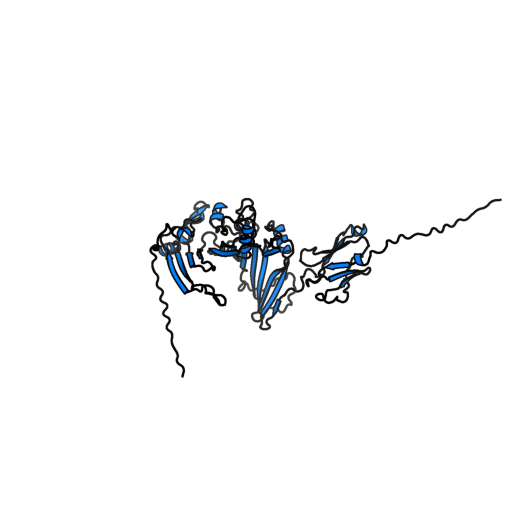 C C . GLY A 1 399 ? -7.314 11.308 25.762 1.00 96.38 399 GLY A C 1
ATOM 3096 O O . GLY A 1 399 ? -6.279 10.650 25.631 1.00 96.38 399 GLY A O 1
ATOM 3097 N N . ARG A 1 400 ? -7.336 12.628 25.605 1.00 96.88 400 ARG A N 1
ATOM 3098 C CA . ARG A 1 400 ? -6.172 13.482 25.393 1.00 96.88 400 ARG A CA 1
ATOM 3099 C C . ARG A 1 400 ? -5.137 13.268 26.494 1.00 96.88 400 ARG A C 1
ATOM 3101 O O . ARG A 1 400 ? -5.469 13.130 27.674 1.00 96.88 400 ARG A O 1
ATOM 3108 N N . ARG A 1 401 ? -3.860 13.292 26.112 1.00 95.19 401 ARG A N 1
ATOM 3109 C CA . ARG A 1 401 ? -2.737 13.047 27.020 1.00 95.19 401 ARG A CA 1
ATOM 3110 C C . ARG A 1 401 ? -2.698 14.103 28.127 1.00 95.19 401 ARG A C 1
ATOM 3112 O O . ARG A 1 401 ? -2.639 15.302 27.859 1.00 95.19 401 ARG A O 1
ATOM 3119 N N . THR A 1 402 ? -2.674 13.658 29.382 1.00 94.94 402 THR A N 1
ATOM 3120 C CA . THR A 1 402 ? -2.497 14.539 30.552 1.00 94.94 402 THR A CA 1
ATOM 3121 C C . THR A 1 402 ? -1.033 14.913 30.778 1.00 94.94 402 THR A C 1
ATOM 3123 O O . THR A 1 402 ? -0.742 15.987 31.307 1.00 94.94 402 THR A O 1
ATOM 3126 N N . LEU A 1 403 ? -0.114 14.050 30.336 1.00 92.75 403 LEU A N 1
ATOM 3127 C CA . LEU A 1 403 ? 1.327 14.268 30.331 1.00 92.75 403 LEU A CA 1
ATOM 3128 C C . LEU A 1 403 ? 1.857 14.167 28.898 1.00 92.75 403 LEU A C 1
ATOM 3130 O O . LEU A 1 403 ? 1.542 13.215 28.188 1.00 92.75 403 LEU A O 1
ATOM 3134 N N . VAL A 1 404 ? 2.696 15.117 28.496 1.00 92.06 404 VAL A N 1
ATOM 3135 C CA . VAL A 1 404 ? 3.367 15.151 27.186 1.00 92.06 404 VAL A CA 1
ATOM 3136 C C . VAL A 1 404 ? 4.875 15.252 27.383 1.00 92.06 404 VAL A C 1
ATOM 3138 O O . VAL A 1 404 ? 5.339 15.690 28.441 1.00 92.06 404 VAL A O 1
ATOM 3141 N N . ARG A 1 405 ? 5.661 14.855 26.379 1.00 87.50 405 ARG A N 1
ATOM 3142 C CA . ARG A 1 405 ? 7.110 15.080 26.415 1.00 87.50 405 ARG A CA 1
ATOM 3143 C C . ARG A 1 405 ? 7.432 16.533 26.109 1.00 87.50 405 ARG A C 1
ATOM 3145 O O . ARG A 1 405 ? 6.772 17.185 25.311 1.00 87.50 405 ARG A O 1
ATOM 3152 N N . GLY A 1 406 ? 8.454 17.047 26.771 1.00 83.88 406 GLY A N 1
ATOM 3153 C CA . GLY A 1 406 ? 8.969 18.384 26.532 1.00 83.88 406 GLY A CA 1
ATOM 3154 C C . GLY A 1 406 ? 10.020 18.760 27.567 1.00 83.88 406 GLY A C 1
ATOM 3155 O O . GLY A 1 406 ? 10.314 17.965 28.463 1.00 83.88 406 GLY A O 1
ATOM 3156 N N . PRO A 1 407 ? 10.600 19.961 27.463 1.00 78.12 407 PRO A N 1
ATOM 3157 C CA . PRO A 1 407 ? 11.454 20.482 28.515 1.00 78.12 407 PRO A CA 1
ATOM 3158 C C . PRO A 1 407 ? 10.632 20.689 29.796 1.00 78.12 407 PRO A C 1
ATOM 3160 O O . PRO A 1 407 ? 9.564 21.315 29.770 1.00 78.12 407 PRO A O 1
ATOM 3163 N N . ASP A 1 408 ? 11.127 20.152 30.909 1.00 74.94 408 ASP A N 1
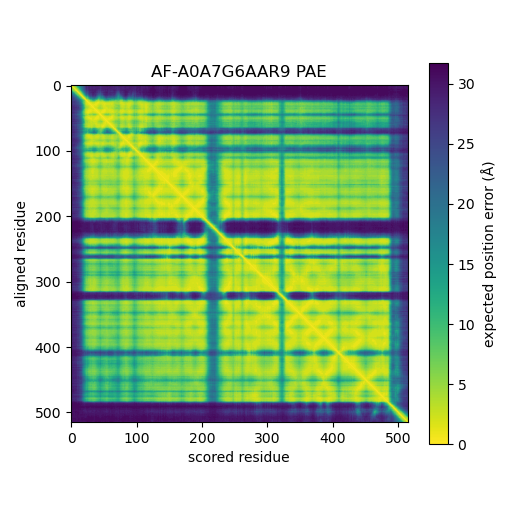ATOM 3164 C CA . ASP A 1 408 ? 10.640 20.462 32.250 1.00 74.94 408 ASP A CA 1
ATOM 3165 C C . ASP A 1 408 ? 10.952 21.926 32.628 1.00 74.94 408 ASP A C 1
ATOM 3167 O O . ASP A 1 408 ? 11.550 22.680 31.855 1.00 74.94 408 ASP A O 1
ATOM 3171 N N . ALA A 1 409 ? 10.548 22.356 33.828 1.00 71.12 409 ALA A N 1
ATOM 3172 C CA . ALA A 1 409 ? 10.794 23.723 34.303 1.00 71.12 409 ALA A CA 1
ATOM 3173 C C . ALA A 1 409 ? 12.294 24.089 34.401 1.00 71.12 409 ALA A C 1
ATOM 3175 O O . ALA A 1 409 ? 12.628 25.270 34.468 1.00 71.12 409 ALA A O 1
ATOM 3176 N N . GLY A 1 410 ? 13.190 23.095 34.402 1.00 73.75 410 GLY A N 1
ATOM 3177 C CA . GLY A 1 410 ? 14.644 23.253 34.380 1.00 73.75 410 GLY A CA 1
ATOM 3178 C C . GLY A 1 410 ? 15.278 23.027 33.002 1.00 73.75 410 GLY A C 1
ATOM 3179 O O . GLY A 1 410 ? 16.504 22.974 32.913 1.00 73.75 410 GLY A O 1
ATOM 3180 N N . GLY A 1 411 ? 14.480 22.875 31.939 1.00 75.06 411 GLY A N 1
ATOM 3181 C CA . GLY A 1 411 ? 14.947 22.667 30.567 1.00 75.06 411 GLY A CA 1
ATOM 3182 C C . GLY A 1 411 ? 15.377 21.234 30.231 1.00 75.06 411 GLY A C 1
ATOM 3183 O O . GLY A 1 411 ? 15.880 21.004 29.132 1.00 75.06 411 GLY A O 1
ATOM 3184 N N . LYS A 1 412 ? 15.194 20.259 31.132 1.00 76.31 412 LYS A N 1
ATOM 3185 C CA . LYS A 1 412 ? 15.531 18.854 30.863 1.00 76.31 412 LYS A CA 1
ATOM 3186 C C . LYS A 1 412 ? 14.386 18.155 30.126 1.00 76.31 412 LYS A C 1
ATOM 3188 O O . LYS A 1 412 ? 13.230 18.344 30.496 1.00 76.31 412 LYS A O 1
ATOM 3193 N N . PRO A 1 413 ? 14.670 17.323 29.113 1.00 79.12 413 PRO A N 1
ATOM 3194 C CA . PRO A 1 413 ? 13.635 16.551 28.438 1.00 79.12 413 PRO A CA 1
ATOM 3195 C C . PRO A 1 413 ? 13.011 15.533 29.401 1.00 79.12 413 PRO A C 1
ATOM 3197 O O . PRO A 1 413 ? 13.717 14.766 30.055 1.00 79.12 413 PRO A O 1
ATOM 3200 N N . GLY A 1 414 ? 11.682 15.516 29.473 1.00 84.31 414 GLY A N 1
ATOM 3201 C CA . GLY A 1 414 ? 10.933 14.600 30.325 1.00 84.31 414 GLY A CA 1
ATOM 3202 C C . GLY A 1 414 ? 9.428 14.678 30.088 1.00 84.31 414 GLY A C 1
ATOM 3203 O O . GLY A 1 414 ? 8.960 15.384 29.194 1.00 84.31 414 GLY A O 1
ATOM 3204 N N . LEU A 1 415 ? 8.663 13.931 30.885 1.00 89.12 415 LEU A N 1
ATOM 3205 C CA . LEU A 1 415 ? 7.207 14.058 30.926 1.00 89.12 415 LEU A CA 1
ATOM 3206 C C . LEU A 1 415 ? 6.820 15.271 31.776 1.00 89.12 415 LEU A C 1
ATOM 3208 O O . LEU A 1 415 ? 7.299 15.429 32.898 1.00 89.12 415 LEU A O 1
ATOM 3212 N N . ARG A 1 416 ? 5.918 16.100 31.256 1.00 90.88 416 ARG A N 1
ATOM 3213 C CA . ARG A 1 416 ? 5.359 17.269 31.945 1.00 90.88 416 ARG A CA 1
ATOM 3214 C C . ARG A 1 416 ? 3.841 17.329 31.752 1.00 90.88 416 ARG A C 1
ATOM 3216 O O . ARG A 1 416 ? 3.353 16.766 30.772 1.00 90.88 416 ARG A O 1
ATOM 3223 N N . PRO A 1 417 ? 3.090 18.022 32.628 1.00 93.38 417 PRO A N 1
ATOM 3224 C CA . PRO A 1 417 ? 1.674 18.300 32.394 1.00 93.38 417 PRO A CA 1
ATOM 3225 C C . PRO A 1 417 ? 1.446 18.924 31.019 1.00 93.38 417 PRO A C 1
ATOM 3227 O O . PRO A 1 417 ? 2.208 19.801 30.611 1.00 93.38 417 PRO A O 1
ATOM 3230 N N . ASN A 1 418 ? 0.412 18.471 30.313 1.00 94.62 418 ASN A N 1
ATOM 3231 C CA . ASN A 1 418 ? 0.068 18.988 28.995 1.00 94.62 418 ASN A CA 1
ATOM 3232 C C . ASN A 1 418 ? -0.394 20.457 29.100 1.00 94.62 418 ASN A C 1
ATOM 3234 O O . ASN A 1 418 ? -1.485 20.713 29.618 1.00 94.62 418 ASN A O 1
ATOM 3238 N N . PRO A 1 419 ? 0.396 21.432 28.609 1.00 92.75 419 PRO A N 1
ATOM 3239 C CA . PRO A 1 419 ? 0.050 22.843 28.745 1.00 92.75 419 PRO A CA 1
ATOM 3240 C C . PRO A 1 419 ? -1.191 23.216 27.926 1.00 92.75 419 PRO A C 1
ATOM 3242 O O . PRO A 1 419 ? -1.978 24.053 28.360 1.00 92.75 419 PRO A O 1
ATOM 3245 N N . ALA A 1 420 ? -1.396 22.575 26.771 1.00 92.81 420 ALA A N 1
ATOM 3246 C CA . ALA A 1 420 ? -2.534 22.844 25.901 1.00 92.81 420 ALA A CA 1
ATOM 3247 C C . ALA A 1 420 ? -3.844 22.290 26.482 1.00 92.81 420 ALA A C 1
ATOM 3249 O O . ALA A 1 420 ? -4.898 22.890 26.284 1.00 92.81 420 ALA A O 1
ATOM 3250 N N . LEU A 1 421 ? -3.781 21.197 27.250 1.00 95.69 421 LEU A N 1
ATOM 3251 C CA . LEU A 1 421 ? -4.905 20.718 28.058 1.00 95.69 421 LEU A CA 1
ATOM 3252 C C . LEU A 1 421 ? -5.166 21.649 29.254 1.00 95.69 421 LEU A C 1
ATOM 3254 O O . LEU A 1 421 ? -6.308 22.028 29.495 1.00 95.69 421 LEU A O 1
ATOM 3258 N N . ALA A 1 422 ? -4.117 22.048 29.983 1.00 93.62 422 ALA A N 1
ATOM 3259 C CA . ALA A 1 422 ? -4.234 22.896 31.174 1.00 93.62 422 ALA A CA 1
ATOM 3260 C C . ALA A 1 422 ? -4.816 24.293 30.881 1.00 93.62 422 ALA A C 1
ATOM 3262 O O . ALA A 1 422 ? -5.405 24.907 31.769 1.00 93.62 422 ALA A O 1
ATOM 3263 N N . ALA A 1 423 ? -4.673 24.782 29.645 1.00 95.12 423 ALA A N 1
ATOM 3264 C CA . ALA A 1 423 ? -5.242 26.049 29.190 1.00 95.12 423 ALA A CA 1
ATOM 3265 C C . ALA A 1 423 ? -6.769 26.009 28.970 1.00 95.12 423 ALA A C 1
ATOM 3267 O O . ALA A 1 423 ? -7.393 27.062 28.844 1.00 95.12 423 ALA A O 1
ATOM 3268 N N . LEU A 1 424 ? -7.377 24.821 28.901 1.00 96.00 424 LEU A N 1
ATOM 3269 C CA . LEU A 1 424 ? -8.814 24.668 28.674 1.00 96.00 424 LEU A CA 1
ATOM 3270 C C . LEU A 1 424 ? -9.628 24.885 29.952 1.00 96.00 424 LEU A C 1
ATOM 3272 O O . LEU A 1 424 ? -9.127 24.732 31.067 1.00 96.00 424 LEU A O 1
ATOM 3276 N N . HIS A 1 425 ? -10.922 25.166 29.799 1.00 97.50 425 HIS A N 1
ATOM 3277 C CA . HIS A 1 425 ? -11.847 25.201 30.927 1.00 97.50 425 HIS A CA 1
ATOM 3278 C C . HIS A 1 425 ? -11.943 23.806 31.590 1.00 97.50 425 HIS A C 1
ATOM 3280 O O . HIS A 1 425 ? -11.948 22.804 30.872 1.00 97.50 425 HIS A O 1
ATOM 3286 N N . PRO A 1 426 ? -12.077 23.685 32.929 1.00 96.75 426 PRO A N 1
ATOM 3287 C CA . PRO A 1 426 ? -12.107 22.382 33.608 1.00 96.75 426 PRO A CA 1
ATOM 3288 C C . PRO A 1 426 ? -13.155 21.394 33.071 1.00 96.75 426 PRO A C 1
ATOM 3290 O O . PRO A 1 426 ? -12.920 20.188 33.061 1.00 96.75 426 PRO A O 1
ATOM 3293 N N . ALA A 1 427 ? -14.297 21.895 32.588 1.00 96.62 427 ALA A N 1
ATOM 3294 C CA . ALA A 1 427 ? -15.313 21.059 31.943 1.00 96.62 427 ALA A CA 1
ATOM 3295 C C . ALA A 1 427 ? -14.807 20.426 30.631 1.00 96.62 427 ALA A C 1
ATOM 3297 O O . ALA A 1 427 ? -15.036 19.242 30.398 1.00 96.62 427 ALA A O 1
ATOM 3298 N N . ASP A 1 428 ? -14.072 21.182 29.812 1.00 97.00 428 ASP A N 1
ATOM 3299 C CA . ASP A 1 428 ? -13.502 20.687 28.555 1.00 97.00 428 ASP A CA 1
ATOM 3300 C C . ASP A 1 428 ? -12.342 19.728 28.818 1.00 97.00 428 ASP A C 1
ATOM 3302 O O . ASP A 1 428 ? -12.201 18.730 28.116 1.00 97.00 428 ASP A O 1
ATOM 3306 N N . GLN A 1 429 ? -11.545 19.984 29.863 1.00 96.75 429 GLN A N 1
ATOM 3307 C CA . GLN A 1 429 ? -10.505 19.052 30.305 1.00 96.75 429 GLN A CA 1
ATOM 3308 C C . GLN A 1 429 ? -11.109 17.694 30.676 1.00 96.75 429 GLN A C 1
ATOM 3310 O O . GLN A 1 429 ? -10.618 16.662 30.221 1.00 96.75 429 GLN A O 1
ATOM 3315 N N . ALA A 1 430 ? -12.192 17.687 31.462 1.00 95.62 430 ALA A N 1
ATOM 3316 C CA . ALA A 1 430 ? -12.888 16.462 31.850 1.00 95.62 430 ALA A CA 1
ATOM 3317 C C . ALA A 1 430 ? -13.429 15.687 30.636 1.00 95.62 430 ALA A C 1
ATOM 3319 O O . ALA A 1 430 ? -13.273 14.470 30.567 1.00 95.62 430 ALA A O 1
ATOM 3320 N N . VAL A 1 431 ? -14.016 16.379 29.653 1.00 95.75 431 VAL A N 1
ATOM 3321 C CA . VAL A 1 431 ? -14.500 15.744 28.415 1.00 95.75 431 VAL A CA 1
ATOM 3322 C C . VAL A 1 431 ? -13.341 15.198 27.581 1.00 95.75 431 VAL A C 1
ATOM 3324 O O . VAL A 1 431 ? -13.375 14.035 27.191 1.00 95.75 431 VAL A O 1
ATOM 3327 N N . GLN A 1 432 ? -12.303 15.999 27.324 1.00 96.75 432 GLN A N 1
ATOM 3328 C CA . GLN A 1 432 ? -11.202 15.601 26.443 1.00 96.75 432 GLN A CA 1
ATOM 3329 C C . GLN A 1 432 ? -10.328 14.498 27.037 1.00 96.75 432 GLN A C 1
ATOM 3331 O O . GLN A 1 432 ? -9.703 13.784 26.272 1.00 96.75 432 GLN A O 1
ATOM 3336 N N . THR A 1 433 ? -10.274 14.336 28.360 1.00 96.38 433 THR A N 1
ATOM 3337 C CA . THR A 1 433 ? -9.490 13.271 29.023 1.00 96.38 433 THR A CA 1
ATOM 3338 C C . THR A 1 433 ? -10.259 11.968 29.224 1.00 96.38 433 THR A C 1
ATOM 3340 O O . THR A 1 433 ? -9.700 11.004 29.743 1.00 96.38 433 THR A O 1
ATOM 3343 N N . THR A 1 434 ? -11.529 11.918 28.817 1.00 95.19 434 THR A N 1
ATOM 3344 C CA . THR A 1 434 ? -12.363 10.726 28.961 1.00 95.19 434 THR A CA 1
ATOM 3345 C C . THR A 1 434 ? -12.212 9.823 27.741 1.00 95.19 434 THR A C 1
ATOM 3347 O O . THR A 1 434 ? -12.484 10.248 26.620 1.00 95.19 434 THR A O 1
ATOM 3350 N N . ASP A 1 435 ? -11.857 8.558 27.965 1.00 96.00 435 ASP A N 1
ATOM 3351 C CA . ASP A 1 435 ? -11.949 7.532 26.926 1.00 96.00 435 ASP A CA 1
ATOM 3352 C C . ASP A 1 435 ? -13.419 7.274 26.565 1.00 96.00 435 ASP A C 1
ATOM 3354 O O . ASP A 1 435 ? -14.263 7.047 27.439 1.00 96.00 435 ASP A O 1
ATOM 3358 N N . LEU A 1 436 ? -13.729 7.255 25.271 1.00 96.75 436 LEU A N 1
ATOM 3359 C CA . LEU A 1 436 ? -15.059 6.936 24.758 1.00 96.75 436 LEU A CA 1
ATOM 3360 C C . LEU A 1 436 ? -15.015 5.623 23.984 1.00 96.75 436 LEU A C 1
ATOM 3362 O O . LEU A 1 436 ? -14.343 5.519 22.962 1.00 96.75 436 LEU A O 1
ATOM 3366 N N . LEU A 1 437 ? -15.760 4.628 24.465 1.00 97.31 437 LEU A N 1
ATOM 3367 C CA . LEU A 1 437 ? -15.815 3.295 23.876 1.00 97.31 437 LEU A CA 1
ATOM 3368 C C . LEU A 1 437 ? -17.212 3.036 23.311 1.00 97.31 437 LEU A C 1
ATOM 3370 O O . LEU A 1 437 ? -18.185 2.944 24.061 1.00 97.31 437 LEU A O 1
ATOM 3374 N N . ALA A 1 438 ? -17.306 2.888 21.994 1.00 97.56 438 ALA A N 1
ATOM 3375 C CA . ALA A 1 438 ? -18.503 2.450 21.293 1.00 97.56 438 ALA A CA 1
ATOM 3376 C C . ALA A 1 438 ? -18.350 0.978 20.896 1.00 97.56 438 ALA A C 1
ATOM 3378 O O . ALA A 1 438 ? -17.440 0.621 20.158 1.00 97.56 438 ALA A O 1
ATOM 3379 N N . TYR A 1 439 ? -19.246 0.121 21.372 1.00 97.44 439 TYR A N 1
ATOM 3380 C CA . TYR A 1 439 ? -19.278 -1.303 21.049 1.00 97.44 439 TYR A CA 1
ATOM 3381 C C . TYR A 1 439 ? -20.475 -1.608 20.156 1.00 97.44 439 TYR A C 1
ATOM 3383 O O . TYR A 1 439 ? -21.591 -1.165 20.447 1.00 97.44 439 TYR A O 1
ATOM 3391 N N . SER A 1 440 ? -20.251 -2.366 19.087 1.00 97.12 440 SER A N 1
ATOM 3392 C CA . SER A 1 440 ? -21.285 -2.738 18.126 1.00 97.12 440 SER A CA 1
ATOM 3393 C C . SER A 1 440 ? -21.414 -4.250 18.000 1.00 97.12 440 SER A C 1
ATOM 3395 O O . SER A 1 440 ? -20.420 -4.960 17.889 1.00 97.12 440 SER A O 1
ATOM 3397 N N . GLU A 1 441 ? -22.660 -4.723 17.977 1.00 97.56 441 GLU A N 1
ATOM 3398 C CA . GLU A 1 441 ? -23.039 -6.103 17.675 1.00 97.56 441 GLU A CA 1
ATOM 3399 C C . GLU A 1 441 ? -23.815 -6.136 16.363 1.00 97.56 441 GLU A C 1
ATOM 3401 O O . GLU A 1 441 ? -24.900 -5.554 16.259 1.00 97.56 441 GLU A O 1
ATOM 3406 N N . ASN A 1 442 ? -23.281 -6.853 15.384 1.00 97.06 442 ASN A N 1
ATOM 3407 C CA . ASN A 1 442 ? -23.899 -7.070 14.089 1.00 97.06 442 ASN A CA 1
ATOM 3408 C C . ASN A 1 442 ? -24.421 -8.499 14.006 1.00 97.06 442 ASN A C 1
ATOM 3410 O O . ASN A 1 442 ? -23.739 -9.461 14.355 1.00 97.06 442 ASN A O 1
ATOM 3414 N N . ARG A 1 443 ? -25.638 -8.647 13.493 1.00 97.56 443 ARG A N 1
ATOM 3415 C CA . ARG A 1 443 ? -26.187 -9.942 13.108 1.00 97.56 443 ARG A CA 1
ATOM 3416 C C . ARG A 1 443 ? -26.375 -9.982 11.611 1.00 97.56 443 ARG A C 1
ATOM 3418 O O . ARG A 1 443 ? -26.790 -9.005 10.982 1.00 97.56 443 ARG A O 1
ATOM 3425 N N . VAL A 1 444 ? -26.113 -11.158 11.074 1.00 97.75 444 VAL A N 1
ATOM 3426 C CA . VAL A 1 444 ? -26.306 -11.487 9.673 1.00 97.75 444 VAL A CA 1
ATOM 3427 C C . VAL A 1 444 ? -27.400 -12.544 9.540 1.00 97.75 444 VAL A C 1
ATOM 3429 O O . VAL A 1 444 ? -27.789 -13.212 10.500 1.00 97.75 444 VAL A O 1
ATOM 3432 N N . THR A 1 445 ? -27.977 -12.634 8.352 1.00 96.81 445 THR A N 1
ATOM 3433 C CA . THR A 1 445 ? -28.867 -13.731 7.959 1.00 96.81 445 THR A CA 1
ATOM 3434 C C . THR A 1 445 ? -28.087 -15.040 7.846 1.00 96.81 445 THR A C 1
ATOM 3436 O O . THR A 1 445 ? -26.865 -15.031 7.765 1.00 96.81 445 THR A O 1
ATOM 3439 N N . ASN A 1 446 ? -28.781 -16.177 7.825 1.00 94.81 446 ASN A N 1
ATOM 3440 C CA . ASN A 1 446 ? -28.125 -17.445 7.512 1.00 94.81 446 ASN A CA 1
ATOM 3441 C C . ASN A 1 446 ? -27.602 -17.419 6.068 1.00 94.81 446 ASN A C 1
ATOM 3443 O O . ASN A 1 446 ? -28.239 -16.826 5.192 1.00 94.81 446 ASN A O 1
ATOM 3447 N N . ALA A 1 447 ? -26.482 -18.098 5.820 1.00 95.19 447 ALA A N 1
ATOM 3448 C CA . ALA A 1 447 ? -26.064 -18.405 4.461 1.00 95.19 447 ALA A CA 1
ATOM 3449 C C . ALA A 1 447 ? -27.116 -19.293 3.776 1.00 95.19 447 ALA A C 1
ATOM 3451 O O . ALA A 1 447 ? -27.752 -20.133 4.418 1.00 95.19 447 ALA A O 1
ATOM 3452 N N . ILE A 1 448 ? -27.288 -19.104 2.471 1.00 95.75 448 ILE A N 1
ATOM 3453 C CA . ILE A 1 448 ? -27.987 -20.057 1.609 1.00 95.75 448 ILE A CA 1
ATOM 3454 C C . ILE A 1 448 ? -26.890 -20.844 0.907 1.00 95.75 448 ILE A C 1
ATOM 3456 O O . ILE A 1 448 ? -26.105 -20.250 0.171 1.00 95.75 448 ILE A O 1
ATOM 3460 N N . ASP A 1 449 ? -26.819 -22.141 1.175 1.00 94.25 449 ASP A N 1
ATOM 3461 C CA . ASP A 1 449 ? -25.850 -23.055 0.571 1.00 94.25 449 ASP A CA 1
ATOM 3462 C C . ASP A 1 449 ? -26.592 -24.292 0.055 1.00 94.25 449 ASP A C 1
ATOM 3464 O O . ASP A 1 449 ? -26.674 -25.337 0.699 1.00 94.25 449 ASP A O 1
ATOM 3468 N N . GLU A 1 450 ? -27.252 -24.111 -1.086 1.00 95.94 450 GLU A N 1
ATOM 3469 C CA . GLU A 1 450 ? -28.017 -25.136 -1.786 1.00 95.94 450 GLU A CA 1
ATOM 3470 C C . GLU A 1 450 ? -27.357 -25.439 -3.144 1.00 95.94 450 GLU A C 1
ATOM 3472 O O . GLU A 1 450 ? -26.710 -24.562 -3.721 1.00 95.94 450 GLU A O 1
ATOM 3477 N N . PRO A 1 451 ? -27.570 -26.629 -3.745 1.00 95.38 451 PRO A N 1
ATOM 3478 C CA . PRO A 1 451 ? -26.871 -27.040 -4.972 1.00 95.38 451 PRO A CA 1
ATOM 3479 C C . PRO A 1 451 ? -26.978 -26.078 -6.169 1.00 95.38 451 PRO A C 1
ATOM 3481 O O . PRO A 1 451 ? -26.169 -26.143 -7.089 1.00 95.38 451 PRO A O 1
ATOM 3484 N N . HIS A 1 452 ? -28.001 -25.224 -6.189 1.00 95.69 452 HIS A N 1
ATOM 3485 C CA . HIS A 1 452 ? -28.290 -24.275 -7.266 1.00 95.69 452 HIS A CA 1
ATOM 3486 C C . HIS A 1 452 ? -28.583 -22.857 -6.748 1.00 95.69 452 HIS A C 1
ATOM 3488 O O . HIS A 1 452 ? -28.990 -21.994 -7.527 1.00 95.69 452 HIS A O 1
ATOM 3494 N N . ALA A 1 453 ? -28.381 -22.604 -5.452 1.00 94.06 453 ALA A N 1
ATOM 3495 C CA . ALA A 1 453 ? -28.574 -21.295 -4.850 1.00 94.06 453 ALA A CA 1
ATOM 3496 C C . ALA A 1 453 ? -27.519 -21.068 -3.769 1.00 94.06 453 ALA A C 1
ATOM 3498 O O . ALA A 1 453 ? -27.478 -21.769 -2.762 1.00 94.06 453 ALA A O 1
ATOM 3499 N N . TYR A 1 454 ? -26.684 -20.055 -3.981 1.00 94.69 454 TYR A N 1
ATOM 3500 C CA . TYR A 1 454 ? -25.664 -19.655 -3.026 1.00 94.69 454 TYR A CA 1
ATOM 3501 C C . TYR A 1 454 ? -25.831 -18.183 -2.674 1.00 94.69 454 TYR A C 1
ATOM 3503 O O . TYR A 1 454 ? -25.921 -17.325 -3.558 1.00 94.69 454 TYR A O 1
ATOM 3511 N N . ARG A 1 455 ? -25.874 -17.877 -1.379 1.00 94.75 455 ARG A N 1
ATOM 3512 C CA . ARG A 1 455 ? -25.900 -16.503 -0.881 1.00 94.75 455 ARG A CA 1
ATOM 3513 C C . ARG A 1 455 ? -25.158 -16.409 0.441 1.00 94.75 455 ARG A C 1
ATOM 3515 O O . ARG A 1 455 ? -25.540 -17.048 1.417 1.00 94.75 455 ARG A O 1
ATOM 3522 N N . HIS A 1 456 ? -24.155 -15.540 0.480 1.00 94.75 456 HIS A N 1
ATOM 3523 C CA . HIS A 1 456 ? -23.479 -15.183 1.721 1.00 94.75 456 HIS A CA 1
ATOM 3524 C C . HIS A 1 456 ? -24.436 -14.543 2.740 1.00 94.75 456 HIS A C 1
ATOM 3526 O O . HIS A 1 456 ? -25.415 -13.897 2.341 1.00 94.75 456 HIS A O 1
ATOM 3532 N N . PRO A 1 457 ? -24.136 -14.670 4.045 1.00 96.44 457 PRO A N 1
ATOM 3533 C CA . PRO A 1 457 ? -24.845 -13.942 5.086 1.00 96.44 457 PRO A CA 1
ATOM 3534 C C . PRO A 1 457 ? -24.913 -12.442 4.783 1.00 96.44 457 PRO A C 1
ATOM 3536 O O . PRO A 1 457 ? -23.908 -11.801 4.492 1.00 96.44 457 PRO A O 1
ATOM 3539 N N . MET A 1 458 ? -26.115 -11.876 4.859 1.00 96.31 458 MET A N 1
ATOM 3540 C CA . MET A 1 458 ? -26.351 -10.439 4.690 1.00 96.31 458 MET A CA 1
ATOM 3541 C C . MET A 1 458 ? -26.661 -9.777 6.033 1.00 96.31 458 MET A C 1
ATOM 3543 O O . MET A 1 458 ? -27.402 -10.385 6.815 1.00 96.31 458 MET A O 1
ATOM 3547 N N . PRO A 1 459 ? -26.209 -8.533 6.282 1.00 95.75 459 PRO A N 1
ATOM 3548 C CA . PRO A 1 459 ? -26.552 -7.786 7.491 1.00 95.75 459 PRO A CA 1
ATOM 3549 C C . PRO A 1 459 ? -28.065 -7.713 7.720 1.00 95.75 459 PRO A C 1
ATOM 3551 O O . PRO A 1 459 ? -28.828 -7.436 6.791 1.00 95.75 459 PRO A O 1
ATOM 3554 N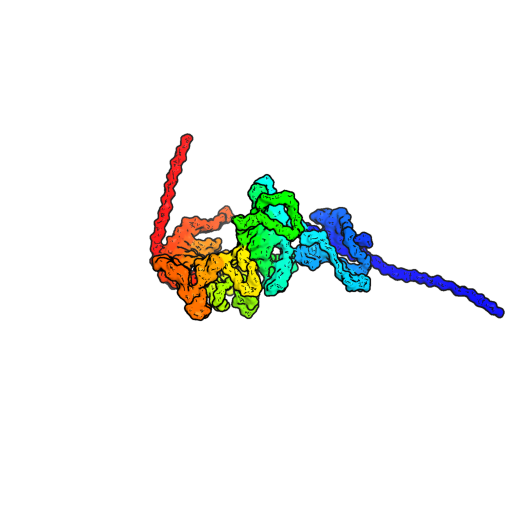 N . CYS A 1 460 ? -28.505 -7.958 8.955 1.00 96.56 460 CYS A N 1
ATOM 3555 C CA . CYS A 1 460 ? -29.924 -7.934 9.322 1.00 96.56 460 CYS A CA 1
ATOM 3556 C C . CYS A 1 460 ? -30.239 -7.105 10.576 1.00 96.56 460 CYS A C 1
ATOM 3558 O O . CYS A 1 460 ? -31.352 -6.595 10.692 1.00 96.56 460 CYS A O 1
ATOM 3560 N N . GLU A 1 461 ? -29.288 -6.928 11.495 1.00 97.69 461 GLU A N 1
ATOM 3561 C CA . GLU A 1 461 ? -29.448 -6.100 12.696 1.00 97.69 461 GLU A CA 1
ATOM 3562 C C . GLU A 1 461 ? -28.088 -5.544 13.135 1.00 97.69 461 GLU A C 1
ATOM 3564 O O . GLU A 1 461 ? -27.093 -6.264 13.097 1.00 97.69 461 GLU A O 1
ATOM 3569 N N . THR A 1 462 ? -28.068 -4.299 13.612 1.00 97.44 462 THR A N 1
ATOM 3570 C CA . THR A 1 462 ? -26.922 -3.702 14.311 1.00 97.44 462 THR A CA 1
ATOM 3571 C C . THR A 1 462 ? -27.408 -3.092 15.618 1.00 97.44 462 THR A C 1
ATOM 3573 O O . THR A 1 462 ? -28.425 -2.391 15.650 1.00 97.44 462 THR A O 1
ATOM 3576 N N . ARG A 1 463 ? -26.686 -3.356 16.706 1.00 97.38 463 ARG A N 1
ATOM 3577 C CA . ARG A 1 463 ? -26.898 -2.733 18.016 1.00 97.38 463 ARG A CA 1
ATOM 3578 C C . ARG A 1 463 ? -25.617 -2.052 18.450 1.00 97.38 463 ARG A C 1
ATOM 3580 O O . ARG A 1 463 ? -24.563 -2.668 18.381 1.00 97.38 463 ARG A O 1
ATOM 3587 N N . SER A 1 464 ? -25.731 -0.826 18.942 1.00 95.94 464 SER A N 1
ATOM 3588 C CA . SER A 1 464 ? -24.587 -0.057 19.425 1.00 95.94 464 SER A CA 1
ATOM 3589 C C . SER A 1 464 ? -24.783 0.327 20.884 1.00 95.94 464 SER A C 1
ATOM 3591 O O . SER A 1 464 ? -25.888 0.676 21.313 1.00 95.94 464 SER A O 1
ATOM 3593 N N . TYR A 1 465 ? -23.696 0.258 21.636 1.00 95.31 465 TYR A N 1
ATOM 3594 C CA . TYR A 1 465 ? -23.637 0.498 23.068 1.00 95.31 465 TYR A CA 1
ATOM 3595 C C . TYR A 1 465 ? -22.446 1.401 23.371 1.00 95.31 465 TYR A C 1
ATOM 3597 O O . TYR A 1 465 ? -21.431 1.347 22.682 1.00 95.31 465 TYR A O 1
ATOM 3605 N N . GLN A 1 466 ? -22.554 2.200 24.427 1.00 94.88 466 GLN A N 1
ATOM 3606 C CA . GLN A 1 466 ? -21.398 2.871 25.008 1.00 94.88 466 GLN A CA 1
ATOM 3607 C C . GLN A 1 466 ? -20.921 2.051 26.205 1.00 94.88 466 GLN A C 1
ATOM 3609 O O . GLN A 1 466 ? -21.718 1.744 27.098 1.00 94.88 466 GLN A O 1
ATOM 3614 N N . LEU A 1 467 ? -19.643 1.683 26.213 1.00 92.69 467 LEU A N 1
ATOM 3615 C CA . LEU A 1 467 ? -19.016 0.989 27.334 1.00 92.69 467 LEU A CA 1
ATOM 3616 C C . LEU A 1 467 ? -18.372 2.012 28.273 1.00 92.69 467 LEU A C 1
ATOM 3618 O O . LEU A 1 467 ? -17.841 3.030 27.833 1.00 92.69 467 LEU A O 1
ATOM 3622 N N . GLY A 1 468 ? -18.420 1.741 29.575 1.00 88.62 468 GLY A N 1
ATOM 3623 C CA . GLY A 1 468 ? -17.815 2.584 30.603 1.00 88.62 468 GLY A CA 1
ATOM 3624 C C . GLY A 1 468 ? -17.302 1.751 31.772 1.00 88.62 468 GLY A C 1
ATOM 3625 O O . GLY A 1 468 ? -17.705 0.604 31.949 1.00 88.62 468 GLY A O 1
ATOM 3626 N N . GLY A 1 469 ? -16.399 2.328 32.569 1.00 86.44 469 GLY A N 1
ATOM 3627 C CA . GLY A 1 469 ? -15.836 1.681 33.763 1.00 86.44 469 GLY A CA 1
ATOM 3628 C C . GLY A 1 469 ? -14.768 0.614 33.494 1.00 86.44 469 GLY A C 1
ATOM 3629 O O . GLY A 1 469 ? -14.305 -0.024 34.437 1.00 86.44 469 GLY A O 1
ATOM 3630 N N . LEU A 1 470 ? -14.362 0.432 32.237 1.00 91.38 470 LEU A N 1
ATOM 3631 C CA . LEU A 1 470 ? -13.284 -0.475 31.847 1.00 91.38 470 LEU A CA 1
ATOM 3632 C C . LEU A 1 470 ? -11.924 0.209 32.012 1.00 91.38 470 LEU A C 1
ATOM 3634 O O . LEU A 1 470 ? -11.832 1.436 32.021 1.00 91.38 470 LEU A O 1
ATOM 3638 N N . ARG A 1 471 ? -10.865 -0.589 32.169 1.00 92.25 471 ARG A N 1
ATOM 3639 C CA . ARG A 1 471 ? -9.487 -0.096 32.243 1.00 92.25 471 ARG A CA 1
ATOM 3640 C C . ARG A 1 471 ? -8.631 -0.803 31.195 1.00 92.25 471 ARG A C 1
ATOM 3642 O O . ARG A 1 471 ? -8.718 -2.026 31.113 1.00 92.25 471 ARG A O 1
ATOM 3649 N N . PRO A 1 472 ? -7.800 -0.070 30.445 1.00 94.12 472 PRO A N 1
ATOM 3650 C CA . PRO A 1 472 ? -6.930 -0.670 29.446 1.00 94.12 472 PRO A CA 1
ATOM 3651 C C . PRO A 1 472 ? -5.802 -1.477 30.105 1.00 94.12 472 PRO A C 1
ATOM 3653 O O . PRO A 1 472 ? -5.193 -1.020 31.076 1.00 94.12 472 PRO A O 1
ATOM 3656 N N . THR A 1 473 ? -5.494 -2.659 29.563 1.00 94.31 473 THR A N 1
ATOM 3657 C CA . THR A 1 473 ? -4.372 -3.511 30.023 1.00 94.31 473 THR A CA 1
ATOM 3658 C C . THR A 1 473 ? -3.206 -3.573 29.032 1.00 94.31 473 THR A C 1
ATOM 3660 O O . THR A 1 473 ? -2.180 -4.206 29.301 1.00 94.31 473 THR A O 1
ATOM 3663 N N . GLY A 1 474 ? -3.348 -2.944 27.865 1.00 92.50 474 GLY A N 1
ATOM 3664 C CA . GLY A 1 474 ? -2.356 -2.960 26.803 1.00 92.50 474 GLY A CA 1
ATOM 3665 C C . GLY A 1 474 ? -1.202 -1.967 26.980 1.00 92.50 474 GLY A C 1
ATOM 3666 O O . GLY A 1 474 ? -1.228 -1.090 27.848 1.00 92.50 474 GLY A O 1
ATOM 3667 N N . PRO A 1 475 ? -0.162 -2.089 26.131 1.00 91.31 475 PRO A N 1
ATOM 3668 C CA . PRO A 1 475 ? 0.971 -1.172 26.113 1.00 91.31 475 PRO A CA 1
ATOM 3669 C C . PRO A 1 475 ? 0.502 0.263 25.879 1.00 91.31 475 PRO A C 1
ATOM 3671 O O . PRO A 1 475 ? -0.500 0.487 25.200 1.00 91.31 475 PRO A O 1
ATOM 3674 N N . ALA A 1 476 ? 1.223 1.220 26.466 1.00 89.12 476 ALA A N 1
ATOM 3675 C CA . ALA A 1 476 ? 0.906 2.647 26.386 1.00 89.12 476 ALA A CA 1
ATOM 3676 C C . ALA A 1 476 ? -0.539 3.011 26.804 1.00 89.12 476 ALA A C 1
ATOM 3678 O O . ALA A 1 476 ? -1.059 4.036 26.376 1.00 89.12 476 ALA A O 1
ATOM 3679 N N . GLY A 1 477 ? -1.186 2.191 27.646 1.00 91.50 477 GLY A N 1
ATOM 3680 C CA . GLY A 1 477 ? -2.551 2.444 28.118 1.00 91.50 477 GLY A CA 1
ATOM 3681 C C . GLY A 1 477 ? -3.635 2.148 27.080 1.00 91.50 477 GLY A C 1
ATOM 3682 O O . GLY A 1 477 ? -4.722 2.707 27.169 1.00 91.50 477 GLY A O 1
ATOM 3683 N N . ARG A 1 478 ? -3.363 1.284 26.093 1.00 94.56 478 ARG A N 1
ATOM 3684 C CA . ARG A 1 478 ? -4.356 0.884 25.086 1.00 94.56 478 ARG A CA 1
ATOM 3685 C C . ARG A 1 478 ? -5.276 -0.231 25.565 1.00 94.56 478 ARG A C 1
ATOM 3687 O O . ARG A 1 478 ? -4.830 -1.157 26.241 1.00 94.56 478 ARG A O 1
ATOM 3694 N N . TYR A 1 479 ? -6.538 -0.187 25.150 1.00 95.75 479 TYR A N 1
ATOM 3695 C CA . TYR A 1 479 ? -7.450 -1.314 25.336 1.00 95.75 479 TYR A CA 1
ATOM 3696 C C . TYR A 1 479 ? -7.062 -2.464 24.412 1.00 95.75 479 TYR A C 1
ATOM 3698 O O . TYR A 1 479 ? -6.659 -2.255 23.266 1.00 95.75 479 TYR A O 1
ATOM 3706 N N . ARG A 1 480 ? -7.225 -3.680 24.921 1.00 94.19 480 ARG A N 1
ATOM 3707 C CA . ARG A 1 480 ? -7.099 -4.940 24.187 1.00 94.19 480 ARG A CA 1
ATOM 3708 C C . ARG A 1 480 ? -8.461 -5.604 24.057 1.00 94.19 480 ARG A C 1
ATOM 3710 O O . ARG A 1 480 ? -9.358 -5.352 24.856 1.00 94.19 480 ARG A O 1
ATOM 3717 N N . ALA A 1 481 ? -8.594 -6.539 23.118 1.00 92.31 481 ALA A N 1
ATOM 3718 C CA . ALA A 1 481 ? -9.815 -7.334 22.983 1.00 92.31 481 ALA A CA 1
ATOM 3719 C C . ALA A 1 481 ? -10.218 -8.034 24.302 1.00 92.31 481 ALA A C 1
ATOM 3721 O O . ALA A 1 481 ? -11.396 -8.062 24.649 1.00 92.31 481 ALA A O 1
ATOM 3722 N N . CYS A 1 482 ? -9.246 -8.514 25.091 1.00 90.62 482 CYS A N 1
ATOM 3723 C CA . CYS A 1 482 ? -9.493 -9.137 26.398 1.00 90.62 482 CYS A CA 1
ATOM 3724 C C . CYS A 1 482 ? -10.056 -8.183 27.467 1.00 90.62 482 CYS A C 1
ATOM 3726 O O . CYS A 1 482 ? -10.608 -8.658 28.452 1.00 90.62 482 CYS A O 1
ATOM 3728 N N . ASP A 1 483 ? -9.938 -6.864 27.286 1.00 92.31 483 ASP A N 1
ATOM 3729 C CA . ASP A 1 483 ? -10.517 -5.876 28.207 1.00 92.31 483 ASP A CA 1
ATOM 3730 C C . ASP A 1 483 ? -12.026 -5.703 27.974 1.00 92.31 483 ASP A C 1
ATOM 3732 O O . ASP A 1 483 ? -12.738 -5.189 28.836 1.00 92.31 483 ASP A O 1
ATOM 3736 N N . LEU A 1 484 ? -12.507 -6.106 26.793 1.00 88.62 484 LEU A N 1
ATOM 3737 C CA . LEU A 1 484 ? -13.878 -5.888 26.322 1.00 88.62 484 LEU A CA 1
ATOM 3738 C C . LEU A 1 484 ? -14.701 -7.180 26.258 1.00 88.62 484 LEU A C 1
ATOM 3740 O O . LEU A 1 484 ? -15.921 -7.134 26.100 1.00 88.62 484 LEU A O 1
ATOM 3744 N N . VAL A 1 485 ? -14.041 -8.331 26.378 1.00 72.56 485 VAL A N 1
ATOM 3745 C CA . VAL A 1 485 ? -14.653 -9.658 26.337 1.00 72.56 485 VAL A CA 1
ATOM 3746 C C . VAL A 1 485 ? -14.378 -10.346 27.671 1.00 72.56 485 VAL A C 1
ATOM 3748 O O . VAL A 1 485 ? -13.228 -10.627 27.999 1.00 72.56 485 VAL A O 1
ATOM 3751 N N . GLU A 1 486 ? -15.418 -10.639 28.457 1.00 58.09 486 GLU A N 1
ATOM 3752 C CA . GLU A 1 486 ? -15.247 -11.479 29.648 1.00 58.09 486 GLU A CA 1
ATOM 3753 C C . GLU A 1 486 ? -14.788 -12.885 29.228 1.00 58.09 486 GLU A C 1
ATOM 3755 O O . GLU A 1 486 ? -15.411 -13.533 28.382 1.00 58.09 486 GLU A O 1
ATOM 3760 N N . ALA A 1 487 ? -13.712 -13.386 29.841 1.00 32.97 487 ALA A N 1
ATOM 3761 C CA . ALA A 1 487 ? -13.317 -14.783 29.704 1.00 32.97 487 ALA A CA 1
ATOM 3762 C C . ALA A 1 487 ? -14.433 -15.663 30.280 1.00 32.97 487 ALA A C 1
ATOM 3764 O O . ALA A 1 487 ? -14.651 -15.657 31.486 1.00 32.97 487 ALA A O 1
ATOM 3765 N N . ALA A 1 488 ? -15.155 -16.405 29.441 1.00 28.14 488 ALA A N 1
ATOM 3766 C CA . ALA A 1 488 ? -16.261 -17.242 29.893 1.00 28.14 488 ALA A CA 1
ATOM 3767 C C . ALA A 1 488 ? -15.767 -18.454 30.712 1.00 28.14 488 ALA A C 1
ATOM 3769 O O . ALA A 1 488 ? -15.104 -19.328 30.148 1.00 28.14 488 ALA A O 1
ATOM 3770 N N . PRO A 1 489 ? -16.174 -18.630 31.986 1.00 28.05 489 PRO A N 1
ATOM 3771 C CA . PRO A 1 489 ? -16.292 -19.947 32.587 1.00 28.05 489 PRO A CA 1
ATOM 3772 C C . PRO A 1 489 ? -17.727 -20.433 32.335 1.00 28.05 489 PRO A C 1
ATOM 3774 O O . PRO A 1 489 ? -18.698 -19.777 32.706 1.00 28.05 489 PRO A O 1
ATOM 3777 N N . GLY A 1 490 ? -17.876 -21.562 31.643 1.00 34.81 490 GLY A N 1
ATOM 3778 C CA . GLY A 1 490 ? -19.145 -22.032 31.080 1.00 34.81 490 GLY A CA 1
ATOM 3779 C C . GLY A 1 490 ? -20.402 -21.824 31.942 1.00 34.81 490 GLY A C 1
ATOM 3780 O O . GLY A 1 490 ? -20.602 -22.527 32.926 1.00 34.81 490 GLY A O 1
ATOM 3781 N N . LYS A 1 491 ? -21.280 -20.906 31.508 1.00 28.81 491 LYS A N 1
ATOM 3782 C CA . LYS A 1 491 ? -22.761 -20.967 31.478 1.00 28.81 491 LYS A CA 1
ATOM 3783 C C . LYS A 1 491 ? -23.326 -19.570 31.168 1.00 28.81 491 LYS A C 1
ATOM 3785 O O . LYS A 1 491 ? -22.933 -18.600 31.791 1.00 28.81 491 LYS A O 1
ATOM 3790 N N . ARG A 1 492 ? -24.258 -19.523 30.201 1.00 30.48 492 ARG A N 1
ATOM 3791 C CA . ARG A 1 492 ? -25.167 -18.423 29.788 1.00 30.48 492 ARG A CA 1
ATOM 3792 C C . ARG A 1 492 ? -24.806 -16.996 30.247 1.00 30.48 492 ARG A C 1
ATOM 3794 O O . ARG A 1 492 ? -25.061 -16.608 31.380 1.00 30.48 492 ARG A O 1
ATOM 3801 N N . SER A 1 493 ? -24.357 -16.210 29.271 1.00 29.84 493 SER A N 1
ATOM 3802 C CA . SER A 1 493 ? -24.084 -14.772 29.312 1.00 29.84 493 SER A CA 1
ATOM 3803 C C . SER A 1 493 ? -25.271 -13.925 29.794 1.00 29.84 493 SER A C 1
ATOM 3805 O O . SER A 1 493 ? -26.345 -13.950 29.185 1.00 29.84 493 SER A O 1
ATOM 3807 N N . ALA A 1 494 ? -25.032 -13.094 30.805 1.00 28.83 494 ALA A N 1
ATOM 3808 C CA . ALA A 1 494 ? -25.727 -11.827 30.999 1.00 28.83 494 ALA A CA 1
ATOM 3809 C C . ALA A 1 494 ? -24.688 -10.700 30.829 1.00 28.83 494 ALA A C 1
ATOM 3811 O O . ALA A 1 494 ? -23.604 -10.822 31.392 1.00 28.83 494 ALA A O 1
ATOM 3812 N N . PRO A 1 495 ? -24.964 -9.646 30.042 1.00 36.47 495 PRO A N 1
ATOM 3813 C CA . PRO A 1 495 ? -24.007 -8.565 29.820 1.00 36.47 495 PRO A CA 1
ATOM 3814 C C . PRO A 1 495 ? -23.834 -7.671 31.058 1.00 36.47 495 PRO A C 1
ATOM 3816 O O . PRO A 1 495 ? -24.789 -7.426 31.802 1.00 36.47 495 PRO A O 1
ATOM 3819 N N . VAL A 1 496 ? -22.618 -7.137 31.214 1.00 43.16 496 VAL A N 1
ATOM 3820 C CA . VAL A 1 496 ? -22.265 -6.011 32.098 1.00 43.16 496 VAL A CA 1
ATOM 3821 C C . VAL A 1 496 ? -23.193 -4.812 31.799 1.00 43.16 496 VAL A C 1
ATOM 3823 O O . VAL A 1 496 ? -23.593 -4.640 30.643 1.00 43.16 496 VAL A O 1
ATOM 3826 N N . PRO A 1 497 ? -23.599 -3.985 32.788 1.00 31.36 497 PRO A N 1
ATOM 3827 C CA . PRO A 1 497 ? -24.667 -3.004 32.595 1.00 31.36 497 PRO A CA 1
ATOM 3828 C C . PRO A 1 497 ? -24.296 -1.927 31.562 1.00 31.36 497 PRO A C 1
ATOM 3830 O O . PRO A 1 497 ? -23.561 -0.990 31.859 1.00 31.36 497 PRO A O 1
ATOM 3833 N N . ALA A 1 498 ? -24.842 -2.035 30.350 1.00 35.34 498 ALA A N 1
ATOM 3834 C CA . ALA A 1 498 ? -24.749 -1.010 29.314 1.00 35.34 498 ALA A CA 1
ATOM 3835 C C . ALA A 1 498 ? -25.949 -0.051 29.396 1.00 35.34 498 ALA A C 1
ATOM 3837 O O . ALA A 1 498 ? -27.110 -0.478 29.415 1.00 35.34 498 ALA A O 1
ATOM 3838 N N . ALA A 1 499 ? -25.690 1.258 29.397 1.00 35.69 499 ALA A N 1
ATOM 3839 C CA . ALA A 1 499 ? -26.738 2.261 29.244 1.00 35.69 499 ALA A CA 1
ATOM 3840 C C . ALA A 1 499 ? -27.238 2.268 27.785 1.00 35.69 499 ALA A C 1
ATOM 3842 O O . ALA A 1 499 ? -26.464 2.405 26.840 1.00 35.69 499 ALA A O 1
ATOM 3843 N N . ARG A 1 500 ? -28.551 2.096 27.585 1.00 31.70 500 ARG A N 1
ATOM 3844 C CA . ARG A 1 500 ? -29.181 2.078 26.254 1.00 31.70 500 ARG A CA 1
ATOM 3845 C C . ARG A 1 500 ? -29.424 3.497 25.741 1.00 31.70 500 ARG A C 1
ATOM 3847 O O . ARG A 1 500 ? -30.306 4.179 26.257 1.00 31.70 500 ARG A O 1
ATOM 3854 N N . ALA A 1 501 ? -28.778 3.884 24.645 1.00 29.62 501 ALA A N 1
ATOM 3855 C CA . ALA A 1 501 ? -29.243 4.991 23.813 1.00 29.62 501 ALA A CA 1
ATOM 3856 C C . ALA A 1 501 ? -30.210 4.446 22.744 1.00 29.62 501 ALA A C 1
ATOM 3858 O O . ALA A 1 501 ? -29.849 3.598 21.933 1.00 29.62 501 ALA A O 1
ATOM 3859 N N . ARG A 1 502 ? -31.475 4.890 22.754 1.00 28.00 502 ARG A N 1
ATOM 3860 C CA . ARG A 1 502 ? -32.465 4.564 21.711 1.00 28.00 502 ARG A CA 1
ATOM 3861 C C . ARG A 1 502 ? -32.598 5.743 20.750 1.00 28.00 502 ARG A C 1
ATOM 3863 O O . ARG A 1 502 ? -33.301 6.699 21.063 1.00 28.00 502 ARG A O 1
ATOM 3870 N N . THR A 1 503 ? -32.026 5.650 19.557 1.00 27.70 503 THR A N 1
ATOM 3871 C CA . THR A 1 503 ? -32.361 6.541 18.436 1.00 27.70 503 THR A CA 1
ATOM 3872 C C . THR A 1 503 ? -33.499 5.923 17.618 1.00 27.70 503 THR A C 1
ATOM 3874 O O . THR A 1 503 ? -33.348 4.904 16.950 1.00 27.70 503 THR A O 1
ATOM 3877 N N . ARG A 1 504 ? -34.699 6.516 17.701 1.00 26.36 504 ARG A N 1
ATOM 3878 C CA . ARG A 1 504 ? -35.837 6.180 16.829 1.00 26.36 504 ARG A CA 1
ATOM 3879 C C . ARG A 1 504 ? -35.721 6.982 15.533 1.00 26.36 504 ARG A C 1
ATOM 3881 O O . ARG A 1 504 ? -36.020 8.172 15.531 1.00 26.36 504 ARG A O 1
ATOM 3888 N N . HIS A 1 505 ? -35.388 6.335 14.420 1.00 27.92 505 HIS A N 1
ATOM 3889 C CA . HIS A 1 505 ? -35.654 6.912 13.102 1.00 27.92 505 HIS A CA 1
ATOM 3890 C C . HIS A 1 505 ? -37.121 6.679 12.722 1.00 27.92 505 HIS A C 1
ATOM 3892 O O . HIS A 1 505 ? -37.533 5.567 12.397 1.00 27.92 505 HIS A O 1
ATOM 3898 N N . ALA A 1 506 ? -37.929 7.738 12.770 1.00 27.86 506 ALA A N 1
ATOM 3899 C CA . ALA A 1 506 ? -39.282 7.729 12.229 1.00 27.86 506 ALA A CA 1
ATOM 3900 C C . ALA A 1 506 ? -39.229 7.938 10.704 1.00 27.86 506 ALA A C 1
ATOM 3902 O O . ALA A 1 506 ? -39.057 9.058 10.228 1.00 27.86 506 ALA A O 1
ATOM 3903 N N . ARG A 1 507 ? -39.400 6.866 9.921 1.00 28.09 507 ARG A N 1
ATOM 3904 C CA . ARG A 1 507 ? -39.708 6.972 8.484 1.00 28.09 507 ARG A CA 1
ATOM 3905 C C . ARG A 1 507 ? -41.161 7.437 8.322 1.00 28.09 507 ARG A C 1
ATOM 3907 O O . ARG A 1 507 ? -42.085 6.645 8.480 1.00 28.09 507 ARG A O 1
ATOM 3914 N N . ARG A 1 508 ? -41.378 8.712 7.980 1.00 28.91 508 ARG A N 1
ATOM 3915 C CA . ARG A 1 508 ? -42.644 9.179 7.385 1.00 28.91 508 ARG A CA 1
ATOM 3916 C C . ARG A 1 508 ? -42.594 8.920 5.878 1.00 28.91 508 ARG A C 1
ATOM 3918 O O . ARG A 1 508 ? -42.008 9.703 5.140 1.00 28.91 508 ARG A O 1
ATOM 3925 N N . GLY A 1 509 ? -43.201 7.826 5.428 1.00 28.50 509 GLY A N 1
ATOM 3926 C CA . GLY A 1 509 ? -43.512 7.627 4.013 1.00 28.50 509 GLY A CA 1
ATOM 3927 C C . GLY A 1 509 ? -44.724 8.474 3.626 1.00 28.50 509 GLY A C 1
ATOM 3928 O O . GLY A 1 509 ? -45.813 8.255 4.149 1.00 28.50 509 GLY A O 1
ATOM 3929 N N . LYS A 1 510 ? -44.541 9.451 2.731 1.00 29.08 510 LYS A N 1
ATOM 3930 C CA . LYS A 1 510 ? -45.643 10.069 1.985 1.00 29.08 510 LYS A CA 1
ATOM 3931 C C . LYS A 1 510 ? -45.874 9.232 0.727 1.00 29.08 510 LYS A C 1
ATOM 3933 O O . LYS A 1 510 ? -45.040 9.233 -0.171 1.00 29.08 510 LYS A O 1
ATOM 3938 N N . LEU A 1 511 ? -46.991 8.512 0.691 1.00 29.02 511 LEU A N 1
ATOM 3939 C CA . LEU A 1 511 ? -47.563 7.958 -0.533 1.00 29.02 511 LEU A CA 1
ATOM 3940 C C . LEU A 1 511 ? -48.183 9.114 -1.327 1.00 29.02 511 LEU A C 1
ATOM 3942 O O . LEU A 1 511 ? -49.129 9.741 -0.854 1.00 29.02 511 LEU A O 1
ATOM 3946 N N . HIS A 1 512 ? -47.650 9.399 -2.514 1.00 29.03 512 HIS A N 1
ATOM 3947 C CA . HIS A 1 512 ? -48.375 10.140 -3.542 1.00 29.03 512 HIS A CA 1
ATOM 3948 C C . HIS A 1 512 ? -49.071 9.122 -4.446 1.00 29.03 512 HIS A C 1
ATOM 3950 O O . HIS A 1 512 ? -48.411 8.343 -5.129 1.00 29.03 512 HIS A O 1
ATOM 3956 N N . ALA A 1 513 ? -50.403 9.124 -4.416 1.00 29.69 513 ALA A N 1
ATOM 3957 C CA . ALA A 1 513 ? -51.226 8.524 -5.453 1.00 29.69 513 ALA A CA 1
ATOM 3958 C C . ALA A 1 513 ? -51.299 9.511 -6.626 1.00 29.69 513 ALA A C 1
ATOM 3960 O O . ALA A 1 513 ? -51.640 10.678 -6.420 1.00 29.69 513 ALA A O 1
ATOM 3961 N N . ALA A 1 514 ? -50.962 9.049 -7.826 1.00 31.95 514 ALA A N 1
ATOM 3962 C CA . ALA A 1 514 ? -51.290 9.723 -9.073 1.00 31.95 514 ALA A CA 1
ATOM 3963 C C . ALA A 1 514 ? -52.43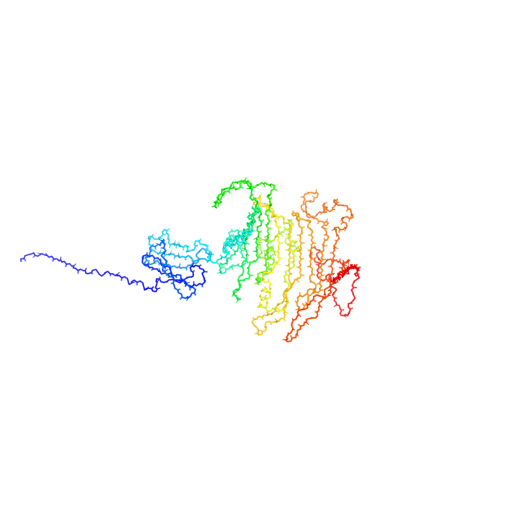0 8.943 -9.737 1.00 31.95 514 ALA A C 1
ATOM 3965 O O . ALA A 1 514 ? -52.363 7.715 -9.827 1.00 31.95 514 ALA A O 1
ATOM 3966 N N . ALA A 1 515 ? -53.473 9.683 -10.109 1.00 35.50 515 ALA A N 1
ATOM 3967 C CA . ALA A 1 515 ? -54.469 9.283 -11.093 1.00 35.50 515 ALA A CA 1
ATOM 3968 C C . ALA A 1 515 ? -53.887 9.411 -12.505 1.00 35.50 515 ALA A C 1
ATOM 3970 O O . ALA A 1 515 ? -52.982 10.265 -12.676 1.00 35.50 515 ALA A O 1
#

Secondary structure (DSSP, 8-state):
-----------------PPPPPGGGGEEEE-SSSSSS-EEEEEETTEEEEE-BSTTS-BPPPEEPSS-----TT-EEEEE-SSSSSS-EEEEE--SGGGTTS-EEEEESSTTPPTTS--EEE-SSSEEEEEEEEEHHHHHHHHHHTT---SS--SS--EEEEEEEEEETTTTEEEEEEEEEEEEEEETTTTEEEEEEEEEEEEEEEE--S-------SS----TT--GGG-PPPEEEEEEE------TTS-HHHHHHT-STT--S--S---TT--HHHHHHHSPPPPBPPTT--HHHHHHHHHTTTT-EEEEEEEEGGGSSS-TTS--PPPSEEEEEEEEEEEEE--TTSSS-EEEEEEEEEEEEE-TT-TTS-EEEEEEEEEE-TTS-EEEEEEEEPPPPSEEEEE-TTS-EEEEE-HHHHTS-HHHHHHHTS-EEEEEEEEEPPPEEETTEEE---EEEEEEEEE-S----SGGG---HHHHS----SS------PBPP--------------

Mean predicted aligned error: 11.9 Å

Foldseek 3Di:
DDDDDDDDDDDDPPPPDDPDPPQVVQWDWDQAQLPPHIWIWGNDQVAIWTWHCPVVPDTHDTDGDPDDDGDDPQKDWYWDPPVLLQHTKTKIAHPDPVCVVPRIDIDGSVVSDRPPDDQWDDPVPQKIKGWDKTWLVVLQVVCVVVVNHAPDDDPGTDIDTQKMWMARRVQRKIKMKGKHFGNWDADPVVRDGLGGQKMKIKIFIAHDDDDDDDDDDPDDDDPVPGDPVPGDFIKIKMWGFQSLDDDPFDAPVCQQQQLGPPGDDHPDDAQPPDDSVQSVLPADDAAAEDPPADPQQSSVLSSVRRGPIAKMFMATNVPPPDDPDDPDFQTQKMKGWYWYKDFPAHCVVHPYTDIDIATAKMKMWGCRRPRWWTWIKMKGQQDADPVRDRQKMKIKGAATDQWTWAQDPVGDTDIDGDVVLVPDDPVVNVVRHDMKMKMKGWDWDDFDDDPPDGDDTDTDDMDIFIDDPFWAPGRPRDHDSPRVDPPDPDDDDDDDDTDDDDDDDDDDDDDDDDD

pLDDT: mean 81.48, std 22.25, range [25.88, 98.5]

Sequence (515 aa):
MAASAHASPWRARQASTSPAPSARARLRLADIDGSGTTDIIYLHRKGVRLYFNDSGNARSCPRQLPAFPGLDDPASVVPVDLLGNGTVCLAWSSPLPGATGRPLRYVDLTGGIKPHLLTGWRNNLGSEMRLEYAPSTRFYLQDRHDDRPWLTPLPFPVHVLARVETIDHVSRTRFVSRYAYHHGHYDSEEREFRGFGMVEQWDSERYATADEGAAVDDAGSGAANADRAYTVPAVHTRTWYHTGIHLAGGALTDRFAGLGPCAGRGEYFREPGLGDAEARALLLPDTVLPSGLSWDEEREAGRALKGTMLRQEVYGEAAEAACDALPAPVPYSVAERNFTVRLLQPRGANRHAVFLTHAHESISYQYECEAHDPRIEHVLTLEVDDHGNVLKEAAIAYGRRTLVRGPDAGGKPGLRPNPALAALHPADQAVQTTDLLAYSENRVTNAIDEPHAYRHPMPCETRSYQLGGLRPTGPAGRYRACDLVEAAPGKRSAPVPAARARTRHARRGKLHAAA